Protein 7EHU (pdb70)

Radius of gyration: 21.18 Å; Cα contacts (8 Å, |Δi|>4): 790; chains: 1; bounding box: 55×44×57 Å

Sequence (405 aa):
GDSVSLTLRHINVRDTAKKNTLALLEKVVKKTEAEVPGATFKLDGVEDTVNRDVKLKAEMAAGKPPQIFNLFGGADTQNYAKAGHLLPLNDILKELGLEDKFFELREFTVDGKIYGLPEAGFVEGFYYNTKLFADAGITSAPKTWDEFTKALEALKAKNITPIALGGGSGDGWAINMLANSLFVATAGPEEAQEGFAKGTTKWTDPAVLDGFKRLKDLKDKGYIDPNVLGLKYSSEGQAKFYTGQAAMLFDGSWATSAILDKDKSTVKDNVGYFRFPNIGGKGDNLINGGWSNGYGFSSHLNDAEKKAVKAFIKNFYTTLEIQGEALGRDNRRVPSMKGVPTPAEAAPLTKAIGEAQASAKAAFPAFDALVQPKVKVVTLEQSVQELLGGQLTPEKLVEKMQKVVQDEANAG

Nearest PDB structures (foldseek):
  7ehu-assembly1_A  TM=1.002E+00  e=7.866E-76  Paenibacillus sp. FPU-7
  7ehp-assembly1_A  TM=9.793E-01  e=1.017E-45  Paenibacillus sp. FPU-7
  4g68-assembly1_A  TM=9.188E-01  e=2.594E-28  Caldanaerobius
  4c1t-assembly1_A  TM=8.947E-01  e=5.681E-24  Bifidobacterium animalis subsp. lactis Bl-04
  3quf-assembly1_A  TM=7.243E-01  e=5.409E-20  Bifidobacterium longum subsp. infantis ATCC 15697 = JCM 1222 = DSM 20088

Foldseek 3Di:
DCADEFEAEDAQPDPLSVVVVVLLVVLQVVLCVVQPNYHYHYDHDHPCCCAQPPQVVCLVVLHHTQKYKFWFAQGLVVSVVSVWFAFCCVLCVVLVNNPFFPDQVRQADPRTGRFAFAFKKWKFKKFFQVLLVVLVNNDDAAAPVSVVVSLVSSVVVVQQAEQAAQADQRLVRLLLQLQLLLCLQPNQVQLLCLLVVPHACLDVSNLVSLVVSLVCLVVSNYPVCNRVGHGVRSLLCPQCRRHGIYTDMQLCVLVNLPPVRGPRNVGIAIAGDHHHDDNSHLEIAIDRIIGMTGTNPADPSSVSSVSSSCSSSPDLVSQLVCCQNSVGHGRTPDNDQDPPHGVRNVRVVVSNVRGPYYHYRSVSNAHSVLVSLLSVLSSCSSVVNAPSNRSSVSSRVVSVVRSVD

Solvent-accessible surface area: 17182 Å² total; per-residue (Å²): 82,114,109,16,73,0,41,0,5,6,43,18,62,85,127,57,20,126,31,14,44,53,10,3,84,107,2,10,160,115,0,57,85,80,17,92,33,6,78,13,104,45,22,36,16,99,32,30,54,2,36,25,95,75,5,67,58,38,6,94,69,25,161,15,11,32,0,0,7,2,46,1,4,9,9,0,82,68,24,14,184,60,41,28,5,14,66,0,56,120,13,1,148,115,43,42,13,89,100,89,10,93,90,25,190,25,0,45,28,132,53,77,22,14,0,0,0,35,29,7,16,13,11,0,0,0,24,6,52,108,18,3,64,59,15,60,27,132,74,28,6,139,55,33,111,84,0,36,116,3,0,85,19,0,86,86,117,139,25,36,0,0,1,9,2,0,2,96,51,14,1,54,3,0,3,11,0,1,4,5,0,1,2,8,24,17,1,39,76,6,1,66,4,0,35,150,47,106,26,95,0,54,47,110,41,0,33,45,2,1,104,57,0,37,61,5,42,95,104,20,13,0,6,100,83,0,66,52,32,111,10,31,71,0,16,27,63,0,17,54,22,102,0,0,0,6,8,1,0,2,115,4,2,26,8,0,36,51,156,140,89,4,102,3,53,107,63,26,11,16,12,46,16,4,38,36,49,53,164,7,36,56,15,4,2,4,13,43,16,34,0,2,0,0,3,32,97,17,90,119,25,23,60,129,0,0,54,8,0,0,75,2,9,3,40,72,152,22,8,24,70,12,21,41,157,10,19,38,47,24,0,4,96,60,29,107,115,40,121,152,55,22,113,5,39,142,25,13,34,97,13,84,80,77,15,171,49,57,9,34,15,8,24,9,41,2,48,26,121,0,13,40,16,0,17,100,0,0,25,45,0,7,43,54,141,28,67,15,88,119,0,6,103,64,0,15,127,10,0,74,92,23,51,95,94

Secondary structure (DSSP, 8-state):
---EEEEEEE---SGGGHHHHHHHHHHHHHHHHHSTTEEEEEEE--HHHIIIIIHHHHHHTT---SEEEEETTHHHHHHHHTT-B---HHHHHHHT-TT-BS--GGGEETTEE--EEEEEEEEEEEEEHHHHHHTT--S---BHHHHHHHHHHHHHTT---EE----TT-HHHHHHHHHHHHHHHH-HHHHHHGGGTSS-TTSHHHHHHHHHHHHHHHTT-B-TTGGGS-HHHHHHHHHTTSSSEEEEEGGGHHHHH-TTT-TTTTSEEEEPPPB-SSTTTTEEEEEEEEEEEEBS---HHHHHHHHHHHHHHSSHHHHHHHHHHH-PPBSBTTPPPPTT--HHHHHHHHHHHTSSEEE--GGGTS-HHHHHHHHHHHHHHHTTSS-HHHHHHHHHHHHHHHHH-

Structure (mmCIF, N/CA/C/O backbone):
data_7EHU
#
_entry.id   7EHU
#
_cell.length_a   50.241
_cell.length_b   69.616
_cell.length_c   56.195
_cell.angle_alpha   90.000
_cell.angle_beta   108.370
_cell.angle_gamma   90.000
#
_symmetry.space_group_name_H-M   'P 1 21 1'
#
loop_
_entity.id
_entity.type
_entity.pdbx_description
1 polymer 'Chitin oligosaccharide binding protein NagB2'
2 branched 2-acetamido-2-deoxy-beta-D-glucopyranose-(1-4)-2-acetamido-2-deoxy-beta-D-glucopyranose-(1-4)-2-acetamido-2-deoxy-beta-D-glucopyranose
3 non-polymer DI(HYDROXYETHYL)ETHER
4 water water
#
loop_
_atom_site.group_PDB
_atom_site.id
_atom_site.type_symbol
_atom_site.label_atom_id
_atom_site.label_alt_id
_atom_site.label_comp_id
_atom_site.label_asym_id
_atom_site.label_entity_id
_atom_site.label_seq_id
_atom_site.pdbx_PDB_ins_code
_atom_site.Cartn_x
_atom_site.Cartn_y
_atom_site.Cartn_z
_atom_site.occupancy
_atom_site.B_iso_or_equiv
_atom_site.auth_seq_id
_atom_site.auth_comp_id
_atom_site.auth_asym_id
_atom_site.auth_atom_id
_atom_site.pdbx_PDB_model_num
ATOM 1 N N . GLY A 1 27 ? 52.351 -9.993 98.025 1.00 42.48 46 GLY A N 1
ATOM 2 C CA . GLY A 1 27 ? 53.619 -9.880 97.320 1.00 41.40 46 GLY A CA 1
ATOM 3 C C . GLY A 1 27 ? 53.831 -10.994 96.317 1.00 40.69 46 GLY A C 1
ATOM 4 O O . GLY A 1 27 ? 53.211 -12.053 96.460 1.00 42.10 46 GLY A O 1
ATOM 7 N N . ASP A 1 28 ? 54.701 -10.802 95.317 1.00 37.49 47 ASP A N 1
ATOM 8 C CA . ASP A 1 28 ? 55.566 -9.630 95.187 1.00 34.49 47 ASP A CA 1
ATOM 9 C C . ASP A 1 28 ? 54.758 -8.373 94.863 1.00 29.60 47 ASP A C 1
ATOM 10 O O . ASP A 1 28 ? 53.679 -8.447 94.267 1.00 29.14 47 ASP A O 1
ATOM 19 N N . SER A 1 29 ? 55.263 -7.218 95.280 1.00 25.47 48 SER A N 1
ATOM 20 C CA . SER A 1 29 ? 54.647 -5.961 94.879 1.00 24.25 48 SER A CA 1
ATOM 21 C C . SER A 1 29 ? 54.718 -5.836 93.362 1.00 22.00 48 SER A C 1
ATOM 22 O O . SER A 1 29 ? 55.784 -6.012 92.763 1.00 22.78 48 SER A O 1
ATOM 30 N N . VAL A 1 30 ? 53.580 -5.558 92.732 1.00 19.93 49 VAL A N 1
ATOM 31 C CA . VAL A 1 30 ? 53.528 -5.399 91.281 1.00 19.12 49 VAL A CA 1
ATOM 32 C C . VAL A 1 30 ? 52.497 -4.331 90.944 1.00 17.30 49 VAL A C 1
ATOM 33 O O . VAL A 1 30 ? 51.418 -4.284 91.537 1.00 16.34 49 VAL A O 1
ATOM 46 N N . SER A 1 31 ? 52.836 -3.462 89.998 1.00 17.80 50 SER A N 1
ATOM 47 C CA . SER A 1 31 ? 51.936 -2.418 89.530 1.00 18.10 50 SER A CA 1
ATOM 48 C C . SER A 1 31 ? 51.602 -2.684 88.073 1.00 17.43 50 SER A C 1
ATOM 49 O O . SER A 1 31 ? 52.507 -2.891 87.253 1.00 20.42 50 SER A O 1
ATOM 57 N N . LEU A 1 32 ? 50.311 -2.678 87.751 1.00 14.79 51 LEU A N 1
ATOM 58 C CA . LEU A 1 32 ? 49.845 -2.918 86.389 1.00 14.33 51 LEU A CA 1
ATOM 59 C C . LEU A 1 32 ? 49.001 -1.729 85.959 1.00 14.57 51 LEU A C 1
ATOM 60 O O . LEU A 1 32 ? 48.142 -1.267 86.713 1.00 17.52 51 LEU A O 1
ATOM 76 N N . THR A 1 33 ? 49.237 -1.236 84.756 1.00 11.46 52 THR A N 1
ATOM 77 C CA . THR A 1 33 ? 48.371 -0.235 84.162 1.00 11.37 52 THR A CA 1
ATOM 78 C C . THR A 1 33 ? 47.275 -0.927 83.372 1.00 10.48 52 THR A C 1
ATOM 79 O O . THR A 1 33 ? 47.535 -1.845 82.584 1.00 10.99 52 THR A O 1
ATOM 90 N N . LEU A 1 34 ? 46.046 -0.480 83.598 1.00 10.29 53 LEU A N 1
ATOM 91 C CA . LEU A 1 34 ? 44.857 -1.000 82.933 1.00 9.85 53 LEU A CA 1
ATOM 92 C C . LEU A 1 34 ? 44.277 0.150 82.117 1.00 9.27 53 LEU A C 1
ATOM 93 O O . LEU A 1 34 ? 43.651 1.065 82.668 1.00 10.31 53 LEU A O 1
ATOM 109 N N . ARG A 1 35 ? 44.534 0.113 80.810 1.00 8.79 54 ARG A N 1
ATOM 110 C CA . ARG A 1 35 ? 44.042 1.102 79.863 1.00 8.79 54 ARG A CA 1
ATOM 111 C C . ARG A 1 35 ? 42.615 0.766 79.457 1.00 8.24 54 ARG A C 1
ATOM 112 O O . ARG A 1 35 ? 42.357 -0.313 78.915 1.00 8.45 54 ARG A O 1
ATOM 133 N N . HIS A 1 36 ? 41.694 1.703 79.684 1.00 8.34 55 HIS A N 1
ATOM 134 C CA . HIS A 1 36 ? 40.300 1.502 79.329 1.00 8.52 55 HIS A CA 1
ATOM 135 C C . HIS A 1 36 ? 39.790 2.778 78.669 1.00 8.20 55 HIS A C 1
ATOM 136 O O . HIS A 1 36 ? 40.437 3.836 78.719 1.00 9.36 55 HIS A O 1
ATOM 150 N N . ILE A 1 37 ? 38.619 2.676 78.048 1.00 8.80 56 ILE A N 1
ATOM 151 C CA . ILE A 1 37 ? 38.030 3.769 77.279 1.00 8.72 56 ILE A CA 1
ATOM 152 C C . ILE A 1 37 ? 36.762 4.315 77.933 1.00 9.08 56 ILE A C 1
ATOM 153 O O . ILE A 1 37 ? 36.033 5.100 77.311 1.00 10.70 56 ILE A O 1
ATOM 169 N N . ASN A 1 38 ? 36.492 3.958 79.182 1.00 9.26 57 ASN A N 1
ATOM 170 C CA . ASN A 1 38 ? 35.219 4.304 79.831 1.00 9.60 57 ASN A CA 1
ATOM 171 C C . ASN A 1 38 ? 35.286 5.636 80.567 1.00 10.94 57 ASN A C 1
ATOM 172 O O . ASN A 1 38 ? 35.135 5.705 81.789 1.00 12.16 57 ASN A O 1
ATOM 183 N N . VAL A 1 39 ? 35.496 6.704 79.781 1.00 10.94 58 VAL A N 1
ATOM 184 C CA . VAL A 1 39 ? 35.765 8.041 80.307 1.00 11.96 58 VAL A CA 1
ATOM 185 C C . VAL A 1 39 ? 34.544 8.959 80.312 1.00 13.01 58 VAL A C 1
ATOM 186 O O . VAL A 1 39 ? 34.500 9.913 81.092 1.00 13.74 58 VAL A O 1
ATOM 199 N N . ARG A 1 40 ? 33.576 8.738 79.423 1.00 12.83 59 ARG A N 1
ATOM 200 C CA . ARG A 1 40 ? 32.455 9.663 79.315 1.00 13.79 59 ARG A CA 1
ATOM 201 C C . ARG A 1 40 ? 31.437 9.403 80.424 1.00 13.80 59 ARG A C 1
ATOM 202 O O . ARG A 1 40 ? 31.376 8.312 80.995 1.00 13.32 59 ARG A O 1
ATOM 223 N N . ASP A 1 41 ? 30.627 10.425 80.717 1.00 15.06 60 ASP A N 1
ATOM 224 C CA . ASP A 1 41 ? 29.614 10.286 81.761 1.00 16.10 60 ASP A CA 1
ATOM 225 C C . ASP A 1 41 ? 28.683 9.111 81.473 1.00 15.11 60 ASP A C 1
ATOM 226 O O . ASP A 1 41 ? 28.243 8.402 82.392 1.00 15.95 60 ASP A O 1
ATOM 235 N N . THR A 1 42 ? 28.359 8.891 80.201 1.00 14.14 61 THR A N 1
ATOM 236 C CA . THR A 1 42 ? 27.449 7.809 79.845 1.00 13.45 61 THR A CA 1
ATOM 237 C C . THR A 1 42 ? 28.059 6.433 80.060 1.00 12.91 61 THR A C 1
ATOM 238 O O . THR A 1 42 ? 27.333 5.436 79.984 1.00 13.22 61 THR A O 1
ATOM 249 N N . ALA A 1 43 ? 29.368 6.351 80.294 1.00 12.69 62 ALA A N 1
ATOM 250 C CA . ALA A 1 43 ? 30.056 5.087 80.525 1.00 12.50 62 ALA A CA 1
ATOM 251 C C . ALA A 1 43 ? 30.362 4.848 81.997 1.00 12.17 62 ALA A C 1
ATOM 252 O O . ALA A 1 43 ? 31.112 3.916 82.321 1.00 11.97 62 ALA A O 1
ATOM 259 N N . LYS A 1 44 ? 29.781 5.652 82.892 1.00 13.85 63 LYS A N 1
ATOM 260 C CA A LYS A 1 44 ? 30.146 5.548 84.301 0.35 14.68 63 LYS A CA 1
ATOM 261 C CA B LYS A 1 44 ? 30.107 5.566 84.313 0.65 14.10 63 LYS A CA 1
ATOM 262 C C . LYS A 1 44 ? 29.770 4.196 84.898 1.00 13.03 63 LYS A C 1
ATOM 263 O O . LYS A 1 44 ? 30.482 3.699 85.779 1.00 12.98 63 LYS A O 1
ATOM 300 N N . ASN A 1 45 ? 28.675 3.572 84.448 1.00 13.45 64 ASN A N 1
ATOM 301 C CA . ASN A 1 45 ? 28.347 2.262 84.998 1.00 13.94 64 ASN A CA 1
ATOM 302 C C . ASN A 1 45 ? 29.362 1.216 84.547 1.00 12.63 64 ASN A C 1
ATOM 303 O O . ASN A 1 45 ? 29.735 0.317 85.317 1.00 12.39 64 ASN A O 1
ATOM 314 N N . THR A 1 46 ? 29.823 1.326 83.299 1.00 11.83 65 THR A N 1
ATOM 315 C CA . THR A 1 46 ? 30.846 0.414 82.793 1.00 11.06 65 THR A CA 1
ATOM 316 C C . THR A 1 46 ? 32.133 0.567 83.580 1.00 10.49 65 THR A C 1
ATOM 317 O O . THR A 1 46 ? 32.776 -0.432 83.932 1.00 10.93 65 THR A O 1
ATOM 328 N N . LEU A 1 47 ? 32.518 1.809 83.864 1.00 10.75 66 LEU A N 1
ATOM 329 C CA . LEU A 1 47 ? 33.699 2.055 84.683 1.00 10.76 66 LEU A CA 1
ATOM 330 C C . LEU A 1 47 ? 33.527 1.500 86.093 1.00 10.75 66 LEU A C 1
ATOM 331 O O . LEU A 1 47 ? 34.449 0.885 86.638 1.00 10.86 66 LEU A O 1
ATOM 347 N N . ALA A 1 48 ? 32.361 1.695 86.701 1.00 11.15 67 ALA A N 1
ATOM 348 C CA . ALA A 1 48 ? 32.168 1.209 88.064 1.00 12.05 67 ALA A CA 1
ATOM 349 C C . ALA A 1 48 ? 32.259 -0.312 88.114 1.00 11.64 67 ALA A C 1
ATOM 350 O O . ALA A 1 48 ? 32.804 -0.883 89.063 1.00 12.09 67 ALA A O 1
ATOM 357 N N . LEU A 1 49 ? 31.755 -0.988 87.084 1.00 11.56 68 LEU A N 1
ATOM 358 C CA . LEU A 1 49 ? 31.855 -2.447 87.049 1.00 11.87 68 LEU A CA 1
ATOM 359 C C . LEU A 1 49 ? 33.308 -2.887 86.920 1.00 11.06 68 LEU A C 1
ATOM 360 O O . LEU A 1 49 ? 33.751 -3.824 87.602 1.00 11.46 68 LEU A O 1
ATOM 376 N N . LEU A 1 50 ? 34.071 -2.201 86.067 1.00 10.72 69 LEU A N 1
ATOM 377 C CA . LEU A 1 50 ? 35.494 -2.483 85.936 1.00 10.61 69 LEU A CA 1
ATOM 378 C C . LEU A 1 50 ? 36.213 -2.284 87.267 1.00 10.38 69 LEU A C 1
ATOM 379 O O . LEU A 1 50 ? 37.050 -3.105 87.657 1.00 10.91 69 LEU A O 1
ATOM 395 N N . GLU A 1 51 ? 35.923 -1.175 87.955 1.00 10.96 70 GLU A N 1
ATOM 396 C CA . GLU A 1 51 ? 36.537 -0.889 89.247 1.00 11.42 70 GLU A CA 1
ATOM 397 C C . GLU A 1 51 ? 36.191 -1.967 90.267 1.00 11.49 70 GLU A C 1
ATOM 398 O O . GLU A 1 51 ? 37.044 -2.356 91.073 1.00 12.49 70 GLU A O 1
ATOM 410 N N . LYS A 1 52 ? 34.944 -2.454 90.250 1.00 12.52 71 LYS A N 1
ATOM 411 C CA . LYS A 1 52 ? 34.552 -3.530 91.155 1.00 13.86 71 LYS A CA 1
ATOM 412 C C . LYS A 1 52 ? 35.384 -4.781 90.903 1.00 12.24 71 LYS A C 1
ATOM 413 O O . LYS A 1 52 ? 35.880 -5.408 91.850 1.00 13.42 71 LYS A O 1
ATOM 432 N N . VAL A 1 53 ? 35.583 -5.134 89.629 1.00 11.46 72 VAL A N 1
ATOM 433 C CA . VAL A 1 53 ? 36.375 -6.312 89.287 1.00 11.74 72 VAL A CA 1
ATOM 434 C C . VAL A 1 53 ? 37.826 -6.114 89.717 1.00 11.99 72 VAL A C 1
ATOM 435 O O . VAL A 1 53 ? 38.465 -7.038 90.241 1.00 12.37 72 VAL A O 1
ATOM 448 N N . VAL A 1 54 ? 38.362 -4.905 89.505 1.00 11.36 73 VAL A N 1
ATOM 449 C CA . VAL A 1 54 ? 39.737 -4.597 89.893 1.00 11.14 73 VAL A CA 1
ATOM 450 C C . VAL A 1 54 ? 39.920 -4.710 91.402 1.00 12.30 73 VAL A C 1
ATOM 451 O O . VAL A 1 54 ? 40.912 -5.288 91.879 1.00 12.76 73 VAL A O 1
ATOM 464 N N . LYS A 1 55 ? 38.979 -4.156 92.177 1.00 13.39 74 LYS A N 1
ATOM 465 C CA . LYS A 1 55 ? 39.057 -4.241 93.635 1.00 15.18 74 LYS A CA 1
ATOM 466 C C . LYS A 1 55 ? 39.032 -5.699 94.092 1.00 15.05 74 LYS A C 1
ATOM 467 O O . LYS A 1 55 ? 39.793 -6.093 94.990 1.00 15.94 74 LYS A O 1
ATOM 486 N N . LYS A 1 56 ? 38.182 -6.527 93.474 1.00 15.18 75 LYS A N 1
ATOM 487 C CA . LYS A 1 56 ? 38.156 -7.949 93.816 1.00 14.94 75 LYS A CA 1
ATOM 488 C C . LYS A 1 56 ? 39.482 -8.617 93.494 1.00 14.53 75 LYS A C 1
ATOM 489 O O . LYS A 1 56 ? 39.970 -9.448 94.260 1.00 16.01 75 LYS A O 1
ATOM 508 N N . THR A 1 57 ? 40.058 -8.285 92.345 1.00 13.95 76 THR A N 1
ATOM 509 C CA . THR A 1 57 ? 41.327 -8.875 91.944 1.00 13.99 76 THR A CA 1
ATOM 510 C C . THR A 1 57 ? 42.454 -8.470 92.882 1.00 14.30 76 THR A C 1
ATOM 511 O O . THR A 1 57 ? 43.299 -9.299 93.233 1.00 15.00 76 THR A O 1
ATOM 522 N N . GLU A 1 58 ? 42.487 -7.198 93.285 1.00 14.39 77 GLU A N 1
ATOM 523 C CA . GLU A 1 58 ? 43.492 -6.739 94.240 1.00 15.18 77 GLU A CA 1
ATOM 524 C C . GLU A 1 58 ? 43.380 -7.473 95.575 1.00 16.19 77 GLU A C 1
ATOM 525 O O . GLU A 1 58 ? 44.394 -7.746 96.233 1.00 17.51 77 GLU A O 1
ATOM 537 N N . ALA A 1 59 ? 42.157 -7.775 96.014 1.00 17.23 78 ALA A N 1
ATOM 538 C CA . ALA A 1 59 ? 41.995 -8.522 97.260 1.00 18.09 78 ALA A CA 1
ATOM 539 C C . ALA A 1 59 ? 42.502 -9.953 97.113 1.00 19.01 78 ALA A C 1
ATOM 540 O O . ALA A 1 59 ? 43.018 -10.542 98.069 1.00 20.75 78 ALA A O 1
ATOM 547 N N . GLU A 1 60 ? 42.376 -10.519 95.917 1.00 19.15 79 GLU A N 1
ATOM 548 C CA . GLU A 1 60 ? 42.764 -11.899 95.672 1.00 19.69 79 GLU A CA 1
ATOM 549 C C . GLU A 1 60 ? 44.261 -12.057 95.456 1.00 19.67 79 GLU A C 1
ATOM 550 O O . GLU A 1 60 ? 44.810 -13.129 95.724 1.00 20.82 79 GLU A O 1
ATOM 562 N N . VAL A 1 61 ? 44.928 -11.020 94.968 1.00 19.42 80 VAL A N 1
ATOM 563 C CA . VAL A 1 61 ? 46.349 -11.070 94.650 1.00 19.91 80 VAL A CA 1
ATOM 564 C C . VAL A 1 61 ? 47.061 -10.017 95.489 1.00 20.76 80 VAL A C 1
ATOM 565 O O . VAL A 1 61 ? 47.331 -8.903 95.009 1.00 20.02 80 VAL A O 1
ATOM 578 N N . PRO A 1 62 ? 47.361 -10.317 96.748 1.00 21.56 81 PRO A N 1
ATOM 579 C CA . PRO A 1 62 ? 48.097 -9.357 97.569 1.00 22.79 81 PRO A CA 1
ATOM 580 C C . PRO A 1 62 ? 49.378 -8.958 96.856 1.00 22.90 81 PRO A C 1
ATOM 581 O O . PRO A 1 62 ? 50.042 -9.779 96.214 1.00 23.56 81 PRO A O 1
ATOM 592 N N . GLY A 1 63 ? 49.703 -7.686 96.949 1.00 21.60 82 GLY A N 1
ATOM 593 C CA . GLY A 1 63 ? 50.855 -7.140 96.290 1.00 19.71 82 GLY A CA 1
ATOM 594 C C . GLY A 1 63 ? 50.551 -6.465 94.969 1.00 18.64 82 GLY A C 1
ATOM 595 O O . GLY A 1 63 ? 51.350 -5.638 94.520 1.00 19.10 82 GLY A O 1
ATOM 599 N N . ALA A 1 64 ? 49.414 -6.769 94.348 1.00 18.44 83 ALA A N 1
ATOM 600 C CA . ALA A 1 64 ? 49.098 -6.259 93.024 1.00 17.75 83 ALA A CA 1
ATOM 601 C C . ALA A 1 64 ? 48.229 -5.010 93.122 1.00 18.59 83 ALA A C 1
ATOM 602 O O . ALA A 1 64 ? 47.198 -5.011 93.805 1.00 20.05 83 ALA A O 1
ATOM 609 N N . THR A 1 65 ? 48.658 -3.945 92.442 1.00 18.39 84 THR A N 1
ATOM 610 C CA . THR A 1 65 ? 47.921 -2.687 92.351 1.00 19.00 84 THR A CA 1
ATOM 611 C C . THR A 1 65 ? 47.696 -2.387 90.877 1.00 17.28 84 THR A C 1
ATOM 612 O O . THR A 1 65 ? 48.636 -2.455 90.079 1.00 18.92 84 THR A O 1
ATOM 623 N N . PHE A 1 66 ? 46.455 -2.088 90.515 1.00 15.84 85 PHE A N 1
ATOM 624 C CA . PHE A 1 66 ? 46.114 -1.719 89.151 1.00 15.54 85 PHE A CA 1
ATOM 625 C C . PHE A 1 66 ? 45.978 -0.203 89.076 1.00 15.63 85 PHE A C 1
ATOM 626 O O . PHE A 1 66 ? 45.302 0.414 89.911 1.00 18.58 85 PHE A O 1
ATOM 643 N N . LYS A 1 67 ? 46.642 0.397 88.105 1.00 13.56 86 LYS A N 1
ATOM 644 C CA . LYS A 1 67 ? 46.545 1.828 87.877 1.00 16.23 86 LYS A CA 1
ATOM 645 C C . LYS A 1 67 ? 45.649 2.009 86.613 1.00 13.31 86 LYS A C 1
ATOM 646 O O . LYS A 1 67 ? 46.043 1.685 85.498 1.00 13.92 86 LYS A O 1
ATOM 665 N N . LEU A 1 68 ? 44.399 2.442 86.820 1.00 12.36 87 LEU A N 1
ATOM 666 C CA . LEU A 1 68 ? 43.467 2.617 85.712 1.00 12.66 87 LEU A CA 1
ATOM 667 C C . LEU A 1 68 ? 43.838 3.875 84.940 1.00 12.75 87 LEU A C 1
ATOM 668 O O . LEU A 1 68 ? 44.106 4.923 85.531 1.00 15.22 87 LEU A O 1
ATOM 6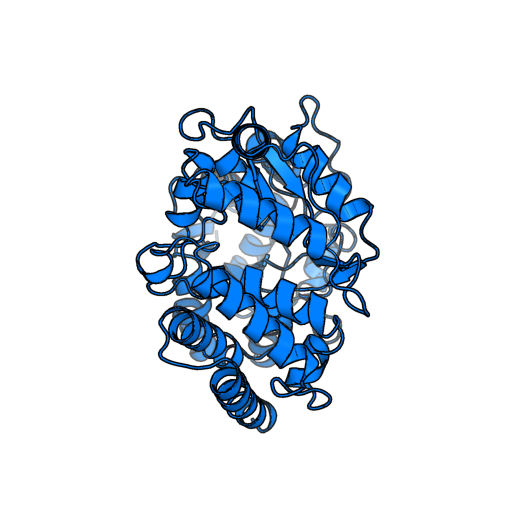84 N N . ASP A 1 69 ? 43.917 3.759 83.624 1.00 10.38 88 ASP A N 1
ATOM 685 C CA . ASP A 1 69 ? 44.257 4.879 82.752 1.00 10.70 88 ASP A CA 1
ATOM 686 C C . ASP A 1 69 ? 43.129 4.983 81.732 1.00 10.08 88 ASP A C 1
ATOM 687 O O . ASP A 1 69 ? 43.124 4.262 80.726 1.00 10.14 88 ASP A O 1
ATOM 696 N N . GLY A 1 70 ? 42.173 5.876 81.988 1.00 10.66 89 GLY A N 1
ATOM 697 C CA . GLY A 1 70 ? 41.041 6.049 81.098 1.00 9.90 89 GLY A CA 1
ATOM 698 C C . GLY A 1 70 ? 41.377 7.044 80.013 1.00 10.40 89 GLY A C 1
ATOM 699 O O . GLY A 1 70 ? 41.786 8.166 80.300 1.00 11.68 89 GLY A O 1
ATOM 703 N N . VAL A 1 71 ? 41.180 6.638 78.767 1.00 10.04 90 VAL A N 1
ATOM 704 C CA . VAL A 1 71 ? 41.516 7.447 77.599 1.00 10.09 90 VAL A CA 1
ATOM 705 C C . VAL A 1 71 ? 40.343 7.384 76.626 1.00 10.41 90 VAL A C 1
ATOM 706 O O . VAL A 1 71 ? 39.748 6.317 76.443 1.00 10.77 90 VAL A O 1
ATOM 719 N N . GLU A 1 72 ? 40.009 8.518 76.006 1.00 10.57 91 GLU A N 1
ATOM 720 C CA . GLU A 1 72 ? 38.947 8.553 75.014 1.00 11.61 91 GLU A CA 1
ATOM 721 C C . GLU A 1 72 ? 39.191 7.533 73.913 1.00 10.13 91 GLU A C 1
ATOM 722 O O . GLU A 1 72 ? 40.322 7.323 73.488 1.00 9.98 91 GLU A O 1
ATOM 734 N N . ASP A 1 73 ? 38.101 6.946 73.416 1.00 9.89 92 ASP A N 1
ATOM 735 C CA . ASP A 1 73 ? 38.141 5.891 72.409 1.00 9.80 92 ASP A CA 1
ATOM 736 C C . ASP A 1 73 ? 39.102 6.187 71.256 1.00 8.93 92 ASP A C 1
ATOM 737 O O . ASP A 1 73 ? 40.026 5.402 70.986 1.00 9.53 92 ASP A O 1
ATOM 746 N N . THR A 1 74 ? 38.900 7.296 70.546 1.00 10.42 93 THR A N 1
ATOM 747 C CA . THR A 1 74 ? 39.718 7.547 69.359 1.00 10.81 93 THR A CA 1
ATOM 748 C C . THR A 1 74 ? 41.179 7.773 69.738 1.00 11.07 93 THR A C 1
ATOM 749 O O . THR A 1 74 ? 42.097 7.309 69.042 1.00 11.91 93 THR A O 1
ATOM 760 N N . VAL A 1 75 ? 41.410 8.488 70.839 1.00 10.11 94 VAL A N 1
ATOM 761 C CA . VAL A 1 75 ? 42.767 8.790 71.274 1.00 10.24 94 VAL A CA 1
ATOM 762 C C . VAL A 1 75 ? 43.495 7.502 71.632 1.00 9.60 94 VAL A C 1
ATOM 763 O O . VAL A 1 75 ? 44.643 7.294 71.223 1.00 9.65 94 VAL A O 1
ATOM 776 N N . ASN A 1 76 ? 42.832 6.589 72.354 1.00 9.38 95 ASN A N 1
ATOM 777 C CA . ASN A 1 76 ? 43.511 5.353 72.729 1.00 8.62 95 ASN A CA 1
ATOM 778 C C . ASN A 1 76 ? 43.863 4.537 71.488 1.00 8.66 95 ASN A C 1
ATOM 779 O O . ASN A 1 76 ? 45.009 4.122 71.304 1.00 8.81 95 ASN A O 1
ATOM 790 N N . ARG A 1 77 ? 42.859 4.253 70.648 1.00 8.02 96 ARG A N 1
ATOM 791 C CA . ARG A 1 77 ? 43.078 3.316 69.555 1.00 8.12 96 ARG A CA 1
ATOM 792 C C . ARG A 1 77 ? 44.055 3.858 68.533 1.00 8.24 96 ARG A C 1
ATOM 793 O O . ARG A 1 77 ? 44.922 3.130 68.035 1.00 9.38 96 ARG A O 1
ATOM 814 N N . ASP A 1 78 ? 43.913 5.121 68.189 1.00 9.01 97 ASP A N 1
ATOM 815 C CA . ASP A 1 78 ? 44.575 5.680 67.019 1.00 9.46 97 ASP A CA 1
ATOM 816 C C . ASP A 1 78 ? 45.832 6.454 67.349 1.00 11.06 97 ASP A C 1
ATOM 817 O O . ASP A 1 78 ? 46.620 6.720 66.437 1.00 14.01 97 ASP A O 1
ATOM 826 N N . VAL A 1 79 ? 46.041 6.810 68.612 1.00 10.52 98 VAL A N 1
ATOM 827 C CA . VAL A 1 79 ? 47.214 7.601 68.985 1.00 11.45 98 VAL A CA 1
ATOM 828 C C . VAL A 1 79 ? 48.006 6.916 70.096 1.00 10.58 98 VAL A C 1
ATOM 829 O O . VAL A 1 79 ? 49.165 6.533 69.893 1.00 10.96 98 VAL A O 1
ATOM 842 N N . LYS A 1 80 ? 47.408 6.776 71.283 1.00 9.17 99 LYS A N 1
ATOM 843 C CA . LYS A 1 80 ? 48.173 6.411 72.478 1.00 9.69 99 LYS A CA 1
ATOM 844 C C . LYS A 1 80 ? 48.623 4.952 72.442 1.00 9.35 99 LYS A C 1
ATOM 845 O O . LYS A 1 80 ? 49.820 4.660 72.563 1.00 9.43 99 LYS A O 1
ATOM 864 N N . LEU A 1 81 ? 47.686 4.003 72.329 1.00 9.46 100 LEU A N 1
ATOM 865 C CA . LEU A 1 81 ? 48.113 2.606 72.296 1.00 8.81 100 LEU A CA 1
ATOM 866 C C . LEU A 1 81 ? 48.966 2.339 71.061 1.00 8.93 100 LEU A C 1
ATOM 867 O O . LEU A 1 81 ? 49.928 1.569 71.116 1.00 9.47 100 LEU A O 1
ATOM 883 N N . LYS A 1 82 ? 48.629 2.979 69.938 1.00 9.36 101 LYS A N 1
ATOM 884 C CA . LYS A 1 82 ? 49.427 2.822 68.721 1.00 10.04 101 LYS A CA 1
ATOM 885 C C . LYS A 1 82 ? 50.885 3.194 68.978 1.00 9.75 101 LYS A C 1
ATOM 886 O O . LYS A 1 82 ? 51.812 2.464 68.592 1.00 10.99 101 LYS A O 1
ATOM 905 N N . ALA A 1 83 ? 51.104 4.328 69.647 1.00 9.99 102 ALA A N 1
ATOM 906 C CA . ALA A 1 83 ? 52.458 4.802 69.905 1.00 9.70 102 ALA A CA 1
ATOM 907 C C . ALA A 1 83 ? 53.172 3.906 70.903 1.00 9.50 102 ALA A C 1
ATOM 908 O O . ALA A 1 83 ? 54.368 3.632 70.760 1.00 9.68 102 ALA A O 1
ATOM 915 N N . GLU A 1 84 ? 52.463 3.449 71.929 1.00 9.23 103 GLU A N 1
ATOM 916 C CA . GLU A 1 84 ? 53.048 2.552 72.914 1.00 9.33 103 GLU A CA 1
ATOM 917 C C . GLU A 1 84 ? 53.455 1.225 72.283 1.00 9.39 103 GLU A C 1
ATOM 918 O O . GLU A 1 84 ? 54.541 0.690 72.571 1.00 9.90 103 GLU A O 1
ATOM 930 N N . MET A 1 85 ? 52.622 0.709 71.380 1.00 8.98 104 MET A N 1
ATOM 931 C CA . MET A 1 85 ? 52.950 -0.520 70.663 1.00 9.54 104 MET A CA 1
ATOM 932 C C . MET A 1 85 ? 54.157 -0.313 69.750 1.00 10.10 104 MET A C 1
ATOM 933 O O . MET A 1 85 ? 55.022 -1.186 69.664 1.00 10.63 104 MET A O 1
ATOM 947 N N . ALA A 1 86 ? 54.227 0.834 69.068 1.00 9.67 105 ALA A N 1
ATOM 948 C CA . ALA A 1 86 ? 55.371 1.122 68.212 1.00 10.27 105 ALA A CA 1
ATOM 949 C C . ALA A 1 86 ? 56.665 1.074 69.009 1.00 10.24 105 ALA A C 1
ATOM 950 O O . ALA A 1 86 ? 57.710 0.666 68.492 1.00 10.17 105 ALA A O 1
ATOM 957 N N . ALA A 1 87 ? 56.613 1.513 70.262 1.00 10.31 106 ALA A N 1
ATOM 958 C CA . ALA A 1 87 ? 57.750 1.534 71.166 1.00 11.31 106 ALA A CA 1
ATOM 959 C C . ALA A 1 87 ? 57.959 0.210 71.884 1.00 11.08 106 ALA A C 1
ATOM 960 O O . ALA A 1 87 ? 58.898 0.088 72.687 1.00 11.77 106 ALA A O 1
ATOM 967 N N . GLY A 1 88 ? 57.098 -0.782 71.650 1.00 10.75 107 GLY A N 1
ATOM 968 C CA . GLY A 1 88 ? 57.215 -2.047 72.351 1.00 11.30 107 GLY A CA 1
ATOM 969 C C . GLY A 1 88 ? 56.914 -1.973 73.827 1.00 11.21 107 GLY A C 1
ATOM 970 O O . GLY A 1 88 ? 57.357 -2.841 74.586 1.00 11.89 107 GLY A O 1
ATOM 974 N N . LYS A 1 89 ? 56.119 -0.989 74.245 1.00 10.63 108 LYS A N 1
ATOM 975 C CA . LYS A 1 89 ? 55.830 -0.731 75.657 1.00 11.07 108 LYS A CA 1
ATOM 976 C C . LYS A 1 89 ? 54.336 -0.497 75.868 1.00 10.34 108 LYS A C 1
ATOM 977 O O . LYS A 1 89 ? 53.928 0.528 76.402 1.00 10.51 108 LYS A O 1
ATOM 996 N N . PRO A 1 90 ? 53.478 -1.435 75.482 1.00 10.11 109 PRO A N 1
ATOM 997 C CA . PRO A 1 90 ? 52.049 -1.252 75.790 1.00 9.77 109 PRO A CA 1
ATOM 998 C C . PRO A 1 90 ? 51.806 -1.331 77.285 1.00 9.68 109 PRO A C 1
ATOM 999 O O . PRO A 1 90 ? 52.630 -1.868 78.037 1.00 10.52 109 PRO A O 1
ATOM 1010 N N . PRO A 1 91 ? 50.660 -0.850 77.749 1.00 9.65 110 PRO A N 1
ATOM 1011 C CA . PRO A 1 91 ? 50.221 -1.161 79.115 1.00 10.25 110 PRO A CA 1
ATOM 1012 C C . PRO A 1 91 ? 50.099 -2.669 79.294 1.00 9.36 110 PRO A C 1
ATOM 1013 O O . PRO A 1 91 ? 50.043 -3.438 78.335 1.00 9.87 110 PRO A O 1
ATOM 1024 N N . GLN A 1 92 ? 49.997 -3.096 80.549 1.00 9.12 111 GLN A N 1
ATOM 1025 C CA . GLN A 1 92 ? 49.851 -4.519 80.822 1.00 9.24 111 GLN A CA 1
ATOM 1026 C C . GLN A 1 92 ? 48.504 -5.055 80.342 1.00 9.35 111 GLN A C 1
ATOM 1027 O O . GLN A 1 92 ? 48.424 -6.199 79.877 1.00 9.79 111 GLN A O 1
ATOM 1041 N N . ILE A 1 93 ? 47.442 -4.245 80.475 1.00 8.92 112 ILE A N 1
ATOM 1042 C CA . ILE A 1 93 ? 46.072 -4.576 80.092 1.00 8.42 112 ILE A CA 1
ATOM 1043 C C . ILE A 1 93 ? 45.531 -3.382 79.325 1.00 7.95 112 ILE A C 1
ATOM 1044 O O . ILE A 1 93 ? 45.731 -2.241 79.749 1.00 8.41 112 ILE A O 1
ATOM 1060 N N . PHE A 1 94 ? 44.853 -3.624 78.197 1.00 7.70 113 PHE A N 1
ATOM 1061 C CA . PHE A 1 94 ? 44.399 -2.490 77.392 1.00 7.58 113 PHE A CA 1
ATOM 1062 C C . PHE A 1 94 ? 43.203 -2.852 76.529 1.00 7.84 113 PHE A C 1
ATOM 1063 O O . PHE A 1 94 ? 43.133 -3.948 75.967 1.00 7.78 113 PHE A O 1
ATOM 1080 N N . ASN A 1 95 ? 42.307 -1.887 76.358 1.00 7.77 114 ASN A N 1
ATOM 1081 C CA . ASN A 1 95 ? 41.235 -2.033 75.390 1.00 7.67 114 ASN A CA 1
ATOM 1082 C C . ASN A 1 95 ? 41.847 -2.160 73.992 1.00 7.42 114 ASN A C 1
ATOM 1083 O O . ASN A 1 95 ? 42.695 -1.354 73.588 1.00 8.32 114 ASN A O 1
ATOM 1094 N N . LEU A 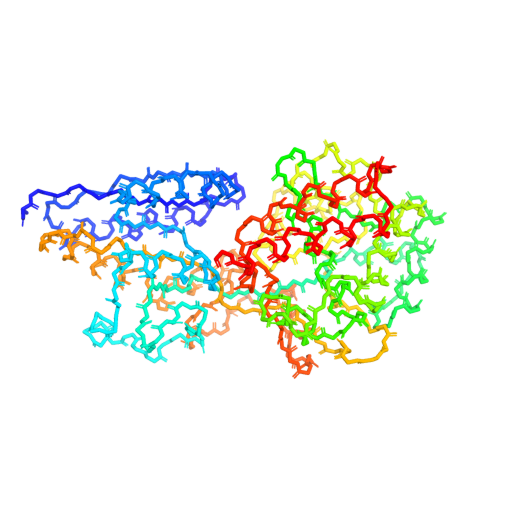1 96 ? 41.417 -3.183 73.261 1.00 7.44 115 LEU A N 1
ATOM 1095 C CA . LEU A 1 96 ? 42.014 -3.626 72.014 1.00 7.67 115 LEU A CA 1
ATOM 1096 C C . LEU A 1 96 ? 40.915 -3.995 71.029 1.00 7.62 115 LEU A C 1
ATOM 1097 O O . LEU A 1 96 ? 39.894 -4.578 71.411 1.00 8.46 115 LEU A O 1
ATOM 1113 N N . PHE A 1 97 ? 41.136 -3.711 69.740 1.00 7.59 116 PHE A N 1
ATOM 1114 C CA . PHE A 1 97 ? 40.241 -4.149 68.680 1.00 7.82 116 PHE A CA 1
ATOM 1115 C C . PHE A 1 97 ? 40.794 -5.376 67.965 1.00 8.11 116 PHE A C 1
ATOM 1116 O O . PHE A 1 97 ? 41.990 -5.452 67.669 1.00 8.76 116 PHE A O 1
ATOM 1133 N N . GLY A 1 98 ? 39.886 -6.283 67.610 1.00 8.02 117 GLY A N 1
ATOM 1134 C CA . GLY A 1 98 ? 40.203 -7.427 66.793 1.00 8.42 117 GLY A CA 1
ATOM 1135 C C . GLY A 1 98 ? 40.507 -7.014 65.366 1.00 8.42 117 GLY A C 1
ATOM 1136 O O . GLY A 1 98 ? 40.390 -5.850 64.964 1.00 8.93 117 GLY A O 1
ATOM 1140 N N . GLY A 1 99 ? 40.886 -8.005 64.572 1.00 8.63 118 GLY A N 1
ATOM 1141 C CA . GLY A 1 99 ? 41.211 -7.763 63.186 1.00 8.79 118 GLY A CA 1
ATOM 1142 C C . GLY A 1 99 ? 42.560 -7.104 63.034 1.00 9.41 118 GLY A C 1
ATOM 1143 O O . GLY A 1 99 ? 43.511 -7.469 63.734 1.00 9.42 118 GLY A O 1
ATOM 1147 N N . ALA A 1 100 ? 42.619 -6.092 62.161 1.00 9.95 119 ALA A N 1
ATOM 1148 C CA . ALA A 1 100 ? 43.882 -5.454 61.787 1.00 9.84 119 ALA A CA 1
ATOM 1149 C C . ALA A 1 100 ? 44.729 -5.073 62.994 1.00 8.92 119 ALA A C 1
ATOM 1150 O O . ALA A 1 100 ? 45.923 -5.353 63.011 1.00 10.16 119 ALA A O 1
ATOM 1157 N N . ASP A 1 101 ? 44.149 -4.388 63.990 1.00 9.64 120 ASP A N 1
ATOM 1158 C CA . ASP A 1 101 ? 44.959 -3.927 65.120 1.00 8.66 120 ASP A CA 1
ATOM 1159 C C . ASP A 1 101 ? 45.615 -5.111 65.827 1.00 9.14 120 ASP A C 1
ATOM 1160 O O . ASP A 1 101 ? 46.817 -5.097 66.121 1.00 9.69 120 ASP A O 1
ATOM 1169 N N . THR A 1 102 ? 44.820 -6.131 66.165 1.00 8.71 121 THR A N 1
ATOM 1170 C CA . THR A 1 102 ? 45.352 -7.324 66.837 1.00 8.70 121 THR A CA 1
ATOM 1171 C C . THR A 1 102 ? 46.386 -8.022 65.970 1.00 9.32 121 THR A C 1
ATOM 1172 O O . THR A 1 102 ? 47.422 -8.463 66.465 1.00 9.73 121 THR A O 1
ATOM 1183 N N . GLN A 1 103 ? 46.119 -8.147 64.672 1.00 9.40 122 GLN A N 1
ATOM 1184 C CA . GLN A 1 103 ? 47.090 -8.783 63.794 1.00 10.26 122 GLN A CA 1
ATOM 1185 C C . GLN A 1 103 ? 48.409 -8.027 63.814 1.00 10.31 122 GLN A C 1
ATOM 1186 O O . GLN A 1 103 ? 49.478 -8.635 63.886 1.00 10.94 122 GLN A O 1
ATOM 1200 N N . ASN A 1 104 ? 48.354 -6.697 63.760 1.00 10.56 123 ASN A N 1
ATOM 1201 C CA . ASN A 1 104 ? 49.581 -5.914 63.775 1.00 10.70 123 ASN A CA 1
ATOM 1202 C C . ASN A 1 104 ? 50.351 -6.121 65.071 1.00 9.46 123 ASN A C 1
ATOM 1203 O O . ASN A 1 104 ? 51.554 -6.377 65.054 1.00 10.72 123 ASN A O 1
ATOM 1214 N N . TYR A 1 105 ? 49.676 -6.018 66.210 1.00 9.48 124 TYR A N 1
ATOM 1215 C CA . TYR A 1 105 ? 50.380 -6.080 67.477 1.00 9.69 124 TYR A CA 1
ATOM 1216 C C . TYR A 1 105 ? 50.852 -7.495 67.778 1.00 9.41 124 TYR A C 1
ATOM 1217 O O . TYR A 1 105 ? 51.900 -7.667 68.399 1.00 10.12 124 TYR A O 1
ATOM 1235 N N . ALA A 1 106 ? 50.080 -8.501 67.372 1.00 9.70 125 ALA A N 1
ATOM 1236 C CA . ALA A 1 106 ? 50.501 -9.882 67.559 1.00 10.72 125 ALA A CA 1
ATOM 1237 C C . ALA A 1 106 ? 51.719 -10.204 66.702 1.00 11.11 125 ALA A C 1
ATOM 1238 O O . ALA A 1 106 ? 52.667 -10.832 67.176 1.00 11.88 125 ALA A O 1
ATOM 1245 N N . LYS A 1 107 ? 51.711 -9.773 65.437 1.00 12.45 126 LYS A N 1
ATOM 1246 C CA . LYS A 1 107 ? 52.869 -9.973 64.573 1.00 15.06 126 LYS A CA 1
ATOM 1247 C C . LYS A 1 107 ? 54.124 -9.357 65.158 1.00 13.80 126 LYS A C 1
ATOM 1248 O O . LYS A 1 107 ? 55.231 -9.884 64.978 1.00 15.28 126 LYS A O 1
ATOM 1267 N N . ALA A 1 108 ? 53.981 -8.175 65.751 1.00 13.49 127 ALA A N 1
ATOM 1268 C CA . ALA A 1 108 ? 55.094 -7.459 66.346 1.00 13.93 127 ALA A CA 1
ATOM 1269 C C . ALA A 1 108 ? 55.536 -8.085 67.654 1.00 13.25 127 ALA A C 1
ATOM 1270 O O . ALA A 1 108 ? 56.549 -7.658 68.218 1.00 14.87 127 ALA A O 1
ATOM 1277 N N . GLY A 1 109 ? 54.808 -9.087 68.142 1.00 11.61 128 GLY A N 1
ATOM 1278 C CA . GLY A 1 109 ? 55.192 -9.794 69.344 1.00 11.29 128 GLY A CA 1
ATOM 1279 C C . GLY A 1 109 ? 54.783 -9.139 70.644 1.00 10.57 128 GLY A C 1
ATOM 1280 O O . GLY A 1 109 ? 55.337 -9.496 71.688 1.00 11.73 128 GLY A O 1
ATOM 1284 N N . HIS A 1 110 ? 53.804 -8.226 70.630 1.00 10.24 129 HIS A N 1
ATOM 1285 C CA . HIS A 1 110 ? 53.473 -7.449 71.810 1.00 10.09 129 HIS A CA 1
ATOM 1286 C C . HIS A 1 110 ? 52.248 -7.930 72.559 1.00 9.37 129 HIS A C 1
ATOM 1287 O O . HIS A 1 110 ? 51.937 -7.359 73.605 1.00 9.81 129 HIS A O 1
ATOM 1301 N N . LEU A 1 111 ? 51.558 -8.957 72.064 1.00 9.21 130 LEU A N 1
ATOM 1302 C CA . LEU A 1 111 ? 50.332 -9.468 72.678 1.00 9.29 130 LEU A CA 1
ATOM 1303 C C . LEU A 1 111 ? 50.554 -10.838 73.301 1.00 9.55 130 LEU A C 1
ATOM 1304 O O . LEU A 1 111 ? 51.125 -11.731 72.669 1.00 10.51 130 LEU A O 1
ATOM 1320 N N . LEU A 1 112 ? 50.075 -11.006 74.529 1.00 9.39 131 LEU A N 1
ATOM 1321 C CA . LEU A 1 112 ? 50.177 -12.287 75.228 1.00 10.14 131 LEU A CA 1
ATOM 1322 C C . LEU A 1 112 ? 49.258 -13.310 74.578 1.00 9.73 131 LEU A C 1
ATOM 1323 O O . LEU A 1 112 ? 48.053 -13.059 74.494 1.00 9.88 131 LEU A O 1
ATOM 1339 N N . PRO A 1 113 ? 49.755 -14.474 74.136 1.00 10.65 132 PRO A N 1
ATOM 1340 C CA . PRO A 1 113 ? 48.834 -15.524 73.683 1.00 9.72 132 PRO A CA 1
ATOM 1341 C C . PRO A 1 113 ? 48.103 -16.111 74.885 1.00 9.20 132 PRO A C 1
ATOM 1342 O O . PRO A 1 113 ? 48.687 -16.347 75.948 1.00 10.32 132 PRO A O 1
ATOM 1353 N N . LEU A 1 114 ? 46.803 -16.347 74.709 1.00 9.42 133 LEU A N 1
ATOM 1354 C CA . LEU A 1 114 ? 45.918 -16.658 75.828 1.00 9.93 133 LEU A CA 1
ATOM 1355 C C . LEU A 1 114 ? 45.411 -18.096 75.867 1.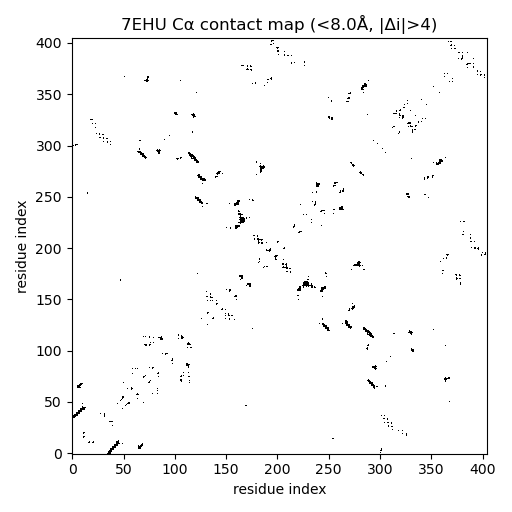00 10.28 133 LEU A C 1
ATOM 1356 O O . LEU A 1 114 ? 44.695 -18.448 76.806 1.00 11.36 133 LEU A O 1
ATOM 1372 N N . ASN A 1 115 ? 45.771 -18.942 74.900 1.00 11.32 134 ASN A N 1
ATOM 1373 C CA . ASN A 1 115 ? 45.147 -20.266 74.812 1.00 11.78 134 ASN A CA 1
ATOM 1374 C C . ASN A 1 115 ? 45.318 -21.062 76.111 1.00 12.06 134 ASN A C 1
ATOM 1375 O O . ASN A 1 115 ? 44.359 -21.648 76.633 1.00 12.82 134 ASN A O 1
ATOM 1386 N N . ASP A 1 116 ? 46.546 -21.129 76.638 1.00 12.13 135 ASP A N 1
ATOM 1387 C CA . ASP A 1 116 ? 46.772 -21.902 77.856 1.00 13.15 135 ASP A CA 1
ATOM 1388 C C . ASP A 1 116 ? 46.062 -21.271 79.046 1.00 12.37 135 ASP A C 1
ATOM 1389 O O . ASP A 1 116 ? 45.522 -21.982 79.902 1.00 12.91 135 ASP A O 1
ATOM 1398 N N . ILE A 1 117 ? 46.064 -19.940 79.121 1.00 12.05 136 ILE A N 1
ATOM 1399 C CA . ILE A 1 117 ? 45.346 -19.273 80.196 1.00 11.88 136 ILE A CA 1
ATOM 1400 C C . ILE A 1 117 ? 43.868 -19.611 80.140 1.00 11.97 136 ILE A C 1
ATOM 1401 O O . ILE A 1 117 ? 43.235 -19.873 81.172 1.00 12.43 136 ILE A O 1
ATOM 1417 N N . LEU A 1 118 ? 43.290 -19.607 78.938 1.00 11.88 137 LEU A N 1
ATOM 1418 C CA . LEU A 1 118 ? 41.873 -19.919 78.836 1.00 12.28 137 LEU A CA 1
ATOM 1419 C C . LEU A 1 118 ? 41.580 -21.341 79.293 1.00 12.71 137 LEU A C 1
ATOM 1420 O O . LEU A 1 118 ? 40.569 -21.588 79.968 1.00 13.32 137 LEU A O 1
ATOM 1436 N N . LYS A 1 119 ? 42.442 -22.296 78.927 1.00 13.23 138 LYS A N 1
ATOM 1437 C CA . LYS A 1 119 ? 42.299 -23.658 79.440 1.00 13.65 138 LYS A CA 1
ATOM 1438 C C . LYS A 1 119 ? 42.374 -23.681 80.966 1.00 12.47 138 LYS A C 1
ATOM 1439 O O . LYS A 1 119 ? 41.557 -24.319 81.638 1.00 13.83 138 LYS A O 1
ATOM 1458 N N . GLU A 1 120 ? 43.351 -22.976 81.534 1.00 13.07 139 GLU A N 1
ATOM 1459 C CA . GLU A 1 120 ? 43.498 -22.935 82.990 1.00 13.74 139 GLU A CA 1
ATOM 1460 C C . GLU A 1 120 ? 42.242 -22.397 83.666 1.00 12.75 139 GLU A C 1
ATOM 1461 O O . GLU A 1 120 ? 41.850 -22.887 84.726 1.00 13.90 139 GLU A O 1
ATOM 1473 N N . LEU A 1 121 ? 41.620 -21.377 83.087 1.00 11.52 140 LEU A N 1
ATOM 1474 C CA . LEU A 1 121 ? 40.495 -20.685 83.699 1.00 11.63 140 LEU A CA 1
ATOM 1475 C C . LEU A 1 121 ? 39.138 -21.261 83.299 1.00 11.79 140 LEU A C 1
ATOM 1476 O O . LEU A 1 121 ? 38.110 -20.732 83.721 1.00 12.66 140 LEU A O 1
ATOM 1492 N N . GLY A 1 122 ? 39.103 -22.317 82.489 1.00 11.16 141 GLY A N 1
ATOM 1493 C CA . GLY A 1 122 ? 37.845 -22.876 82.044 1.00 11.30 141 GLY A CA 1
ATOM 1494 C C . GLY A 1 122 ? 37.082 -22.060 81.024 1.00 10.89 141 GLY A C 1
ATOM 1495 O O . GLY A 1 122 ? 35.874 -22.267 80.868 1.00 11.09 141 GLY A O 1
ATOM 1499 N N . LEU A 1 123 ? 37.762 -21.174 80.294 1.00 10.89 142 LEU A N 1
ATOM 1500 C CA . LEU A 1 123 ? 37.133 -20.183 79.427 1.00 10.72 142 LEU A CA 1
ATOM 1501 C C . LEU A 1 123 ? 37.255 -20.510 77.942 1.00 11.29 142 LEU A C 1
ATOM 1502 O O . LEU A 1 123 ? 36.764 -19.738 77.120 1.00 11.30 142 LEU A O 1
ATOM 1518 N N . GLU A 1 124 ? 37.873 -21.635 77.566 1.00 12.55 143 GLU A N 1
ATOM 1519 C CA . GLU A 1 124 ? 38.225 -21.835 76.158 1.00 15.83 143 GLU A CA 1
ATOM 1520 C C . GLU A 1 124 ? 37.042 -21.698 75.219 1.00 15.73 143 GLU A C 1
ATOM 1521 O O . GLU A 1 124 ? 37.167 -21.139 74.123 1.00 16.74 143 GLU A O 1
ATOM 1533 N N . ASP A 1 125 ? 35.915 -22.280 75.600 1.00 14.42 144 ASP A N 1
ATOM 1534 C CA . ASP A 1 125 ? 34.735 -22.410 74.755 1.00 14.04 144 ASP A CA 1
ATOM 1535 C C . ASP A 1 125 ? 33.613 -21.439 75.114 1.00 12.46 144 ASP A C 1
ATOM 1536 O O . ASP A 1 125 ? 32.482 -21.615 74.642 1.00 12.87 144 ASP A O 1
ATOM 1545 N N . LYS A 1 126 ? 33.881 -20.445 75.955 1.00 11.63 145 LYS A N 1
ATOM 1546 C CA . LYS A 1 126 ? 32.826 -19.647 76.564 1.00 10.03 145 LYS A CA 1
ATOM 1547 C C . LYS A 1 126 ? 32.401 -18.446 75.737 1.00 10.07 145 LYS A C 1
ATOM 1548 O O . LYS A 1 126 ? 31.369 -17.843 76.029 1.00 10.58 145 LYS A O 1
ATOM 1567 N N . PHE A 1 127 ? 33.158 -18.066 74.729 1.00 9.37 146 PHE A N 1
ATOM 1568 C CA . PHE A 1 127 ? 32.870 -16.875 73.943 1.00 9.06 146 PHE A CA 1
ATOM 1569 C C . PHE A 1 127 ? 32.111 -17.238 72.676 1.00 9.39 146 PHE A C 1
ATOM 1570 O O . PHE A 1 127 ? 32.389 -18.239 72.035 1.00 10.58 146 PHE A O 1
ATOM 1587 N N . PHE A 1 128 ? 31.164 -16.393 72.286 1.00 9.50 147 PHE A N 1
ATOM 1588 C CA . PHE A 1 128 ? 30.476 -16.635 71.022 1.00 9.92 147 PHE A CA 1
ATOM 1589 C C . PHE A 1 128 ? 31.475 -16.755 69.872 1.00 9.47 147 PHE A C 1
ATOM 1590 O O . PHE A 1 128 ? 31.366 -17.655 69.032 1.00 10.98 147 PHE A O 1
ATOM 1607 N N . GLU A 1 129 ? 32.411 -15.814 69.769 1.00 9.87 148 GLU A N 1
ATOM 1608 C CA . GLU A 1 129 ? 33.339 -15.775 68.642 1.00 10.02 148 GLU A CA 1
ATOM 1609 C C . GLU A 1 129 ? 34.635 -15.093 69.038 1.00 10.05 148 GLU A C 1
ATOM 1610 O O . GLU A 1 129 ? 34.622 -13.900 69.360 1.00 11.20 148 GLU A O 1
ATOM 1622 N N . LEU A 1 130 ? 35.749 -15.815 68.949 1.00 10.53 149 LEU A N 1
ATOM 1623 C CA . LEU A 1 130 ? 37.065 -15.235 69.167 1.00 10.06 149 LEU A CA 1
ATOM 1624 C C . LEU A 1 130 ? 37.818 -14.979 67.860 1.00 10.32 149 LEU A C 1
ATOM 1625 O O . LEU A 1 130 ? 38.979 -14.546 67.898 1.00 10.93 149 LEU A O 1
ATOM 1641 N N . ARG A 1 131 ? 37.177 -15.192 66.708 1.00 12.49 150 ARG A N 1
ATOM 1642 C CA . ARG A 1 131 ? 37.894 -15.156 65.446 1.00 22.45 150 ARG A CA 1
ATOM 1643 C C . ARG A 1 131 ? 38.671 -13.838 65.259 1.00 13.25 150 ARG A C 1
ATOM 1644 O O . ARG A 1 131 ? 39.802 -13.858 64.769 1.00 11.46 150 ARG A O 1
ATOM 1665 N N . GLU A 1 132 ? 38.080 -12.678 65.602 1.00 10.43 151 GLU A N 1
ATOM 1666 C CA . GLU A 1 132 ? 38.768 -11.419 65.321 1.00 10.12 151 GLU A CA 1
ATOM 1667 C C . GLU A 1 132 ? 40.065 -11.302 66.113 1.00 9.01 151 GLU A C 1
ATOM 1668 O O . GLU A 1 132 ? 40.989 -10.590 65.710 1.00 9.59 151 GLU A O 1
ATOM 1680 N N . PHE A 1 133 ? 40.144 -11.972 67.251 1.00 8.88 152 PHE A N 1
ATOM 1681 C CA . PHE A 1 133 ? 41.303 -11.889 68.123 1.00 9.42 152 PHE A CA 1
ATOM 1682 C C . PHE A 1 133 ? 42.265 -13.048 67.922 1.00 9.75 152 PHE A C 1
ATOM 1683 O O . PHE A 1 133 ? 43.233 -13.170 68.672 1.00 10.42 152 PHE A O 1
ATOM 1700 N N . THR A 1 134 ? 42.032 -13.891 66.918 1.00 9.66 153 THR A N 1
ATOM 1701 C CA . THR A 1 134 ? 42.833 -15.087 66.695 1.00 11.22 153 THR A CA 1
ATOM 1702 C C . THR A 1 134 ? 43.749 -14.878 65.501 1.00 11.80 153 THR A C 1
ATOM 1703 O O . THR A 1 134 ? 43.309 -14.403 64.453 1.00 12.78 153 THR A O 1
ATOM 1714 N N . VAL A 1 135 ? 45.027 -15.203 65.673 1.00 11.81 154 VAL A N 1
ATOM 1715 C CA . VAL A 1 135 ? 46.033 -15.072 64.625 1.00 14.61 154 VAL A CA 1
ATOM 1716 C C . VAL A 1 135 ? 46.826 -16.374 64.638 1.00 16.13 154 VAL A C 1
ATOM 1717 O O . VAL A 1 135 ? 47.416 -16.736 65.662 1.00 15.19 154 VAL A O 1
ATOM 1730 N N . ASP A 1 136 ? 46.778 -17.114 63.534 1.00 18.22 155 ASP A N 1
ATOM 1731 C CA . ASP A 1 136 ? 47.477 -18.399 63.422 1.00 20.89 155 ASP A CA 1
ATOM 1732 C C . ASP A 1 136 ? 47.152 -19.320 64.598 1.00 19.71 155 ASP A C 1
ATOM 1733 O O . ASP A 1 136 ? 48.026 -19.995 65.156 1.00 21.16 155 ASP A O 1
ATOM 1742 N N . GLY A 1 137 ? 45.874 -19.359 64.964 1.00 18.13 156 GLY A N 1
ATOM 1743 C CA . GLY A 1 137 ? 45.381 -20.253 65.993 1.00 17.79 156 GLY A CA 1
ATOM 1744 C C . GLY A 1 137 ? 45.538 -19.790 67.430 1.00 16.51 156 GLY A C 1
ATOM 1745 O O . GLY A 1 137 ? 44.974 -20.422 68.328 1.00 19.47 156 GLY A O 1
ATOM 1749 N N . LYS A 1 138 ? 46.225 -18.686 67.703 1.00 14.59 157 LYS A N 1
ATOM 1750 C CA . LYS A 1 138 ? 46.519 -18.345 69.098 1.00 13.11 157 LYS A CA 1
ATOM 1751 C C . LYS A 1 138 ? 45.600 -17.123 69.316 1.00 12.13 157 LYS A C 1
ATOM 1752 O O . LYS A 1 138 ? 45.359 -16.305 68.395 1.00 11.94 157 LYS A O 1
ATOM 1771 N N . ILE A 1 139 ? 45.075 -17.026 70.519 1.00 10.89 158 ILE A N 1
ATOM 1772 C CA . ILE A 1 139 ? 44.097 -16.024 70.895 1.00 10.51 158 ILE A CA 1
ATOM 1773 C C . ILE A 1 139 ? 44.843 -14.896 71.590 1.00 9.59 158 ILE A C 1
ATOM 1774 O O . ILE A 1 139 ? 45.580 -15.141 72.547 1.00 10.38 158 ILE A O 1
ATOM 1790 N N . TYR A 1 140 ? 44.620 -13.661 71.142 1.00 8.93 159 TYR A N 1
ATOM 1791 C CA . TYR A 1 140 ? 45.387 -12.516 71.622 1.00 8.53 159 TYR A CA 1
ATOM 1792 C C . TYR A 1 140 ? 44.537 -11.432 72.273 1.00 8.57 159 TYR A C 1
ATOM 1793 O O . TYR A 1 140 ? 45.054 -10.364 72.600 1.00 9.13 159 TYR A O 1
ATOM 1811 N N . GLY A 1 141 ? 43.264 -11.686 72.506 1.00 8.77 160 GLY A N 1
ATOM 1812 C CA . GLY A 1 141 ? 42.418 -10.761 73.244 1.00 9.28 160 GLY A CA 1
ATOM 1813 C C . GLY A 1 141 ? 41.062 -11.396 73.445 1.00 8.07 160 GLY A C 1
ATOM 1814 O O . GLY A 1 141 ? 40.754 -12.425 72.839 1.00 9.33 160 GLY A O 1
ATOM 1818 N N . LEU A 1 142 ? 40.249 -10.759 74.289 1.00 8.34 161 LEU A N 1
ATOM 1819 C CA . LEU A 1 142 ? 38.974 -11.338 74.705 1.00 8.41 161 LEU A CA 1
ATOM 1820 C C . LEU A 1 142 ? 37.891 -10.276 74.579 1.00 8.53 161 LEU A C 1
ATOM 1821 O O . LEU A 1 142 ? 37.938 -9.259 75.287 1.00 8.67 161 LEU A O 1
ATOM 1837 N N . PRO A 1 143 ? 36.909 -10.462 73.707 1.00 8.24 162 PRO A N 1
ATOM 1838 C CA . PRO A 1 143 ? 35.895 -9.425 73.531 1.00 7.76 162 PRO A CA 1
ATOM 1839 C C . PRO A 1 143 ? 35.106 -9.261 74.820 1.00 7.71 162 PRO A C 1
ATOM 1840 O O . PRO A 1 143 ? 34.770 -10.244 75.492 1.00 8.90 162 PRO A O 1
ATOM 1851 N N . GLU A 1 144 ? 34.781 -8.010 75.151 1.00 8.08 163 GLU A N 1
ATOM 1852 C CA . GLU A 1 144 ? 33.994 -7.672 76.336 1.00 8.49 163 GLU A CA 1
ATOM 1853 C C . GLU A 1 144 ? 32.500 -7.756 76.073 1.00 8.20 163 GLU A C 1
ATOM 1854 O O . GLU A 1 144 ? 31.733 -8.059 76.989 1.00 9.19 163 GLU A O 1
ATOM 1866 N N . ALA A 1 145 ? 32.094 -7.481 74.842 1.00 7.78 164 ALA A N 1
ATOM 1867 C CA . ALA A 1 145 ? 30.700 -7.431 74.449 1.00 8.69 164 ALA A CA 1
ATOM 1868 C C . ALA A 1 145 ? 30.647 -7.781 72.975 1.00 8.44 164 ALA A C 1
ATOM 1869 O O . ALA A 1 145 ? 31.667 -7.793 72.287 1.00 9.36 164 ALA A O 1
ATOM 1876 N N . GLY A 1 146 ? 29.440 -8.075 72.490 1.00 8.96 165 GLY A N 1
ATOM 1877 C CA . GLY A 1 146 ? 29.154 -8.089 71.071 1.00 8.82 165 GLY A CA 1
ATOM 1878 C C . GLY A 1 146 ? 28.571 -6.752 70.622 1.00 9.30 165 GLY A C 1
ATOM 1879 O O . GLY A 1 146 ? 28.237 -5.905 71.430 1.00 10.53 165 GLY A O 1
ATOM 1883 N N . PHE A 1 147 ? 28.454 -6.571 69.308 1.00 8.67 166 PHE A N 1
ATOM 1884 C CA . PHE A 1 147 ? 27.791 -5.389 68.775 1.00 8.70 166 PHE A CA 1
ATOM 1885 C C . PHE A 1 147 ? 27.066 -5.728 67.483 1.00 8.18 166 PHE A C 1
ATOM 1886 O O . PHE A 1 147 ? 27.432 -6.657 66.759 1.00 8.62 166 PHE A O 1
ATOM 1903 N N . VAL A 1 148 ? 26.029 -4.936 67.206 1.00 8.14 167 VAL A N 1
ATOM 1904 C CA . VAL A 1 148 ? 25.541 -4.719 65.852 1.00 8.54 167 VAL A CA 1
ATOM 1905 C C . VAL A 1 148 ? 25.425 -3.209 65.667 1.00 7.90 167 VAL A C 1
ATOM 1906 O O . VAL A 1 148 ? 25.368 -2.451 66.644 1.00 8.58 167 VAL A O 1
ATOM 1919 N N . GLU A 1 149 ? 25.385 -2.769 64.397 1.00 7.98 168 GLU A N 1
ATOM 1920 C CA . GLU A 1 149 ? 25.082 -1.389 64.040 1.00 8.63 168 GLU A CA 1
ATOM 1921 C C . GLU A 1 149 ? 23.801 -1.368 63.230 1.00 8.47 168 GLU A C 1
ATOM 1922 O O . GLU A 1 149 ? 23.552 -2.281 62.446 1.00 9.61 168 GLU A O 1
ATOM 1934 N N . GLY A 1 150 ? 23.007 -0.324 63.452 1.00 8.81 169 GLY A N 1
ATOM 1935 C CA . GLY A 1 150 ? 21.725 -0.179 62.793 1.00 9.17 169 GLY A CA 1
ATOM 1936 C C . GLY A 1 150 ? 21.108 1.147 63.179 1.00 8.84 169 GLY A C 1
ATOM 1937 O O . GLY A 1 150 ? 21.744 1.969 63.832 1.00 8.95 169 GLY A O 1
ATOM 1941 N N . PHE A 1 151 ? 19.858 1.355 62.756 1.00 8.76 170 PHE A N 1
ATOM 1942 C CA . PHE A 1 151 ? 19.140 2.603 63.012 1.00 8.48 170 PHE A CA 1
ATOM 1943 C C . PHE A 1 151 ? 18.277 2.503 64.262 1.00 8.36 170 PHE A C 1
ATOM 1944 O O . PHE A 1 151 ? 17.269 1.795 64.275 1.00 9.05 170 PHE A O 1
ATOM 1961 N N . TYR A 1 152 ? 18.656 3.234 65.299 1.00 9.38 171 TYR A N 1
ATOM 1962 C CA . TYR A 1 152 ? 17.705 3.589 66.333 1.00 8.85 171 TYR A CA 1
ATOM 1963 C C . TYR A 1 152 ? 16.776 4.657 65.750 1.00 8.91 171 TYR A C 1
ATOM 1964 O O . TYR A 1 152 ? 17.218 5.525 64.992 1.00 9.56 171 TYR A O 1
ATOM 1982 N N . TYR A 1 153 ? 15.488 4.613 66.078 1.00 8.50 172 TYR A N 1
ATOM 1983 C CA . TYR A 1 153 ? 14.579 5.611 65.529 1.00 8.78 172 TYR A CA 1
ATOM 1984 C C . TYR A 1 153 ? 13.498 5.980 66.534 1.00 8.65 172 TYR A C 1
ATOM 1985 O O . TYR A 1 153 ? 13.153 5.223 67.445 1.00 9.47 172 TYR A O 1
ATOM 2003 N N . ASN A 1 154 ? 13.001 7.195 66.360 1.00 8.92 173 ASN A N 1
ATOM 2004 C CA . ASN A 1 154 ? 11.971 7.771 67.214 1.00 9.11 173 ASN A CA 1
ATOM 2005 C C . ASN A 1 154 ? 10.606 7.463 66.613 1.00 9.41 173 ASN A C 1
ATOM 2006 O O . ASN A 1 154 ? 10.253 7.979 65.551 1.00 10.07 173 ASN A O 1
ATOM 2017 N N . THR A 1 155 ? 9.859 6.602 67.294 1.00 10.45 174 THR A N 1
ATOM 2018 C CA . THR A 1 155 ? 8.580 6.158 66.767 1.00 10.79 174 THR A CA 1
ATOM 2019 C C . THR A 1 155 ? 7.555 7.283 66.795 1.00 12.09 174 THR A C 1
ATOM 2020 O O . THR A 1 155 ? 6.626 7.287 65.978 1.00 13.28 174 THR A O 1
ATOM 2031 N N . LYS A 1 156 ? 7.707 8.235 67.719 1.00 12.77 175 LYS A N 1
ATOM 2032 C CA . LYS A 1 156 ? 6.817 9.396 67.777 1.00 14.07 175 LYS A CA 1
ATOM 2033 C C . LYS A 1 156 ? 7.069 10.336 66.608 1.00 12.13 175 LYS A C 1
ATOM 2034 O O . LYS A 1 156 ? 6.131 10.767 65.939 1.00 12.74 175 LYS A O 1
ATOM 2053 N N . LEU A 1 157 ? 8.335 10.682 66.355 1.00 11.29 176 LEU A N 1
ATOM 2054 C CA . LEU A 1 157 ? 8.627 11.575 65.243 1.00 11.30 176 LEU A CA 1
ATOM 2055 C C . LEU A 1 157 ? 8.263 10.927 63.917 1.00 11.68 176 LEU A C 1
ATOM 2056 O O . LEU A 1 157 ? 7.771 11.599 63.007 1.00 12.81 176 LEU A O 1
ATOM 2072 N N . PHE A 1 158 ? 8.508 9.620 63.772 1.00 11.70 177 PHE A N 1
ATOM 2073 C CA . PHE A 1 158 ? 8.072 8.936 62.560 1.00 12.09 177 PHE A CA 1
ATOM 2074 C C . PHE A 1 158 ? 6.563 9.086 62.378 1.00 12.74 177 PHE A C 1
ATOM 2075 O O . PHE A 1 158 ? 6.095 9.449 61.300 1.00 13.70 177 PHE A O 1
ATOM 2092 N N . ALA A 1 159 ? 5.790 8.813 63.437 1.00 12.83 178 ALA A N 1
ATOM 2093 C CA . ALA A 1 159 ? 4.334 8.978 63.366 1.00 13.68 178 ALA A CA 1
ATOM 2094 C C . ALA A 1 159 ? 3.942 10.420 63.049 1.00 14.22 178 ALA A C 1
ATOM 2095 O O . ALA A 1 159 ? 3.004 10.655 62.273 1.00 15.14 178 ALA A O 1
ATOM 2102 N N . ASP A 1 160 ? 4.664 11.400 63.615 1.00 14.38 179 ASP A N 1
ATOM 2103 C CA . ASP A 1 160 ? 4.375 12.793 63.288 1.00 15.22 179 ASP A CA 1
ATOM 2104 C C . ASP A 1 160 ? 4.460 13.038 61.785 1.00 15.33 179 ASP A C 1
ATOM 2105 O O . ASP A 1 160 ? 3.724 13.873 61.244 1.00 17.04 179 ASP A O 1
ATOM 2114 N N . ALA A 1 161 ? 5.367 12.341 61.103 1.00 14.75 180 ALA A N 1
ATOM 2115 C CA . ALA A 1 161 ? 5.583 12.497 59.672 1.00 15.64 180 ALA A CA 1
ATOM 2116 C C . ALA A 1 161 ? 4.771 11.513 58.845 1.00 16.58 180 ALA A C 1
ATOM 2117 O O . ALA A 1 161 ? 4.972 11.432 57.630 1.00 17.75 180 ALA A O 1
ATOM 2124 N N . GLY A 1 162 ? 3.872 10.763 59.471 1.00 15.69 181 GLY A N 1
ATOM 2125 C CA . GLY A 1 162 ? 3.020 9.851 58.746 1.00 16.22 181 GLY A CA 1
ATOM 2126 C C . GLY A 1 162 ? 3.621 8.499 58.437 1.00 17.10 181 GLY A C 1
ATOM 2127 O O . GLY A 1 162 ? 3.045 7.753 57.636 1.00 18.47 181 GLY A O 1
ATOM 2131 N N . ILE A 1 163 ? 4.755 8.161 59.038 1.00 15.47 182 ILE A N 1
ATOM 2132 C CA . ILE A 1 163 ? 5.458 6.918 58.758 1.00 15.56 182 ILE A CA 1
ATOM 2133 C C . ILE A 1 163 ? 5.046 5.961 59.866 1.00 18.70 182 ILE A C 1
ATOM 2134 O O . ILE A 1 163 ? 5.320 6.228 61.044 1.00 20.19 182 ILE A O 1
ATOM 2150 N N . THR A 1 164 ? 4.415 4.847 59.509 1.00 18.86 183 THR A N 1
ATOM 2151 C CA . THR A 1 164 ? 3.764 3.980 60.484 1.00 21.46 183 THR A CA 1
ATOM 2152 C C . THR A 1 164 ? 4.463 2.639 60.667 1.00 20.57 183 THR A C 1
ATOM 2153 O O . THR A 1 164 ? 3.985 1.825 61.464 1.00 22.24 183 THR A O 1
ATOM 2164 N N . SER A 1 165 ? 5.564 2.393 59.948 1.00 18.88 184 SER A N 1
ATOM 2165 C CA . SER A 1 165 ? 6.349 1.167 60.056 1.00 18.34 184 SER A CA 1
ATOM 2166 C C . SER A 1 165 ? 7.814 1.489 59.776 1.00 16.40 184 SER A C 1
ATOM 2167 O O . SER A 1 165 ? 8.134 2.465 59.104 1.00 16.80 184 SER A O 1
ATOM 2175 N N . ALA A 1 166 ? 8.702 0.646 60.268 1.00 14.99 185 ALA A N 1
ATOM 2176 C CA . ALA A 1 166 ? 10.128 0.845 60.021 1.00 15.04 185 ALA A CA 1
ATOM 2177 C C . ALA A 1 166 ? 10.449 0.446 58.581 1.00 15.32 185 ALA A C 1
ATOM 2178 O O . ALA A 1 166 ? 9.951 -0.572 58.101 1.00 17.17 185 ALA A O 1
ATOM 2185 N N . PRO A 1 167 ? 11.258 1.228 57.862 1.00 14.71 186 PRO A N 1
ATOM 2186 C CA . PRO A 1 167 ? 11.501 0.916 56.444 1.00 16.40 186 PRO A CA 1
ATOM 2187 C C . PRO A 1 167 ? 12.323 -0.350 56.294 1.00 16.87 186 PRO A C 1
ATOM 2188 O O . PRO A 1 167 ? 13.318 -0.527 56.993 1.00 18.04 186 PRO A O 1
ATOM 2199 N N . LYS A 1 168 ? 11.893 -1.234 55.381 1.00 16.02 187 LYS A N 1
ATOM 2200 C CA . LYS A 1 168 ? 12.621 -2.464 55.096 1.00 16.75 187 LYS A CA 1
ATOM 2201 C C . LYS A 1 168 ? 13.481 -2.360 53.844 1.00 16.35 187 LYS A C 1
ATOM 2202 O O . LYS A 1 168 ? 14.454 -3.114 53.701 1.00 16.02 187 LYS A O 1
ATOM 2221 N N . THR A 1 169 ? 13.127 -1.469 52.923 1.00 16.65 188 THR A N 1
ATOM 2222 C CA . THR A 1 169 ? 13.825 -1.317 51.657 1.00 16.98 188 THR A CA 1
ATOM 2223 C C . THR A 1 169 ? 14.317 0.119 51.519 1.00 16.11 188 THR A C 1
ATOM 2224 O O . THR A 1 169 ? 13.860 1.028 52.218 1.00 16.07 188 THR A O 1
ATOM 2235 N N . TRP A 1 170 ? 15.279 0.307 50.614 1.00 17.25 189 TRP A N 1
ATOM 2236 C CA . TRP A 1 170 ? 15.840 1.632 50.390 1.00 18.32 189 TRP A CA 1
ATOM 2237 C C . TRP A 1 170 ? 14.760 2.610 49.949 1.00 19.15 189 TRP A C 1
ATOM 2238 O O . TRP A 1 170 ? 14.754 3.770 50.376 1.00 19.42 189 TRP A O 1
ATOM 2259 N N . ASP A 1 171 ? 13.822 2.157 49.114 1.00 19.88 190 ASP A N 1
ATOM 2260 C CA . ASP A 1 171 ? 12.768 3.056 48.650 1.00 21.33 190 ASP A CA 1
ATOM 2261 C C . ASP A 1 171 ? 11.857 3.480 49.799 1.00 20.41 190 ASP A C 1
ATOM 2262 O O . ASP A 1 171 ? 11.450 4.646 49.873 1.00 20.99 190 ASP A O 1
ATOM 2271 N N . GLU A 1 172 ? 11.548 2.562 50.723 1.00 19.13 191 GLU A N 1
ATOM 2272 C CA . GLU A 1 172 ? 10.760 2.949 51.891 1.00 18.68 191 GLU A CA 1
ATOM 2273 C C . GLU A 1 172 ? 11.556 3.898 52.781 1.00 17.00 191 GLU A C 1
ATOM 2274 O O . GLU A 1 172 ? 10.995 4.815 53.390 1.00 16.73 191 GLU A O 1
ATOM 2286 N N . PHE A 1 173 ? 12.869 3.684 52.868 1.00 16.01 192 PHE A N 1
ATOM 2287 C CA . PHE A 1 173 ? 13.741 4.531 53.677 1.00 15.72 192 PHE A CA 1
ATOM 2288 C C . PHE A 1 173 ? 13.777 5.949 53.116 1.00 16.52 192 PHE A C 1
ATOM 2289 O O . PHE A 1 173 ? 13.604 6.923 53.856 1.00 15.92 192 PHE A O 1
ATOM 2306 N N . THR A 1 174 ? 13.983 6.086 51.805 1.00 17.12 193 THR A N 1
ATOM 2307 C CA . THR A 1 174 ? 13.989 7.421 51.221 1.00 20.04 193 THR A CA 1
ATOM 2308 C C . THR A 1 174 ? 12.621 8.083 51.357 1.00 19.67 193 THR A C 1
ATOM 2309 O O . THR A 1 174 ? 12.544 9.298 51.580 1.00 19.64 193 THR A O 1
ATOM 2320 N N . LYS A 1 175 ? 11.536 7.303 51.278 1.00 20.50 194 LYS A N 1
ATOM 2321 C CA . LYS A 1 175 ? 10.223 7.900 51.473 1.00 21.91 194 LYS A CA 1
ATOM 2322 C C . LYS A 1 175 ? 10.098 8.449 52.897 1.00 19.03 194 LYS A C 1
ATOM 2323 O O . LYS A 1 175 ? 9.544 9.536 53.112 1.00 18.73 194 LYS A O 1
ATOM 2342 N N . ALA A 1 176 ? 10.619 7.726 53.880 1.00 17.47 195 ALA A N 1
ATOM 2343 C CA . ALA A 1 176 ? 10.574 8.212 55.252 1.00 16.62 195 ALA A CA 1
ATOM 2344 C C . ALA A 1 176 ? 11.409 9.473 55.428 1.00 15.60 195 ALA A C 1
ATOM 2345 O O . ALA A 1 176 ? 10.978 10.427 56.097 1.00 15.23 195 ALA A O 1
ATOM 2352 N N . LEU A 1 177 ? 12.605 9.498 54.842 1.00 16.46 196 LEU A N 1
ATOM 2353 C CA . LEU A 1 177 ? 13.435 10.692 54.944 1.00 16.09 196 LEU A CA 1
ATOM 2354 C C . LEU A 1 177 ? 12.724 11.896 54.334 1.00 17.60 196 LEU A C 1
ATOM 2355 O O . LEU A 1 177 ? 12.754 12.995 54.904 1.00 17.67 196 LEU A O 1
ATOM 2371 N N . GLU A 1 178 ? 12.096 11.703 53.164 1.00 18.78 197 GLU A N 1
ATOM 2372 C CA . GLU A 1 178 ? 11.352 12.774 52.500 1.00 20.63 197 GLU A CA 1
ATOM 2373 C C . GLU A 1 178 ? 10.268 13.323 53.418 1.00 20.30 197 GLU A C 1
ATOM 2374 O O . GLU A 1 178 ? 10.090 14.543 53.543 1.00 21.50 197 GLU A O 1
ATOM 2386 N N . ALA A 1 179 ? 9.522 12.429 54.062 1.00 18.55 198 ALA A N 1
ATOM 2387 C CA . ALA A 1 179 ? 8.402 12.849 54.904 1.00 18.59 198 ALA A CA 1
ATOM 2388 C C . ALA A 1 179 ? 8.885 13.571 56.156 1.00 18.18 198 ALA A C 1
ATOM 2389 O O . ALA A 1 179 ? 8.265 14.549 56.602 1.00 18.53 198 ALA A O 1
ATOM 2396 N N . LEU A 1 180 ? 9.981 13.098 56.747 1.00 17.63 199 LEU A N 1
ATOM 2397 C CA . LEU A 1 180 ? 10.533 13.769 57.918 1.00 16.96 199 LEU A CA 1
ATOM 2398 C C . LEU A 1 180 ? 11.029 15.159 57.547 1.00 18.80 199 LEU A C 1
ATOM 2399 O O . LEU A 1 180 ? 10.718 16.144 58.231 1.00 19.14 199 LEU A O 1
ATOM 2415 N N . LYS A 1 181 ? 11.772 15.261 56.436 1.00 20.22 200 LYS A N 1
ATOM 2416 C CA . LYS A 1 181 ? 12.271 16.552 55.971 1.00 23.40 200 LYS A CA 1
ATOM 2417 C C . LYS A 1 181 ? 11.121 17.517 55.711 1.00 24.41 200 LYS A C 1
ATOM 2418 O O . LYS A 1 181 ? 11.205 18.698 56.063 1.00 25.55 200 LYS A O 1
ATOM 2437 N N . ALA A 1 182 ? 10.016 17.021 55.145 1.00 23.75 201 ALA A N 1
ATOM 2438 C CA . ALA A 1 182 ? 8.884 17.888 54.818 1.00 24.62 201 ALA A CA 1
ATOM 2439 C C . ALA A 1 182 ? 8.230 18.460 56.067 1.00 25.38 201 ALA A C 1
ATOM 2440 O O . ALA A 1 182 ? 7.602 19.531 56.007 1.00 26.70 201 ALA A O 1
ATOM 2447 N N . LYS A 1 183 ? 8.347 17.763 57.195 1.00 25.03 202 LYS A N 1
ATOM 2448 C CA . LYS A 1 183 ? 7.873 18.258 58.476 1.00 26.37 202 LYS A CA 1
ATOM 2449 C C . LYS A 1 183 ? 8.925 19.051 59.239 1.00 26.40 202 LYS A C 1
ATOM 2450 O O . LYS A 1 183 ? 8.697 19.379 60.409 1.00 26.74 202 LYS A O 1
ATOM 2469 N N . ASN A 1 184 ? 10.072 19.346 58.620 1.00 25.93 203 ASN A N 1
ATOM 2470 C CA . ASN A 1 184 ? 11.159 20.062 59.284 1.00 26.13 203 ASN A CA 1
ATOM 2471 C C . ASN A 1 184 ? 11.628 19.316 60.540 1.00 23.70 203 ASN A C 1
ATOM 2472 O O . ASN A 1 184 ? 11.974 19.919 61.556 1.00 25.51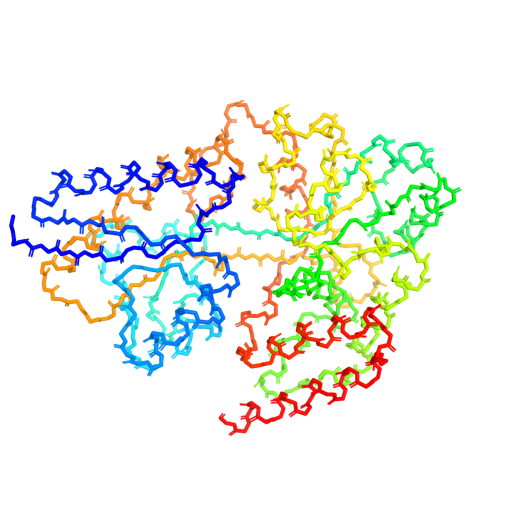 203 ASN A O 1
ATOM 2483 N N . ILE A 1 185 ? 11.631 17.983 60.466 1.00 19.66 204 ILE A N 1
ATOM 2484 C CA . ILE A 1 185 ? 12.255 17.121 61.465 1.00 17.25 204 ILE A CA 1
ATOM 2485 C C . ILE A 1 185 ? 13.610 16.725 60.895 1.00 15.99 204 ILE A C 1
ATOM 2486 O O . ILE A 1 185 ? 13.677 16.137 59.807 1.00 17.88 204 ILE A O 1
ATOM 2502 N N . THR A 1 186 ? 14.687 17.035 61.613 1.00 15.07 205 THR A N 1
ATOM 2503 C CA . THR A 1 186 ? 16.023 16.602 61.197 1.00 14.32 205 THR A CA 1
ATOM 2504 C C . THR A 1 186 ? 16.023 15.078 61.081 1.00 13.45 205 THR A C 1
ATOM 2505 O O . THR A 1 186 ? 15.789 14.395 62.084 1.00 13.79 205 THR A O 1
ATOM 2516 N N . PRO A 1 187 ? 16.232 14.502 59.901 1.00 13.03 206 PRO A N 1
ATOM 2517 C CA . PRO A 1 187 ? 16.003 13.054 59.793 1.00 12.99 206 PRO A CA 1
ATOM 2518 C C . PRO A 1 187 ? 17.020 12.186 60.513 1.00 11.88 206 PRO A C 1
ATOM 2519 O O . PRO A 1 187 ? 16.620 11.280 61.253 1.00 11.92 206 PRO A O 1
ATOM 2530 N N . ILE A 1 188 ? 18.316 12.444 60.325 1.00 12.44 207 ILE A N 1
ATOM 2531 C CA . ILE A 1 188 ? 19.383 11.565 60.806 1.00 11.66 207 ILE A CA 1
ATOM 2532 C C . ILE A 1 188 ? 20.357 12.374 61.656 1.00 10.89 207 ILE A C 1
ATOM 2533 O O . ILE A 1 188 ? 21.012 13.295 61.152 1.00 13.33 207 ILE A O 1
ATOM 2549 N N . ALA A 1 189 ? 20.445 12.034 62.941 1.00 10.15 208 ALA A N 1
ATOM 2550 C CA . ALA A 1 189 ? 21.483 12.580 63.806 1.00 10.29 208 ALA A CA 1
ATOM 2551 C C . ALA A 1 189 ? 22.822 11.934 63.496 1.00 10.40 208 ALA A C 1
ATOM 2552 O O . ALA A 1 189 ? 22.900 10.741 63.202 1.00 10.97 208 ALA A O 1
ATOM 2559 N N . LEU A 1 190 ? 23.892 12.723 63.579 1.00 11.36 209 LEU A N 1
ATOM 2560 C CA . LEU A 1 190 ? 25.225 12.178 63.397 1.00 11.79 209 LEU A CA 1
ATOM 2561 C C . LEU A 1 190 ? 26.203 13.253 63.895 1.00 11.38 209 LEU A C 1
ATOM 2562 O O . LEU A 1 190 ? 26.126 14.418 63.479 1.00 13.02 209 LEU A O 1
ATOM 2578 N N . GLY A 1 191 ? 27.109 12.884 64.793 1.00 11.58 210 GLY A N 1
ATOM 2579 C CA . GLY A 1 191 ? 28.202 13.742 65.208 1.00 12.05 210 GLY A CA 1
ATOM 2580 C C . GLY A 1 191 ? 29.500 13.213 64.644 1.00 11.87 210 GLY A C 1
ATOM 2581 O O . GLY A 1 191 ? 29.996 12.191 65.107 1.00 12.37 210 GLY A O 1
ATOM 2585 N N . GLY A 1 192 ? 30.034 13.873 63.616 1.00 13.09 211 GLY A N 1
ATOM 2586 C CA . GLY A 1 192 ? 31.187 13.362 62.905 1.00 13.68 211 GLY A CA 1
ATOM 2587 C C . GLY A 1 192 ? 32.313 14.364 62.734 1.00 14.60 211 GLY A C 1
ATOM 2588 O O . GLY A 1 192 ? 33.161 14.196 61.856 1.00 18.30 211 GLY A O 1
ATOM 2592 N N . GLY A 1 193 ? 32.357 15.395 63.578 1.00 14.91 212 GLY A N 1
ATOM 2593 C CA . GLY A 1 193 ? 33.373 16.421 63.496 1.00 15.53 212 GLY A CA 1
ATOM 2594 C C . GLY A 1 193 ? 34.637 16.040 64.236 1.00 16.74 212 GLY A C 1
ATOM 2595 O O . GLY A 1 193 ? 34.786 14.934 64.749 1.00 16.78 212 GLY A O 1
ATOM 2599 N N . SER A 1 194 ? 35.566 16.995 64.297 1.00 18.68 213 SER A N 1
ATOM 2600 C CA . SER A 1 194 ? 36.790 16.876 65.098 1.00 20.51 213 SER A CA 1
ATOM 2601 C C . SER A 1 194 ? 37.459 15.552 64.734 1.00 19.29 213 SER A C 1
ATOM 2602 O O . SER A 1 194 ? 37.669 15.280 63.545 1.00 20.57 213 SER A O 1
ATOM 2610 N N . GLY A 1 195 ? 37.801 14.710 65.703 1.00 17.02 214 GLY A N 1
ATOM 2611 C CA . GLY A 1 195 ? 38.415 13.432 65.413 1.00 15.41 214 GLY A CA 1
ATOM 2612 C C . GLY A 1 195 ? 37.445 12.272 65.393 1.00 13.97 214 GLY A C 1
ATOM 2613 O O . GLY A 1 195 ? 37.863 11.123 65.567 1.00 14.10 214 GLY A O 1
ATOM 2617 N N . ASP A 1 196 ? 36.161 12.554 65.148 1.00 12.78 215 ASP A N 1
ATOM 2618 C CA . ASP A 1 196 ? 35.103 11.562 65.225 1.00 12.05 215 ASP A CA 1
ATOM 2619 C C . ASP A 1 196 ? 34.579 11.123 63.855 1.00 11.12 215 ASP A C 1
ATOM 2620 O O . ASP A 1 196 ? 33.424 10.707 63.742 1.00 11.44 215 ASP A O 1
ATOM 2629 N N . GLY A 1 197 ? 35.430 11.153 62.825 1.00 11.05 216 GLY A N 1
ATOM 2630 C CA . GLY A 1 197 ? 35.025 10.672 61.512 1.00 11.11 216 GLY A CA 1
ATOM 2631 C C . GLY A 1 197 ? 34.550 9.230 61.495 1.00 10.60 216 GLY A C 1
ATOM 2632 O O . GLY A 1 197 ? 33.754 8.847 60.623 1.00 10.94 216 GLY A O 1
ATOM 2636 N N . TRP A 1 198 ? 35.012 8.415 62.446 1.00 9.56 217 TRP A N 1
ATOM 2637 C CA . TRP A 1 198 ? 34.583 7.022 62.511 1.00 9.11 217 TRP A CA 1
ATOM 2638 C C . TRP A 1 198 ? 33.063 6.919 62.638 1.00 8.73 217 TRP A C 1
ATOM 2639 O O . TRP A 1 198 ? 32.466 5.924 62.207 1.00 8.83 217 TRP A O 1
ATOM 2660 N N . ALA A 1 199 ? 32.419 7.919 63.243 1.00 9.09 218 ALA A N 1
ATOM 2661 C CA . ALA A 1 199 ? 30.964 7.870 63.393 1.00 9.30 218 ALA A CA 1
ATOM 2662 C C . ALA A 1 199 ? 30.268 7.984 62.041 1.00 9.51 218 ALA A C 1
ATOM 2663 O O . ALA A 1 199 ? 29.233 7.341 61.813 1.00 9.58 218 ALA A O 1
ATOM 2670 N N . ILE A 1 200 ? 30.813 8.808 61.142 1.00 9.67 219 ILE A N 1
ATOM 2671 C CA . ILE A 1 200 ? 30.326 8.840 59.765 1.00 9.98 219 ILE A CA 1
ATOM 2672 C C . ILE A 1 200 ? 30.571 7.493 59.106 1.00 10.34 219 ILE A C 1
ATOM 2673 O O . ILE A 1 200 ? 29.730 6.984 58.358 1.00 9.79 219 ILE A O 1
ATOM 2689 N N . ASN A 1 201 ? 31.732 6.900 59.371 1.00 10.14 220 ASN A N 1
ATOM 2690 C CA . ASN A 1 201 ? 32.067 5.628 58.751 1.00 9.89 220 ASN A CA 1
ATOM 2691 C C . ASN A 1 201 ? 31.152 4.489 59.167 1.00 9.45 220 ASN A C 1
ATOM 2692 O O . ASN A 1 201 ? 31.060 3.501 58.434 1.00 9.68 220 ASN A O 1
ATOM 2703 N N . MET A 1 202 ? 30.472 4.582 60.308 1.00 8.90 221 MET A N 1
ATOM 2704 C CA . MET A 1 202 ? 29.482 3.546 60.620 1.00 8.98 221 MET A CA 1
ATOM 2705 C C . MET A 1 202 ? 28.438 3.493 59.521 1.00 9.37 221 MET A C 1
ATOM 2706 O O . MET A 1 202 ? 28.121 2.432 58.973 1.00 10.07 221 MET A O 1
ATOM 2720 N N . LEU A 1 203 ? 27.902 4.655 59.177 1.00 9.46 222 LEU A N 1
ATOM 2721 C CA . LEU A 1 203 ? 26.893 4.742 58.138 1.00 10.31 222 LEU A CA 1
ATOM 2722 C C . LEU A 1 203 ? 27.479 4.436 56.775 1.00 11.04 222 LEU A C 1
ATOM 2723 O O . LEU A 1 203 ? 26.872 3.708 55.984 1.00 11.42 222 LEU A O 1
ATOM 2739 N N . ALA A 1 204 ? 28.661 4.980 56.489 1.00 10.95 223 ALA A N 1
ATOM 2740 C CA . ALA A 1 204 ? 29.297 4.725 55.204 1.00 10.50 223 ALA A CA 1
ATOM 2741 C C . ALA A 1 204 ? 29.536 3.240 54.997 1.00 10.66 223 ALA A C 1
ATOM 2742 O O . ALA A 1 204 ? 29.326 2.723 53.894 1.00 11.53 223 ALA A O 1
ATOM 2749 N N . ASN A 1 205 ? 29.987 2.542 56.043 1.00 10.28 224 ASN A N 1
ATOM 2750 C CA . ASN A 1 205 ? 30.307 1.122 55.922 1.00 10.56 224 ASN A CA 1
ATOM 2751 C C . ASN A 1 205 ? 29.072 0.296 55.622 1.00 10.41 224 ASN A C 1
ATOM 2752 O O . ASN A 1 205 ? 29.090 -0.525 54.694 1.00 11.68 224 ASN A O 1
ATOM 2763 N N . SER A 1 206 ? 27.957 0.569 56.294 1.00 10.67 225 SER A N 1
ATOM 2764 C CA . SER A 1 206 ? 26.742 -0.158 55.943 1.00 10.68 225 SER A CA 1
ATOM 2765 C C . SER A 1 206 ? 26.233 0.210 54.556 1.00 11.88 225 SER A C 1
ATOM 2766 O O . SER A 1 206 ? 25.670 -0.649 53.875 1.00 12.28 225 SER A O 1
ATOM 2774 N N . LEU A 1 207 ? 26.443 1.458 54.117 1.00 11.30 226 LEU A N 1
ATOM 2775 C CA . LEU A 1 207 ? 26.072 1.847 52.761 1.00 12.30 226 LEU A CA 1
ATOM 2776 C C . LEU A 1 207 ? 26.855 1.067 51.718 1.00 12.50 226 LEU A C 1
ATOM 2777 O O . LEU A 1 207 ? 26.267 0.507 50.792 1.00 12.75 226 LEU A O 1
ATOM 2793 N N . PHE A 1 208 ? 28.191 1.032 51.832 1.00 11.69 227 PHE A N 1
ATOM 2794 C CA . PHE A 1 208 ? 28.964 0.393 50.765 1.00 12.87 227 PHE A CA 1
ATOM 2795 C C . PHE A 1 208 ? 28.881 -1.128 50.811 1.00 12.58 227 PHE A C 1
ATOM 2796 O O . PHE A 1 208 ? 29.055 -1.768 49.773 1.00 14.50 227 PHE A O 1
ATOM 2813 N N . VAL A 1 209 ? 28.590 -1.722 51.968 1.00 12.63 228 VAL A N 1
ATOM 2814 C CA . VAL A 1 209 ? 28.293 -3.147 51.975 1.00 12.88 228 VAL A CA 1
ATOM 2815 C C . VAL A 1 209 ? 26.922 -3.387 51.356 1.00 14.00 228 VAL A C 1
ATOM 2816 O O . VAL A 1 209 ? 26.725 -4.353 50.610 1.00 14.42 228 VAL A O 1
ATOM 2829 N N . ALA A 1 210 ? 25.964 -2.493 51.618 1.00 14.21 229 ALA A N 1
ATOM 2830 C CA . ALA A 1 210 ? 24.646 -2.630 51.003 1.00 15.82 229 ALA A CA 1
ATOM 2831 C C . ALA A 1 210 ? 24.716 -2.507 49.488 1.00 17.32 229 ALA A C 1
ATOM 2832 O O . ALA A 1 210 ? 23.951 -3.171 48.779 1.00 19.56 229 ALA A O 1
ATOM 2839 N N . THR A 1 211 ? 25.608 -1.659 48.966 1.00 15.86 230 THR A N 1
ATOM 2840 C CA . THR A 1 211 ? 25.689 -1.469 47.520 1.00 16.52 230 THR A CA 1
ATOM 2841 C C . THR A 1 211 ? 26.612 -2.468 46.837 1.00 18.43 230 THR A C 1
ATOM 2842 O O . THR A 1 211 ? 26.335 -2.863 45.706 1.00 20.17 230 THR A O 1
ATOM 2853 N N . ALA A 1 212 ? 27.707 -2.879 47.481 1.00 16.96 231 ALA A N 1
ATOM 2854 C CA . ALA A 1 212 ? 28.721 -3.698 46.833 1.00 16.74 231 ALA A CA 1
ATOM 2855 C C . ALA A 1 212 ? 28.763 -5.130 47.346 1.00 17.31 231 ALA A C 1
ATOM 2856 O O . ALA A 1 212 ? 29.351 -5.987 46.683 1.00 19.28 231 ALA A O 1
ATOM 2863 N N . GLY A 1 213 ? 28.158 -5.408 48.500 1.00 16.14 232 GLY A N 1
ATOM 2864 C CA . GLY A 1 213 ? 28.264 -6.705 49.116 1.00 15.94 232 GLY A CA 1
ATOM 2865 C C . GLY A 1 213 ? 29.427 -6.802 50.079 1.00 15.45 232 GLY A C 1
ATOM 2866 O O . GLY A 1 213 ? 30.369 -6.007 50.026 1.00 16.09 232 GLY A O 1
ATOM 2870 N N . PRO A 1 214 ? 29.387 -7.795 50.976 1.00 15.27 233 PRO A N 1
ATOM 2871 C CA . PRO A 1 214 ? 30.444 -7.900 52.004 1.00 15.26 233 PRO A CA 1
ATOM 2872 C C . PRO A 1 214 ? 31.802 -8.301 51.461 1.00 15.30 233 PRO A C 1
ATOM 2873 O O . PRO A 1 214 ? 32.815 -8.044 52.116 1.00 16.27 233 PRO A O 1
ATOM 2884 N N . GLU A 1 215 ? 31.862 -8.954 50.310 1.00 16.36 234 GLU A N 1
ATOM 2885 C CA A GLU A 1 215 ? 33.134 -9.363 49.730 0.54 17.43 234 GLU A CA 1
ATOM 2886 C CA B GLU A 1 215 ? 33.170 -9.355 49.808 0.46 18.20 234 GLU A CA 1
ATOM 2887 C C . GLU A 1 215 ? 33.992 -8.168 49.329 1.00 17.72 234 GLU A C 1
ATOM 2888 O O . GLU A 1 215 ? 35.215 -8.276 49.266 1.00 18.38 234 GLU A O 1
ATOM 2911 N N . ALA A 1 216 ? 33.369 -7.029 49.026 1.00 17.14 235 ALA A N 1
ATOM 2912 C CA . ALA A 1 216 ? 34.152 -5.868 48.609 1.00 17.75 235 ALA A CA 1
ATOM 2913 C C . ALA A 1 216 ? 35.103 -5.412 49.712 1.00 16.11 235 ALA A C 1
ATOM 2914 O O . ALA A 1 216 ? 36.285 -5.174 49.456 1.00 17.02 235 ALA A O 1
ATOM 2921 N N . GLN A 1 217 ? 34.614 -5.286 50.949 1.00 15.15 236 GLN A N 1
ATOM 2922 C CA . GLN A 1 217 ? 35.507 -4.832 52.009 1.00 14.64 236 GLN A CA 1
ATOM 2923 C C . GLN A 1 217 ? 36.509 -5.908 52.396 1.00 15.42 236 GLN A C 1
ATOM 2924 O O . GLN A 1 217 ? 37.602 -5.582 52.867 1.00 16.05 236 GLN A O 1
ATOM 2938 N N . GLU A 1 218 ? 36.167 -7.186 52.195 1.00 15.75 237 GLU A N 1
ATOM 2939 C CA . GLU A 1 218 ? 37.134 -8.250 52.446 1.00 15.43 237 GLU A CA 1
ATOM 2940 C C . GLU A 1 218 ? 38.289 -8.183 51.459 1.00 16.07 237 GLU A C 1
ATOM 2941 O O . GLU A 1 218 ? 39.416 -8.570 51.790 1.00 17.96 237 GLU A O 1
ATOM 2953 N N . GLY A 1 219 ? 38.028 -7.695 50.249 1.00 15.67 238 GLY A N 1
ATOM 2954 C CA . GLY A 1 219 ? 39.019 -7.717 49.197 1.00 16.55 238 GLY A CA 1
ATOM 2955 C C . GLY A 1 219 ? 39.971 -6.537 49.165 1.00 15.94 238 GLY A C 1
ATOM 2956 O O . GLY A 1 219 ? 41.018 -6.640 48.522 1.00 17.23 238 GLY A O 1
ATOM 2960 N N . PHE A 1 220 ? 39.641 -5.419 49.831 1.00 14.74 239 PHE A N 1
ATOM 2961 C CA . PHE A 1 220 ? 40.475 -4.226 49.700 1.00 14.92 239 PHE A CA 1
ATOM 2962 C C . PHE A 1 220 ? 41.928 -4.522 50.069 1.00 15.58 239 PHE A C 1
ATOM 2963 O O . PHE A 1 220 ? 42.855 -4.188 49.321 1.00 16.51 239 PHE A O 1
ATOM 2980 N N . ALA A 1 221 ? 42.148 -5.144 51.231 1.00 15.90 240 ALA A N 1
ATOM 2981 C CA . ALA A 1 221 ? 43.510 -5.411 51.689 1.00 16.93 240 ALA A CA 1
ATOM 2982 C C . ALA A 1 221 ? 44.156 -6.595 50.978 1.00 19.18 240 ALA A C 1
ATOM 2983 O O . ALA A 1 221 ? 45.372 -6.781 51.092 1.00 21.56 240 ALA A O 1
ATOM 2990 N N . LYS A 1 222 ? 43.380 -7.398 50.258 1.00 20.38 241 LYS A N 1
ATOM 2991 C CA . LYS A 1 222 ? 43.898 -8.544 49.527 1.00 23.10 241 LYS A CA 1
ATOM 2992 C C . LYS A 1 222 ? 44.108 -8.212 48.060 1.00 22.25 241 LYS A C 1
ATOM 2993 O O . LYS A 1 222 ? 44.616 -9.054 47.309 1.00 23.12 241 LYS A O 1
ATOM 3012 N N . GLY A 1 223 ? 43.762 -6.991 47.648 1.00 21.25 242 GLY A N 1
ATOM 3013 C CA . GLY A 1 223 ? 43.940 -6.549 46.279 1.00 22.78 242 GLY A CA 1
ATOM 3014 C C . GLY A 1 223 ? 42.970 -7.139 45.290 1.00 23.98 242 GLY A C 1
ATOM 3015 O O . GLY A 1 223 ? 43.161 -6.967 44.083 1.00 25.82 242 GL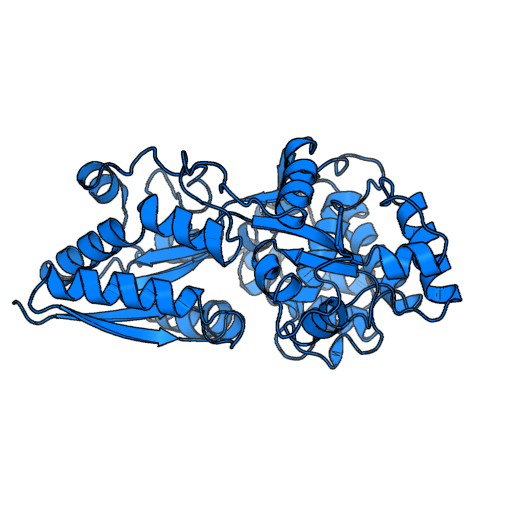Y A O 1
ATOM 3019 N N . THR A 1 224 ? 41.948 -7.850 45.757 1.00 23.12 243 THR A N 1
ATOM 3020 C CA . THR A 1 224 ? 40.996 -8.501 44.865 1.00 22.97 243 THR A CA 1
ATOM 3021 C C . THR A 1 224 ? 39.798 -7.622 44.528 1.00 22.76 243 THR A C 1
ATOM 3022 O O . THR A 1 224 ? 39.078 -7.915 43.564 1.00 24.61 243 THR A O 1
ATOM 3033 N N . THR A 1 225 ? 39.565 -6.571 45.303 1.00 21.07 244 THR A N 1
ATOM 3034 C CA . THR A 1 225 ? 38.553 -5.558 45.051 1.00 19.65 244 THR A CA 1
ATOM 3035 C C . THR A 1 225 ? 39.203 -4.202 45.285 1.00 19.12 244 THR A C 1
ATOM 3036 O O . THR A 1 225 ? 40.288 -4.109 45.858 1.00 19.11 244 THR A O 1
ATOM 3047 N N . LYS A 1 226 ? 38.544 -3.138 44.839 1.00 18.67 245 LYS A N 1
ATOM 3048 C CA . LYS A 1 226 ? 39.085 -1.796 44.972 1.00 18.84 245 LYS A CA 1
ATOM 3049 C C . LYS A 1 226 ? 38.009 -0.841 45.465 1.00 17.45 245 LYS A C 1
ATOM 3050 O O . LYS A 1 226 ? 36.819 -0.996 45.159 1.00 17.61 245 LYS A O 1
ATOM 3069 N N . TRP A 1 227 ? 38.461 0.191 46.179 1.00 16.47 246 TRP A N 1
ATOM 3070 C CA . TRP A 1 227 ? 37.555 1.249 46.611 1.00 15.02 246 TRP A CA 1
ATOM 3071 C C . TRP A 1 227 ? 36.905 1.924 45.411 1.00 15.40 246 TRP A C 1
ATOM 3072 O O . TRP A 1 227 ? 35.784 2.443 45.520 1.00 15.61 246 TRP A O 1
ATOM 3093 N N . THR A 1 228 ? 37.592 1.911 44.259 1.00 17.50 247 THR A N 1
ATOM 3094 C CA . THR A 1 228 ? 37.090 2.531 43.042 1.00 18.56 247 THR A CA 1
ATOM 3095 C C . THR A 1 228 ? 36.076 1.669 42.293 1.00 19.95 247 THR A C 1
ATOM 3096 O O . THR A 1 228 ? 35.543 2.121 41.272 1.00 20.74 247 THR A O 1
ATOM 3107 N N . ASP A 1 229 ? 35.810 0.449 42.745 1.00 18.97 248 ASP A N 1
ATOM 3108 C CA . ASP A 1 229 ? 34.804 -0.376 42.089 1.00 19.08 248 ASP A CA 1
ATOM 3109 C C . ASP A 1 229 ? 33.476 0.376 42.056 1.00 19.41 248 ASP A C 1
ATOM 3110 O O . ASP A 1 229 ? 33.086 0.989 43.058 1.00 18.14 248 ASP A O 1
ATOM 3119 N N . PRO A 1 230 ? 32.760 0.359 40.926 1.00 19.47 249 PRO A N 1
ATOM 3120 C CA . PRO A 1 230 ? 31.543 1.179 40.825 1.00 19.74 249 PRO A CA 1
ATOM 3121 C C . PRO A 1 230 ? 30.543 0.966 41.945 1.00 19.07 249 PRO A C 1
ATOM 3122 O O . PRO A 1 230 ? 29.893 1.928 42.377 1.00 18.95 249 PRO A O 1
ATOM 3133 N N . ALA A 1 231 ? 30.377 -0.276 42.408 1.00 17.74 250 ALA A N 1
ATOM 3134 C CA . ALA A 1 231 ? 29.395 -0.536 43.455 1.00 18.02 250 ALA A CA 1
ATOM 3135 C C . ALA A 1 231 ? 29.834 0.054 44.789 1.00 16.82 250 ALA A C 1
ATOM 3136 O O . ALA A 1 231 ? 28.980 0.420 45.604 1.00 17.38 250 ALA A O 1
ATOM 3143 N N . VAL A 1 232 ? 31.148 0.153 45.038 1.00 15.69 251 VAL A N 1
ATOM 3144 C CA . VAL A 1 232 ? 31.621 0.822 46.252 1.00 14.89 251 VAL A CA 1
ATOM 3145 C C . VAL A 1 232 ? 31.388 2.326 46.128 1.00 15.30 251 VAL A C 1
ATOM 3146 O O . VAL A 1 232 ? 30.861 2.973 47.046 1.00 15.16 251 VAL A O 1
ATOM 3159 N N . LEU A 1 233 ? 31.775 2.899 44.980 1.00 15.84 252 LEU A N 1
ATOM 3160 C CA . LEU A 1 233 ? 31.522 4.310 44.717 1.00 16.76 252 LEU A CA 1
ATOM 3161 C C . LEU A 1 233 ? 30.047 4.645 44.899 1.00 17.32 252 LEU A C 1
ATOM 3162 O O . LEU A 1 233 ? 29.710 5.694 45.459 1.00 17.00 252 LEU A O 1
ATOM 3178 N N . ASP A 1 234 ? 29.152 3.736 44.486 1.00 18.01 253 ASP A N 1
ATOM 3179 C CA . ASP A 1 234 ? 27.718 3.970 44.635 1.00 18.30 253 ASP A CA 1
ATOM 3180 C C . ASP A 1 234 ? 27.359 4.248 46.096 1.00 16.72 253 ASP A C 1
ATOM 3181 O O . ASP A 1 234 ? 26.566 5.151 46.385 1.00 17.01 253 ASP A O 1
ATOM 3190 N N . GLY A 1 235 ? 27.958 3.505 47.031 1.00 16.26 254 GLY A N 1
ATOM 3191 C CA . GLY A 1 235 ? 27.687 3.745 48.442 1.00 15.94 254 GLY A CA 1
ATOM 3192 C C . GLY A 1 235 ? 28.072 5.146 48.883 1.00 14.88 254 GLY A C 1
ATOM 3193 O O . GLY A 1 235 ? 27.351 5.784 49.657 1.00 14.92 254 GLY A O 1
ATOM 3197 N N . PHE A 1 236 ? 29.211 5.645 48.398 1.00 15.21 255 PHE A N 1
ATOM 3198 C CA . PHE A 1 236 ? 29.644 6.987 48.765 1.00 15.17 255 PHE A CA 1
ATOM 3199 C C . PHE A 1 236 ? 28.813 8.042 48.070 1.00 15.54 255 PHE A C 1
ATOM 3200 O O . PHE A 1 236 ? 28.576 9.108 48.645 1.00 15.92 255 PHE A O 1
ATOM 3217 N N . LYS A 1 237 ? 28.346 7.757 46.849 1.00 16.29 256 LYS A N 1
ATOM 3218 C CA . LYS A 1 237 ? 27.382 8.645 46.210 1.00 17.93 256 LYS A CA 1
ATOM 3219 C C . LYS A 1 237 ? 26.111 8.772 47.038 1.00 17.21 256 LYS A C 1
ATOM 3220 O O . LYS A 1 237 ? 25.576 9.873 47.197 1.00 17.82 256 LYS A O 1
ATOM 3239 N N . ARG A 1 238 ? 25.600 7.665 47.558 1.00 16.76 257 ARG A N 1
ATOM 3240 C CA . ARG A 1 238 ? 24.406 7.739 48.391 1.00 16.53 257 ARG A CA 1
ATOM 3241 C C . ARG A 1 238 ? 24.670 8.487 49.700 1.00 15.76 257 ARG A C 1
ATOM 3242 O O . ARG A 1 238 ? 23.807 9.238 50.169 1.00 15.32 257 ARG A O 1
ATOM 3263 N N . LEU A 1 239 ? 25.830 8.263 50.325 1.00 15.03 258 LEU A N 1
ATOM 3264 C CA . LEU A 1 239 ? 26.162 8.994 51.546 1.00 14.89 258 LEU A CA 1
ATOM 3265 C C . LEU A 1 239 ? 26.143 10.491 51.285 1.00 16.05 258 LEU A C 1
ATOM 3266 O O . LEU A 1 239 ? 25.551 11.265 52.043 1.00 16.42 258 LEU A O 1
ATOM 3282 N N . LYS A 1 240 ? 26.796 10.914 50.202 1.00 16.68 259 LYS A N 1
ATOM 3283 C CA . LYS A 1 240 ? 26.789 12.320 49.829 1.00 18.01 259 LYS A CA 1
ATOM 3284 C C . LYS A 1 240 ? 25.371 12.817 49.571 1.00 18.29 259 LYS A C 1
ATOM 3285 O O . LYS A 1 240 ? 25.007 13.912 50.013 1.00 18.78 259 LYS A O 1
ATOM 3304 N N . ASP A 1 241 ? 24.537 12.008 48.907 1.00 17.91 260 ASP A N 1
ATOM 3305 C CA . ASP A 1 241 ? 23.174 12.448 48.620 1.00 18.78 260 ASP A CA 1
ATOM 3306 C C . ASP A 1 241 ? 22.365 12.639 49.902 1.00 17.31 260 ASP A C 1
ATOM 3307 O O . ASP A 1 241 ? 21.545 13.556 49.983 1.00 18.25 260 ASP A O 1
ATOM 3316 N N . LEU A 1 242 ? 22.603 11.820 50.926 1.00 16.38 261 LEU A N 1
ATOM 3317 C CA . LEU A 1 242 ? 21.897 12.014 52.187 1.00 14.85 261 LEU A CA 1
ATOM 3318 C C . LEU A 1 242 ? 22.223 13.372 52.797 1.00 16.09 261 LEU A C 1
ATOM 3319 O O . LEU A 1 242 ? 21.364 14.004 53.420 1.00 17.60 261 LEU A O 1
ATOM 3335 N N . LYS A 1 243 ? 23.480 13.805 52.690 1.00 16.65 262 LYS A N 1
ATOM 3336 C CA . LYS A 1 243 ? 23.854 15.128 53.182 1.00 18.32 262 LYS A CA 1
ATOM 3337 C C . LYS A 1 243 ? 23.290 16.228 52.288 1.00 19.93 262 LYS A C 1
ATOM 3338 O O . LYS A 1 243 ? 22.745 17.214 52.797 1.00 20.41 262 LYS A O 1
ATOM 3357 N N . ASP A 1 244 ? 23.396 16.061 50.958 1.00 20.68 263 ASP A N 1
ATOM 3358 C CA . ASP A 1 244 ? 22.910 17.074 50.016 1.00 22.16 263 ASP A CA 1
ATOM 3359 C C . ASP A 1 244 ? 21.434 17.370 50.223 1.00 21.40 263 ASP A C 1
ATOM 3360 O O . ASP A 1 244 ? 20.986 18.511 50.041 1.00 22.68 263 ASP A O 1
ATOM 3369 N N . LYS A 1 245 ? 20.652 16.341 50.543 1.00 20.54 264 LYS A N 1
ATOM 3370 C CA . LYS A 1 245 ? 19.215 16.470 50.727 1.00 20.65 264 LYS A CA 1
ATOM 3371 C C . LYS A 1 245 ? 18.844 17.057 52.087 1.00 20.50 264 LYS A C 1
ATOM 3372 O O . LYS A 1 245 ? 17.660 17.312 52.329 1.00 21.56 264 LYS A O 1
ATOM 3391 N N . GLY A 1 246 ? 19.804 17.254 52.991 1.00 19.47 265 GLY A N 1
ATOM 3392 C CA . GLY A 1 246 ? 19.473 17.665 54.343 1.00 19.42 265 GLY A CA 1
ATOM 3393 C C . GLY A 1 246 ? 18.976 16.546 55.232 1.00 18.62 265 GLY A C 1
ATOM 3394 O O . GLY A 1 246 ? 18.389 16.804 56.289 1.00 19.17 265 GLY A O 1
ATOM 3398 N N . TYR A 1 247 ? 19.208 15.296 54.848 1.00 17.21 266 TYR A N 1
ATOM 3399 C CA . TYR A 1 247 ? 18.762 14.176 55.666 1.00 16.88 266 TYR A CA 1
ATOM 3400 C C . TYR A 1 247 ? 19.719 13.933 56.832 1.00 17.19 266 TYR A C 1
ATOM 3401 O O . TYR A 1 247 ? 19.278 13.693 57.953 1.00 17.06 266 TYR A O 1
ATOM 3419 N N . ILE A 1 248 ? 21.028 14.015 56.599 1.00 17.76 267 ILE A N 1
ATOM 3420 C CA . ILE A 1 248 ? 22.004 14.050 57.683 1.00 17.74 267 ILE A CA 1
ATOM 3421 C C . ILE A 1 248 ? 22.024 15.462 58.264 1.00 18.09 267 ILE A C 1
ATOM 3422 O O . ILE A 1 248 ? 21.996 16.446 57.520 1.00 19.71 267 ILE A O 1
ATOM 3438 N N . ASP A 1 249 ? 22.021 15.570 59.601 1.00 17.14 268 ASP A N 1
ATOM 3439 C CA . ASP A 1 249 ? 22.071 16.841 60.330 1.00 17.65 268 ASP A CA 1
ATOM 3440 C C . ASP A 1 249 ? 23.088 17.773 59.674 1.00 19.11 268 ASP A C 1
ATOM 3441 O O . ASP A 1 249 ? 24.259 17.412 59.554 1.00 19.56 268 ASP A O 1
ATOM 3450 N N . PRO A 1 250 ? 22.687 18.973 59.231 1.00 19.85 269 PRO A N 1
ATOM 3451 C CA . PRO A 1 250 ? 23.661 19.877 58.593 1.00 21.05 269 PRO A CA 1
ATOM 3452 C C . PRO A 1 250 ? 24.818 20.239 59.478 1.00 21.62 269 PRO A C 1
ATOM 3453 O O . PRO A 1 250 ? 25.832 20.712 58.957 1.00 22.38 269 PRO A O 1
ATOM 3464 N N . ASN A 1 251 ? 24.719 20.081 60.796 1.00 21.25 270 ASN A N 1
ATOM 3465 C CA . ASN A 1 251 ? 25.860 20.400 61.638 1.00 22.92 270 ASN A CA 1
ATOM 3466 C C . ASN A 1 251 ? 26.676 19.179 62.016 1.00 18.48 270 ASN A C 1
ATOM 3467 O O . ASN A 1 251 ? 27.426 19.231 62.996 1.00 19.63 270 ASN A O 1
ATOM 3478 N N . VAL A 1 252 ? 26.596 18.113 61.214 1.00 16.82 271 VAL A N 1
ATOM 3479 C CA . VAL A 1 252 ? 27.362 16.891 61.468 1.00 16.07 271 VAL A CA 1
ATOM 3480 C C . VAL A 1 252 ? 28.835 17.187 61.737 1.00 15.43 271 VAL A C 1
ATOM 3481 O O . VAL A 1 252 ? 29.439 16.599 62.643 1.00 15.75 271 VAL A O 1
ATOM 3494 N N . LEU A 1 253 ? 29.444 18.086 60.958 1.00 16.29 272 LEU A N 1
ATOM 3495 C CA . LEU A 1 253 ? 30.876 18.333 61.117 1.00 16.97 272 LEU A CA 1
ATOM 3496 C C . LEU A 1 253 ? 31.184 19.261 62.288 1.00 18.46 272 LEU A C 1
ATOM 3497 O O . LEU A 1 253 ? 32.360 19.411 62.641 1.00 19.42 272 LEU A O 1
ATOM 3513 N N . GLY A 1 254 ? 30.166 19.838 62.921 1.00 18.78 273 GLY A N 1
ATOM 3514 C CA . GLY A 1 254 ? 30.350 20.683 64.083 1.00 19.17 273 GLY A CA 1
ATOM 3515 C C . GLY A 1 254 ? 30.046 19.998 65.397 1.00 17.92 273 GLY A C 1
ATOM 3516 O O . GLY A 1 254 ? 30.074 20.656 66.446 1.00 20.08 273 GLY A O 1
ATOM 3520 N N . LEU A 1 255 ? 29.764 18.694 65.375 1.00 15.42 274 LEU A N 1
ATOM 3521 C CA . LEU A 1 255 ? 29.341 17.968 66.560 1.00 14.82 274 LEU A CA 1
ATOM 3522 C C . LEU A 1 255 ? 30.246 16.774 66.792 1.00 14.55 274 LEU A C 1
ATOM 3523 O O . LEU A 1 255 ? 30.635 16.090 65.842 1.00 17.17 274 LEU A O 1
ATOM 3539 N N . LYS A 1 256 ? 30.545 16.509 68.057 1.00 13.42 275 LYS A N 1
ATOM 3540 C CA . LYS A 1 256 ? 31.225 15.289 68.467 1.00 13.80 275 LYS A CA 1
ATOM 3541 C C . LYS A 1 256 ? 30.250 14.113 68.416 1.00 12.06 275 LYS A C 1
ATOM 3542 O O . LYS A 1 256 ? 29.030 14.290 68.441 1.00 11.54 275 LYS A O 1
ATOM 3561 N N . TYR A 1 257 ? 30.818 12.904 68.387 1.00 11.87 276 TYR A N 1
ATOM 3562 C CA . TYR A 1 257 ? 30.021 11.677 68.368 1.00 10.73 276 TYR A CA 1
ATOM 3563 C C . TYR A 1 257 ? 28.920 11.724 69.415 1.00 10.32 276 TYR A C 1
ATOM 3564 O O . TYR A 1 257 ? 27.755 11.459 69.113 1.00 9.85 276 TYR A O 1
ATOM 3582 N N . SER A 1 258 ? 29.285 12.023 70.663 1.00 10.97 277 SER A N 1
ATOM 3583 C CA A SER A 1 258 ? 28.310 11.984 71.750 0.27 11.86 277 SER A CA 1
ATOM 3584 C CA B SER A 1 258 ? 28.312 11.987 71.751 0.73 12.63 277 SER A CA 1
ATOM 3585 C C . SER A 1 258 ? 27.260 13.083 71.616 1.00 11.25 277 SER A C 1
ATOM 3586 O O . SER A 1 258 ? 26.127 12.926 72.105 1.00 12.34 277 SER A O 1
ATOM 3601 N N . GLU A 1 259 ? 27.600 14.184 70.945 1.00 11.61 278 GLU A N 1
ATOM 3602 C CA . GLU A 1 259 ? 26.617 15.234 70.705 1.00 12.00 278 GLU A CA 1
ATOM 3603 C C . GLU A 1 259 ? 25.618 14.818 69.638 1.00 11.68 278 GLU A C 1
ATOM 3604 O O . GLU A 1 259 ? 24.438 15.170 69.735 1.00 11.39 278 GLU A O 1
ATOM 3616 N N . GLY A 1 260 ? 26.051 14.037 68.641 1.00 10.76 279 GLY A N 1
ATOM 3617 C CA . GLY A 1 260 ? 25.103 13.432 67.723 1.00 10.70 279 GLY A CA 1
ATOM 3618 C C . GLY A 1 260 ? 24.153 12.483 68.428 1.00 10.26 279 GLY A C 1
ATOM 3619 O O . GLY A 1 260 ? 22.952 12.471 68.155 1.00 10.49 279 GLY A O 1
ATOM 3623 N N . GLN A 1 261 ? 24.677 11.680 69.358 1.00 10.04 280 GLN A N 1
ATOM 3624 C CA . GLN A 1 261 ? 23.820 10.782 70.121 1.00 10.01 280 GLN A CA 1
ATOM 3625 C C . GLN A 1 261 ? 22.784 11.576 70.907 1.00 9.77 280 GLN A C 1
ATOM 3626 O O . GLN A 1 261 ? 21.598 11.225 70.907 1.00 9.60 280 GLN A O 1
ATOM 3640 N N . ALA A 1 262 ? 23.200 12.686 71.532 1.00 9.89 281 ALA A N 1
ATOM 3641 C CA . ALA A 1 262 ? 22.275 13.513 72.299 1.00 10.69 281 ALA A CA 1
ATOM 3642 C C . ALA A 1 262 ? 21.228 14.152 71.399 1.00 10.34 281 ALA A C 1
ATOM 3643 O O . ALA A 1 262 ? 20.083 14.343 71.819 1.00 10.21 281 ALA A O 1
ATOM 3650 N N . LYS A 1 263 ? 21.605 14.565 70.187 1.00 10.25 282 LYS A N 1
ATOM 3651 C CA . LYS A 1 263 ? 20.611 15.072 69.248 1.00 10.96 282 LYS A CA 1
ATOM 3652 C C . LYS A 1 263 ? 19.472 14.076 69.099 1.00 11.03 282 LYS A C 1
ATOM 3653 O O . LYS A 1 263 ? 18.301 14.452 69.086 1.00 11.35 282 LYS A O 1
ATOM 3672 N N . PHE A 1 264 ? 19.804 12.792 69.021 1.00 9.55 283 PHE A N 1
ATOM 3673 C CA . PHE A 1 264 ? 18.778 11.773 68.928 1.00 9.83 283 PHE A CA 1
ATOM 3674 C C . PHE A 1 264 ? 18.043 11.572 70.277 1.00 8.99 283 PHE A C 1
ATOM 3675 O O . PHE A 1 264 ? 16.810 11.499 70.272 1.00 9.35 283 PHE A O 1
ATOM 3692 N N . TYR A 1 265 ? 18.726 11.501 71.439 1.00 10.36 284 TYR A N 1
ATOM 3693 C CA . TYR A 1 265 ? 18.048 10.766 72.410 1.00 11.11 284 TYR A CA 1
ATOM 3694 C C . TYR A 1 265 ? 17.282 11.927 73.189 1.00 10.91 284 TYR A C 1
ATOM 3695 O O . TYR A 1 265 ? 16.477 11.744 74.114 1.00 10.71 284 TYR A O 1
ATOM 3713 N N . THR A 1 266 ? 17.501 13.244 72.809 1.00 10.16 285 THR A N 1
ATOM 3714 C CA . THR A 1 266 ? 16.689 14.399 73.245 1.00 10.91 285 THR A CA 1
ATOM 3715 C C . THR A 1 266 ? 15.596 14.770 72.239 1.00 10.72 285 THR A C 1
ATOM 3716 O O . THR A 1 266 ? 14.941 15.814 72.387 1.00 11.47 285 THR A O 1
ATOM 3727 N N . GLY A 1 267 ? 15.362 13.931 71.232 1.00 10.78 286 GLY A N 1
ATOM 3728 C CA . GLY A 1 267 ? 14.229 14.125 70.359 1.00 10.94 286 GLY A CA 1
ATOM 3729 C C . GLY A 1 267 ? 14.405 15.160 69.277 1.00 11.26 286 GLY A C 1
ATOM 3730 O O . GLY A 1 267 ? 13.407 15.612 68.718 1.00 12.21 286 GLY A O 1
ATOM 3734 N N . GLN A 1 268 ? 15.644 15.529 68.942 1.00 11.57 287 GLN A N 1
ATOM 3735 C CA . GLN A 1 268 ? 15.916 16.580 67.973 1.00 12.06 287 GLN A CA 1
ATOM 3736 C C . GLN A 1 268 ? 16.229 16.050 66.579 1.00 12.04 287 GLN A C 1
ATOM 3737 O O . GLN A 1 268 ? 16.471 16.855 65.671 1.00 13.28 287 GLN A O 1
ATOM 3751 N N . ALA A 1 269 ? 16.240 14.730 66.386 1.00 12.34 288 ALA A N 1
ATOM 3752 C CA . ALA A 1 269 ? 16.386 14.117 65.074 1.00 12.28 288 ALA A CA 1
ATOM 3753 C C . ALA A 1 269 ? 15.685 12.770 65.119 1.00 11.67 288 ALA A C 1
ATOM 3754 O O . ALA A 1 269 ? 15.564 12.166 66.180 1.00 12.63 288 ALA A O 1
ATOM 3761 N N . ALA A 1 270 ? 15.242 12.285 63.963 1.00 11.06 289 ALA A N 1
ATOM 3762 C CA . ALA A 1 270 ? 14.343 11.132 63.942 1.00 10.98 289 ALA A CA 1
ATOM 3763 C C . ALA A 1 270 ? 15.032 9.773 64.048 1.00 10.54 289 ALA A C 1
ATOM 3764 O O . ALA A 1 270 ? 14.378 8.803 64.435 1.00 10.55 289 ALA A O 1
ATOM 3771 N N . MET A 1 271 ? 16.308 9.664 63.700 1.00 9.92 290 MET A N 1
ATOM 3772 C CA . MET A 1 271 ? 17.003 8.386 63.783 1.00 9.90 290 MET A CA 1
ATOM 3773 C C . MET A 1 271 ? 18.488 8.620 63.971 1.00 9.47 290 MET A C 1
ATOM 3774 O O . MET A 1 271 ? 18.992 9.732 63.817 1.00 9.79 290 MET A O 1
ATOM 3788 N N . LEU A 1 272 ? 19.184 7.534 64.286 1.00 9.53 291 LEU A N 1
ATOM 3789 C CA . LEU A 1 272 ? 20.606 7.568 64.617 1.00 9.29 291 LEU A CA 1
ATOM 3790 C C . LEU A 1 272 ? 21.199 6.229 64.220 1.00 8.63 291 LEU A C 1
ATOM 3791 O O . LEU A 1 272 ? 20.724 5.196 64.696 1.00 9.08 291 LEU A O 1
ATOM 3807 N N . PHE A 1 273 ? 22.206 6.229 63.359 1.00 8.99 292 PHE A N 1
ATOM 3808 C CA . PHE A 1 273 ? 22.904 5.004 63.002 1.00 9.00 292 PHE A CA 1
ATOM 3809 C C . PHE A 1 273 ? 24.052 4.811 63.986 1.00 9.01 292 PHE A C 1
ATOM 3810 O O . PHE A 1 273 ? 24.946 5.663 64.074 1.00 9.82 292 PHE A O 1
ATOM 3827 N N . ASP A 1 274 ? 23.994 3.750 64.776 1.00 8.91 293 ASP A N 1
ATOM 3828 C CA . ASP A 1 274 ? 24.966 3.601 65.848 1.00 8.28 293 ASP A CA 1
ATOM 3829 C C . ASP A 1 274 ? 25.075 2.141 66.243 1.00 8.48 293 ASP A C 1
ATOM 3830 O O . ASP A 1 274 ? 24.267 1.296 65.837 1.00 8.54 293 ASP A O 1
ATOM 3839 N N . GLY A 1 275 ? 26.109 1.857 67.039 1.00 8.41 294 GLY A N 1
ATOM 3840 C CA . GLY A 1 275 ? 26.293 0.545 67.587 1.00 7.94 294 GLY A CA 1
ATOM 3841 C C . GLY A 1 275 ? 25.439 0.291 68.805 1.00 8.38 294 GLY A C 1
ATOM 3842 O O . GLY A 1 275 ? 24.959 1.211 69.471 1.00 9.43 294 GLY A O 1
ATOM 3846 N N . SER A 1 276 ? 25.273 -0.992 69.117 1.00 8.54 295 SER A N 1
ATOM 3847 C CA . SER A 1 276 ? 24.363 -1.394 70.186 1.00 9.01 295 SER A CA 1
ATOM 3848 C C . SER A 1 276 ? 24.876 -0.999 71.551 1.00 9.26 295 SER A C 1
ATOM 3849 O O . SER A 1 276 ? 24.097 -0.999 72.511 1.00 11.05 295 SER A O 1
ATOM 3857 N N . TRP A 1 277 ? 26.143 -0.603 71.646 1.00 9.23 296 TRP A N 1
ATOM 3858 C CA . TRP A 1 277 ? 26.707 -0.058 72.885 1.00 10.01 296 TRP A CA 1
ATOM 3859 C C . TRP A 1 277 ? 26.143 1.316 73.232 1.00 9.78 296 TRP A C 1
ATOM 3860 O O . TRP A 1 277 ? 26.412 1.813 74.329 1.00 11.27 296 TRP A O 1
ATOM 3881 N N . ALA A 1 278 ? 25.332 1.902 72.346 1.00 10.33 297 ALA A N 1
ATOM 3882 C CA . ALA A 1 278 ? 24.694 3.190 72.610 1.00 10.23 297 ALA A CA 1
ATOM 3883 C C . ALA A 1 278 ? 23.376 3.050 73.358 1.00 9.83 297 ALA A C 1
ATOM 3884 O O . ALA A 1 278 ? 22.813 4.060 73.786 1.00 11.21 297 ALA A O 1
ATOM 3891 N N . THR A 1 279 ? 22.851 1.824 73.508 1.00 10.16 298 THR A N 1
ATOM 3892 C CA . THR A 1 279 ? 21.498 1.653 74.039 1.00 9.86 298 THR A CA 1
ATOM 3893 C C . THR A 1 279 ? 21.313 2.328 75.388 1.00 9.88 298 THR A C 1
ATOM 3894 O O . THR A 1 279 ? 20.271 2.947 75.637 1.00 10.25 298 THR A O 1
ATOM 3905 N N . SER A 1 280 ? 22.290 2.187 76.291 1.00 10.60 299 SER A N 1
ATOM 3906 C CA . SER A 1 280 ? 22.100 2.735 77.631 1.00 11.03 299 SER A CA 1
ATOM 3907 C C . SER A 1 280 ? 21.860 4.242 77.581 1.00 10.07 299 SER A C 1
ATOM 3908 O O . SER A 1 280 ? 21.075 4.778 78.369 1.00 11.02 299 SER A O 1
ATOM 3916 N N . ALA A 1 281 ? 22.549 4.958 76.682 1.00 9.87 300 ALA A N 1
ATOM 3917 C CA . ALA A 1 281 ? 22.347 6.398 76.599 1.00 10.09 300 ALA A CA 1
ATOM 3918 C C . ALA A 1 281 ? 20.953 6.720 76.093 1.00 10.46 300 ALA A C 1
ATOM 3919 O O . ALA A 1 281 ? 20.348 7.709 76.513 1.00 11.89 300 ALA A O 1
ATOM 3926 N N . ILE A 1 282 ? 20.432 5.887 75.185 1.00 10.72 301 ILE A N 1
ATOM 3927 C CA . ILE A 1 282 ? 19.111 6.080 74.590 1.00 9.96 301 ILE A CA 1
ATOM 3928 C C . ILE A 1 282 ? 17.993 5.718 75.553 1.00 9.77 301 ILE A C 1
ATOM 3929 O O . ILE A 1 282 ? 16.876 6.221 75.404 1.00 10.75 301 ILE A O 1
ATOM 3945 N N . LEU A 1 283 ? 18.277 4.898 76.559 1.00 10.09 302 LEU A N 1
ATOM 3946 C CA . LEU A 1 283 ? 17.278 4.529 77.558 1.00 10.65 302 LEU A CA 1
ATOM 3947 C C . LEU A 1 283 ? 17.424 5.299 78.862 1.00 11.86 302 LEU A C 1
ATOM 3948 O O . LEU A 1 283 ? 16.599 5.121 79.751 1.00 13.61 302 LEU A O 1
ATOM 3964 N N . ASP A 1 284 ? 18.433 6.150 78.986 1.00 12.25 303 ASP A N 1
ATOM 3965 C CA . ASP A 1 284 ? 18.734 6.801 80.252 1.00 12.50 303 ASP A CA 1
ATOM 3966 C C . ASP A 1 284 ? 17.546 7.615 80.744 1.00 11.41 303 ASP A C 1
ATOM 3967 O O . ASP A 1 284 ? 17.125 8.568 80.088 1.00 12.30 303 ASP A O 1
ATOM 3976 N N . LYS A 1 285 ? 17.059 7.301 81.941 1.00 12.25 304 LYS A N 1
ATOM 3977 C CA . LYS A 1 285 ? 15.854 7.985 82.420 1.00 14.22 304 LYS A CA 1
ATOM 3978 C C . LYS A 1 285 ? 16.091 9.463 82.695 1.00 12.52 304 LYS A C 1
ATOM 3979 O O . LYS A 1 285 ? 15.162 10.259 82.542 1.00 12.94 304 LYS A O 1
ATOM 3998 N N . ASP A 1 286 ? 17.313 9.848 83.073 1.00 12.04 305 ASP A N 1
ATOM 3999 C CA . ASP A 1 286 ? 17.583 11.249 83.391 1.00 12.17 305 ASP A CA 1
ATOM 4000 C C . ASP A 1 286 ? 17.679 12.133 82.162 1.00 12.78 305 ASP A C 1
ATOM 4001 O O . ASP A 1 286 ? 17.376 13.338 82.250 1.00 14.61 305 ASP A O 1
ATOM 4010 N N . LYS A 1 287 ? 18.083 11.570 81.024 1.00 11.58 306 LYS A N 1
ATOM 4011 C CA . LYS A 1 287 ? 18.490 12.384 79.887 1.00 12.19 306 LYS A CA 1
ATOM 4012 C C . LYS A 1 287 ? 17.769 12.084 78.583 1.00 11.09 306 LYS A C 1
ATOM 4013 O O . LYS A 1 287 ? 17.709 12.972 77.719 1.00 11.45 306 LYS A O 1
ATOM 4032 N N . SER A 1 288 ? 17.261 10.869 78.386 1.00 10.10 307 SER A N 1
ATOM 4033 C CA . SER A 1 288 ? 16.632 10.501 77.120 1.00 9.75 307 SER A CA 1
ATOM 4034 C C . SER A 1 288 ? 15.128 10.740 77.154 1.00 9.12 307 SER A C 1
ATOM 4035 O O . SER A 1 288 ? 14.386 10.029 77.843 1.00 10.32 307 SER A O 1
ATOM 4043 N N . THR A 1 289 ? 14.668 11.702 76.363 1.00 9.12 308 THR A N 1
ATOM 4044 C CA . THR A 1 289 ? 13.237 11.925 76.238 1.00 9.43 308 THR A CA 1
ATOM 4045 C C . THR A 1 289 ? 12.577 10.935 75.290 1.00 9.07 308 THR A C 1
ATOM 4046 O O . THR A 1 289 ? 11.348 10.941 75.194 1.00 9.39 308 THR A O 1
ATOM 4057 N N . VAL A 1 290 ? 13.351 10.109 74.590 1.00 9.28 309 VAL A N 1
ATOM 4058 C CA . VAL A 1 290 ? 12.826 9.146 73.636 1.00 9.33 309 VAL A CA 1
ATOM 4059 C C . VAL A 1 290 ? 12.750 7.735 74.204 1.00 9.54 309 VAL A C 1
ATOM 4060 O O . VAL A 1 290 ? 12.375 6.811 73.471 1.00 10.05 309 VAL A O 1
ATOM 4073 N N . LYS A 1 291 ? 13.056 7.542 75.494 1.00 10.34 310 LYS A N 1
ATOM 4074 C CA . LYS A 1 291 ? 13.209 6.202 76.054 1.00 10.47 310 LYS A CA 1
ATOM 4075 C C . LYS A 1 291 ? 11.933 5.370 75.966 1.00 10.27 310 LYS A C 1
ATOM 4076 O O . LYS A 1 291 ? 12.028 4.137 75.967 1.00 11.95 310 LYS A O 1
ATOM 4095 N N . ASP A 1 292 ? 10.756 5.995 75.875 1.00 10.40 311 ASP A N 1
ATOM 4096 C CA . ASP A 1 292 ? 9.499 5.269 75.744 1.00 10.95 311 ASP A CA 1
ATOM 4097 C C . ASP A 1 292 ? 8.896 5.384 74.343 1.00 10.52 311 ASP A C 1
ATOM 4098 O O . ASP A 1 292 ? 7.746 4.969 74.136 1.00 10.41 311 ASP A O 1
ATOM 4107 N N . ASN A 1 293 ? 9.651 5.912 73.380 1.00 9.47 312 ASN A N 1
ATOM 4108 C CA . ASN A 1 293 ? 9.199 6.112 72.012 1.00 9.11 312 ASN A CA 1
ATOM 4109 C C . ASN A 1 293 ? 10.339 5.853 71.037 1.00 9.22 312 ASN A C 1
ATOM 4110 O O . ASN A 1 293 ? 10.641 6.670 70.165 1.00 10.18 312 ASN A O 1
ATOM 4121 N N . VAL A 1 294 ? 10.978 4.686 71.174 1.00 9.43 313 VAL A N 1
ATOM 4122 C CA . VAL A 1 294 ? 12.165 4.343 70.394 1.00 9.05 313 VAL A CA 1
ATOM 4123 C C . VAL A 1 294 ? 12.029 2.915 69.847 1.00 9.67 313 VAL A C 1
ATOM 4124 O O . VAL A 1 294 ? 11.560 1.998 70.535 1.00 10.44 313 VAL A O 1
ATOM 4137 N N . GLY A 1 295 ? 12.422 2.739 68.592 1.00 9.40 314 GLY A N 1
ATOM 4138 C CA . GLY A 1 295 ? 12.472 1.457 67.924 1.00 9.70 314 GLY A CA 1
ATOM 4139 C C . GLY A 1 295 ? 13.806 1.290 67.229 1.00 9.32 314 GLY A C 1
ATOM 4140 O O . GLY A 1 295 ? 14.735 2.099 67.406 1.00 9.33 314 GLY A O 1
ATOM 4144 N N . TYR A 1 296 ? 13.906 0.263 66.388 1.00 9.10 315 TYR A N 1
ATOM 4145 C CA . TYR A 1 296 ? 15.169 -0.057 65.746 1.00 9.45 315 TYR A CA 1
ATOM 4146 C C . TYR A 1 296 ? 14.898 -0.775 64.440 1.00 9.47 315 TYR A C 1
ATOM 4147 O O . TYR A 1 296 ? 13.965 -1.575 64.361 1.00 10.27 315 TYR A O 1
ATOM 4165 N N . PHE A 1 297 ? 15.741 -0.523 63.438 1.00 9.77 316 PHE A N 1
ATOM 4166 C CA . PHE A 1 297 ? 15.721 -1.317 62.219 1.00 9.69 316 PHE A CA 1
ATOM 4167 C C . PHE A 1 297 ? 17.132 -1.449 61.663 1.00 10.13 316 PHE A C 1
ATOM 4168 O O . PHE A 1 297 ? 17.942 -0.518 61.746 1.00 9.98 316 PHE A O 1
ATOM 4185 N N . ARG A 1 298 ? 17.411 -2.619 61.098 1.00 10.67 317 ARG A N 1
ATOM 4186 C CA . ARG A 1 298 ? 18.679 -2.809 60.436 1.00 11.30 317 ARG A CA 1
ATOM 4187 C C . ARG A 1 298 ? 18.695 -2.028 59.124 1.00 11.28 317 ARG A C 1
ATOM 4188 O O . ARG A 1 298 ? 17.670 -1.588 58.604 1.00 12.08 317 ARG A O 1
ATOM 4209 N N . PHE A 1 299 ? 19.894 -1.797 58.630 1.00 11.53 318 PHE A N 1
ATOM 4210 C CA . PHE A 1 299 ? 20.066 -1.031 57.410 1.00 11.75 318 PHE A CA 1
ATOM 4211 C C . PHE A 1 299 ? 19.154 -1.600 56.318 1.00 12.54 318 PHE A C 1
ATOM 4212 O O . PHE A 1 299 ? 19.115 -2.818 56.129 1.00 13.62 318 PHE A O 1
ATOM 4229 N N . PRO A 1 300 ? 18.409 -0.764 55.598 1.00 13.16 319 PRO A N 1
ATOM 4230 C CA . PRO A 1 300 ? 17.422 -1.281 54.636 1.00 13.91 319 PRO A CA 1
ATOM 4231 C C . PRO A 1 300 ? 18.049 -1.859 53.370 1.00 14.82 319 PRO A C 1
ATOM 4232 O O . PRO A 1 300 ? 19.176 -1.550 52.993 1.00 15.59 319 PRO A O 1
ATOM 4243 N N . ASN A 1 301 ? 17.271 -2.685 52.683 1.00 14.93 320 ASN A N 1
ATOM 4244 C CA . ASN A 1 301 ? 17.749 -3.402 51.499 1.00 15.75 320 ASN A CA 1
ATOM 4245 C C . ASN A 1 301 ? 17.776 -2.503 50.263 1.00 16.38 320 ASN A C 1
ATOM 4246 O O . ASN A 1 301 ? 16.751 -1.925 49.867 1.00 18.02 320 ASN A O 1
ATOM 4257 N N . ILE A 1 302 ? 18.957 -2.401 49.646 1.00 16.31 321 ILE A N 1
ATOM 4258 C CA . ILE A 1 302 ? 19.127 -1.674 48.390 1.00 17.56 321 ILE A CA 1
ATOM 4259 C C . ILE A 1 302 ? 18.895 -2.568 47.181 1.00 18.86 321 ILE A C 1
ATOM 4260 O O . ILE A 1 302 ? 18.552 -2.055 46.108 1.00 20.28 321 ILE A O 1
ATOM 4276 N N . GLY A 1 303 ? 19.060 -3.882 47.327 1.00 19.30 322 GLY A N 1
ATOM 4277 C CA . GLY A 1 303 ? 18.921 -4.828 46.238 1.00 20.97 322 GLY A CA 1
ATOM 4278 C C . GLY A 1 303 ? 20.287 -5.320 45.810 1.00 23.87 322 GLY A C 1
ATOM 4279 O O . GLY A 1 303 ? 21.109 -4.520 45.350 1.00 28.49 322 GLY A O 1
ATOM 4283 N N . GLY A 1 304 ? 20.560 -6.612 45.962 1.00 23.27 323 GLY A N 1
ATOM 4284 C CA . GLY A 1 304 ? 21.864 -7.139 45.616 1.00 23.47 323 GLY A CA 1
ATOM 4285 C C . GLY A 1 304 ? 22.475 -7.989 46.721 1.00 23.19 323 GLY A C 1
ATOM 4286 O O . GLY A 1 304 ? 21.790 -8.427 47.655 1.00 22.99 323 GLY A O 1
ATOM 4290 N N . LYS A 1 305 ? 23.798 -8.192 46.611 1.00 24.79 324 LYS A N 1
ATOM 4291 C CA . LYS A 1 305 ? 24.530 -9.081 47.515 1.00 26.45 324 LYS A CA 1
ATOM 4292 C C . LYS A 1 305 ? 24.633 -8.548 48.936 1.00 24.48 324 LYS A C 1
ATOM 4293 O O . LYS A 1 305 ? 24.991 -9.310 49.842 1.00 25.53 324 LYS A O 1
ATOM 4312 N N . GLY A 1 306 ? 24.357 -7.266 49.158 1.00 21.64 325 GLY A N 1
ATOM 4313 C CA . GLY A 1 306 ? 24.341 -6.762 50.514 1.00 19.68 325 GLY A CA 1
ATOM 4314 C C . GLY A 1 306 ? 23.038 -6.959 51.268 1.00 18.38 325 GLY A C 1
ATOM 4315 O O . GLY A 1 306 ? 22.999 -6.682 52.466 1.00 17.70 325 GLY A O 1
ATOM 4319 N N . ASP A 1 307 ? 21.989 -7.454 50.623 1.00 17.78 326 ASP A N 1
ATOM 4320 C CA . ASP A 1 307 ? 20.674 -7.498 51.253 1.00 17.57 326 ASP A CA 1
ATOM 4321 C C . ASP A 1 307 ? 20.643 -8.370 52.504 1.00 17.28 326 ASP A C 1
ATOM 4322 O O . ASP A 1 307 ? 21.274 -9.427 52.572 1.00 17.47 326 ASP A O 1
ATOM 4331 N N . ASN A 1 308 ? 19.846 -7.927 53.479 1.00 16.79 327 ASN A N 1
ATOM 4332 C CA . ASN A 1 308 ? 19.522 -8.663 54.700 1.00 18.08 327 ASN A CA 1
ATOM 4333 C C . ASN A 1 308 ? 20.728 -8.974 55.567 1.00 17.21 327 ASN A C 1
ATOM 4334 O O . ASN A 1 308 ? 20.680 -9.879 56.399 1.00 19.64 327 ASN A O 1
ATOM 4345 N N . LEU A 1 309 ? 21.796 -8.217 55.412 1.00 15.08 328 LEU A N 1
ATOM 4346 C CA . LEU A 1 309 ? 22.963 -8.339 56.269 1.00 14.08 328 LEU A CA 1
ATOM 4347 C C . LEU A 1 309 ? 22.925 -7.286 57.371 1.00 13.71 328 LEU A C 1
ATOM 4348 O O . LEU A 1 309 ? 22.300 -6.240 57.234 1.00 15.31 328 LEU A O 1
ATOM 4364 N N . ILE A 1 310 ? 23.612 -7.566 58.468 1.00 11.43 329 ILE A N 1
ATOM 4365 C CA . ILE A 1 310 ? 23.734 -6.597 59.549 1.00 10.69 329 ILE A CA 1
ATOM 4366 C C . ILE A 1 310 ? 25.196 -6.483 59.954 1.00 10.18 329 ILE A C 1
ATOM 4367 O O . ILE A 1 310 ? 25.891 -7.490 60.084 1.00 11.03 329 ILE A O 1
ATOM 4383 N N . ASN A 1 311 ? 25.673 -5.266 60.125 1.00 9.12 330 ASN A N 1
ATOM 4384 C CA . ASN A 1 311 ? 27.031 -5.080 60.619 1.00 8.97 330 ASN A CA 1
ATOM 4385 C C . ASN A 1 311 ? 27.085 -5.528 62.074 1.00 8.32 330 ASN A C 1
ATOM 4386 O O . ASN A 1 311 ? 26.292 -5.050 62.893 1.00 9.23 330 ASN A O 1
ATOM 4397 N N . GLY A 1 312 ? 27.996 -6.442 62.404 1.00 8.46 331 GLY A N 1
ATOM 4398 C CA . GLY A 1 312 ? 28.120 -6.855 63.790 1.00 8.97 331 GLY A CA 1
ATOM 4399 C C . GLY A 1 312 ? 29.208 -7.885 63.961 1.00 8.74 331 GLY A C 1
ATOM 4400 O O . GLY A 1 312 ? 29.786 -8.386 62.991 1.00 10.55 331 GLY A O 1
ATOM 4404 N N . GLY A 1 313 ? 29.465 -8.203 65.220 1.00 9.08 332 GLY A N 1
ATOM 4405 C CA . GLY A 1 313 ? 30.509 -9.152 65.572 1.00 9.58 332 GLY A CA 1
ATOM 4406 C C . GLY A 1 313 ? 30.922 -8.968 67.019 1.00 8.52 332 GLY A C 1
ATOM 4407 O O . GLY A 1 313 ? 30.224 -8.332 67.800 1.00 9.13 332 GLY A O 1
ATOM 4411 N N . TRP A 1 314 ? 32.084 -9.527 67.341 1.00 8.47 333 TRP A N 1
ATOM 4412 C CA . TRP A 1 314 ? 32.695 -9.417 68.667 1.00 8.21 333 TRP A CA 1
ATOM 4413 C C . TRP A 1 314 ? 34.098 -8.873 68.427 1.00 8.61 333 TRP A C 1
ATOM 4414 O O . TRP A 1 314 ? 35.008 -9.606 68.058 1.00 10.68 333 TRP A O 1
ATOM 4435 N N . SER A 1 315 ? 34.241 -7.573 68.565 1.00 7.84 334 SER A N 1
ATOM 4436 C CA . SER A 1 315 ? 35.399 -6.857 68.063 1.00 7.49 334 SER A CA 1
ATOM 4437 C C . SER A 1 315 ? 36.233 -6.152 69.117 1.00 7.44 334 SER A C 1
ATOM 4438 O O . SER A 1 315 ? 37.349 -5.746 68.802 1.00 8.59 334 SER A O 1
ATOM 4446 N N . ASN A 1 316 ? 35.711 -5.897 70.313 1.00 7.66 335 ASN A N 1
ATOM 4447 C CA . ASN A 1 316 ? 36.380 -5.002 71.247 1.00 7.92 335 ASN A CA 1
ATOM 4448 C C . ASN A 1 316 ? 36.393 -5.600 72.638 1.00 7.34 335 ASN A C 1
ATOM 4449 O O . ASN A 1 316 ? 35.372 -6.097 73.128 1.00 8.21 335 ASN A O 1
ATOM 4460 N N . GLY A 1 317 ? 37.555 -5.571 73.264 1.00 7.65 336 GLY A N 1
ATOM 4461 C CA . GLY A 1 317 ? 37.700 -6.071 74.614 1.00 7.19 336 GLY A CA 1
ATOM 4462 C C . GLY A 1 317 ? 39.094 -5.817 75.114 1.00 8.50 336 GLY A C 1
ATOM 4463 O O . GLY A 1 317 ? 39.702 -4.841 74.689 1.00 10.80 336 GLY A O 1
ATOM 4467 N N . TYR A 1 318 ? 39.617 -6.662 75.995 1.00 8.96 337 TYR A N 1
ATOM 4468 C CA . TYR A 1 318 ? 40.951 -6.463 76.560 1.00 8.14 337 TYR A CA 1
ATOM 4469 C C . TYR A 1 318 ? 41.956 -7.412 75.909 1.00 8.41 337 TYR A C 1
ATOM 4470 O O . TYR A 1 318 ? 41.686 -8.602 75.687 1.00 9.33 337 TYR A O 1
ATOM 4488 N N . GLY A 1 319 ? 43.126 -6.837 75.618 1.00 8.05 338 GLY A N 1
ATOM 4489 C CA . GLY A 1 319 ? 44.329 -7.585 75.342 1.00 8.75 338 GLY A CA 1
ATOM 4490 C C . GLY A 1 319 ? 45.375 -7.300 76.412 1.00 8.17 338 GLY A C 1
ATOM 4491 O O . GLY A 1 319 ? 45.202 -6.421 77.273 1.00 8.60 338 GLY A O 1
ATOM 4495 N N . PHE A 1 320 ? 46.475 -8.049 76.334 1.00 7.99 339 PHE A N 1
ATOM 4496 C CA . PHE A 1 320 ? 47.451 -8.117 77.410 1.00 8.97 339 PHE A CA 1
ATOM 4497 C C . PHE A 1 320 ? 48.852 -8.069 76.835 1.00 9.26 339 PHE A C 1
ATOM 4498 O O . PHE A 1 320 ? 49.124 -8.664 75.793 1.00 9.70 339 PHE A O 1
ATOM 4515 N N . SER A 1 321 ? 49.745 -7.346 77.501 1.00 9.75 340 SER A N 1
ATOM 4516 C CA . SER A 1 321 ? 51.118 -7.289 77.021 1.00 9.21 340 SER A CA 1
ATOM 4517 C C . SER A 1 321 ? 51.764 -8.669 77.097 1.00 9.71 340 SER A C 1
ATOM 4518 O O . SER A 1 321 ? 51.551 -9.419 78.049 1.00 10.96 340 SER A O 1
ATOM 4526 N N . SER A 1 322 ? 52.584 -8.991 76.093 1.00 10.07 341 SER A N 1
ATOM 4527 C CA . SER A 1 322 ? 53.392 -10.201 76.166 1.00 11.32 341 SER A CA 1
ATOM 4528 C C . SER A 1 322 ? 54.572 -10.052 77.124 1.00 12.31 341 SER A C 1
ATOM 4529 O O . SER A 1 322 ? 55.208 -11.055 77.471 1.00 14.50 341 SER A O 1
ATOM 4537 N N . HIS A 1 323 ? 54.850 -8.834 77.575 1.00 11.90 342 HIS A N 1
ATOM 4538 C CA . HIS A 1 323 ? 56.041 -8.515 78.350 1.00 13.86 342 HIS A CA 1
ATOM 4539 C C . HIS A 1 323 ? 55.700 -8.408 79.833 1.00 17.12 342 HIS A C 1
ATOM 4540 O O . HIS A 1 323 ? 55.740 -7.345 80.443 1.00 22.73 342 HIS A O 1
ATOM 4554 N N . LEU A 1 324 ? 55.397 -9.552 80.418 1.00 14.93 343 LEU A N 1
ATOM 4555 C CA . LEU A 1 324 ? 54.940 -9.656 81.795 1.00 14.50 343 LEU A CA 1
ATOM 4556 C C . LEU A 1 324 ? 55.865 -10.594 82.549 1.00 15.10 343 LEU A C 1
ATOM 4557 O O . LEU A 1 324 ? 56.157 -11.692 82.064 1.00 16.66 343 LEU A O 1
ATOM 4573 N N . ASN A 1 325 ? 56.305 -10.181 83.728 1.00 14.41 344 ASN A N 1
ATOM 4574 C CA . ASN A 1 325 ? 57.017 -11.092 84.611 1.00 15.37 344 ASN A CA 1
ATOM 4575 C C . ASN A 1 325 ? 56.007 -12.020 85.302 1.00 15.61 344 ASN A C 1
ATOM 4576 O O . ASN A 1 325 ? 54.789 -11.927 85.102 1.00 14.83 344 ASN A O 1
ATOM 4587 N N . ASP A 1 326 ? 56.504 -12.946 86.116 1.00 17.37 345 ASP A N 1
ATOM 4588 C CA . ASP A 1 326 ? 55.620 -13.954 86.687 1.00 19.90 345 ASP A CA 1
ATOM 4589 C C . ASP A 1 326 ? 54.568 -13.328 87.598 1.00 18.73 345 ASP A C 1
ATOM 4590 O O . ASP A 1 326 ? 53.403 -13.740 87.583 1.00 18.96 345 ASP A O 1
ATOM 4599 N N . ALA A 1 327 ? 54.954 -12.329 88.388 1.00 17.74 346 ALA A N 1
ATOM 4600 C CA . ALA A 1 327 ? 54.001 -11.689 89.291 1.00 18.11 346 ALA A CA 1
ATOM 4601 C C . ALA A 1 327 ? 52.933 -10.939 88.507 1.00 16.45 346 ALA A C 1
ATOM 4602 O O . ALA A 1 327 ? 51.742 -10.977 88.855 1.00 16.89 346 ALA A O 1
ATOM 4609 N N . GLU A 1 328 ? 53.350 -10.237 87.453 1.00 15.04 347 GLU A N 1
ATOM 4610 C CA . GLU A 1 328 ? 52.403 -9.535 86.596 1.00 14.41 347 GLU A CA 1
ATOM 4611 C C . GLU A 1 328 ? 51.438 -10.504 85.936 1.00 13.34 347 GLU A C 1
ATOM 4612 O O . GLU A 1 328 ? 50.233 -10.239 85.865 1.00 13.07 347 GLU A O 1
ATOM 4624 N N . LYS A 1 329 ? 51.936 -11.640 85.458 1.00 13.68 348 LYS A N 1
ATOM 4625 C CA . LYS A 1 329 ? 51.063 -12.597 84.780 1.00 14.29 348 LYS A CA 1
ATOM 4626 C C . LYS A 1 329 ? 50.062 -13.212 85.745 1.00 13.27 348 LYS A C 1
ATOM 4627 O O . LYS A 1 329 ? 48.907 -13.424 85.372 1.00 13.48 348 LYS A O 1
ATOM 4646 N N . LYS A 1 330 ? 50.449 -13.442 87.005 1.00 13.57 349 LYS A N 1
ATOM 4647 C CA . LYS A 1 330 ? 49.482 -13.906 87.997 1.00 14.91 349 LYS A CA 1
ATOM 4648 C C . LYS A 1 330 ? 48.354 -12.898 88.194 1.00 13.54 349 LYS A C 1
ATOM 4649 O O . LYS A 1 330 ? 47.184 -13.281 88.307 1.00 14.15 349 LYS A O 1
ATOM 4668 N N . ALA A 1 331 ? 48.697 -11.613 88.284 1.00 13.57 350 ALA A N 1
ATOM 4669 C CA . ALA A 1 331 ? 47.686 -10.575 88.424 1.00 13.77 350 ALA A CA 1
ATOM 4670 C C . ALA A 1 331 ? 46.792 -10.505 87.196 1.00 12.61 350 ALA A C 1
ATOM 4671 O O . ALA A 1 331 ? 45.574 -10.338 87.323 1.00 12.21 350 ALA A O 1
ATOM 4678 N N . VAL A 1 332 ? 47.381 -10.631 86.004 1.00 11.94 351 VAL A N 1
ATOM 4679 C CA . VAL A 1 332 ? 46.604 -10.580 84.775 1.00 12.51 351 VAL A CA 1
ATOM 4680 C C . VAL A 1 332 ? 45.647 -11.758 84.706 1.00 12.00 351 VAL A C 1
ATOM 4681 O O . VAL A 1 332 ? 44.483 -11.600 84.325 1.00 11.53 351 VAL A O 1
ATOM 4694 N N . LYS A 1 333 ? 46.120 -12.951 85.058 1.00 11.43 352 LYS A N 1
ATOM 4695 C CA . LYS A 1 333 ? 45.239 -14.112 85.027 1.00 12.39 352 LYS A CA 1
ATOM 4696 C C . LYS A 1 333 ? 44.070 -13.927 85.986 1.00 11.14 352 LYS A C 1
ATOM 4697 O O . LYS A 1 333 ? 42.937 -14.297 85.669 1.00 11.94 352 LYS A O 1
ATOM 4716 N N . ALA A 1 334 ? 44.330 -13.372 87.169 1.00 11.81 353 ALA A N 1
ATOM 4717 C CA . ALA A 1 334 ? 43.259 -13.129 88.132 1.00 11.98 353 ALA A CA 1
ATOM 4718 C C . ALA A 1 334 ? 42.257 -12.114 87.599 1.00 11.44 353 ALA A C 1
ATOM 4719 O O . ALA A 1 334 ? 41.045 -12.260 87.802 1.00 11.97 353 ALA A O 1
ATOM 4726 N N . PHE A 1 335 ? 42.746 -11.082 86.914 1.00 11.12 354 PHE A N 1
ATOM 4727 C CA . PHE A 1 335 ? 41.844 -10.114 86.314 1.00 10.66 354 PHE A CA 1
ATOM 4728 C C . PHE A 1 335 ? 40.951 -10.785 85.271 1.00 9.96 354 PHE A C 1
ATOM 4729 O O . PHE A 1 335 ? 39.732 -10.567 85.248 1.00 9.93 354 PHE A O 1
ATOM 4746 N N . ILE A 1 336 ? 41.539 -11.611 84.399 1.00 9.54 355 ILE A N 1
ATOM 4747 C CA . ILE A 1 336 ? 40.745 -12.307 83.385 1.00 10.02 355 ILE A CA 1
ATOM 4748 C C . ILE A 1 336 ? 39.677 -13.165 84.061 1.00 9.84 355 ILE A C 1
ATOM 4749 O O . ILE A 1 336 ? 38.500 -13.155 83.677 1.00 10.21 355 ILE A O 1
ATOM 4765 N N . LYS A 1 337 ? 40.087 -13.903 85.095 1.00 11.05 356 LYS A N 1
ATOM 4766 C CA . LYS A 1 337 ? 39.174 -14.762 85.836 1.00 11.13 35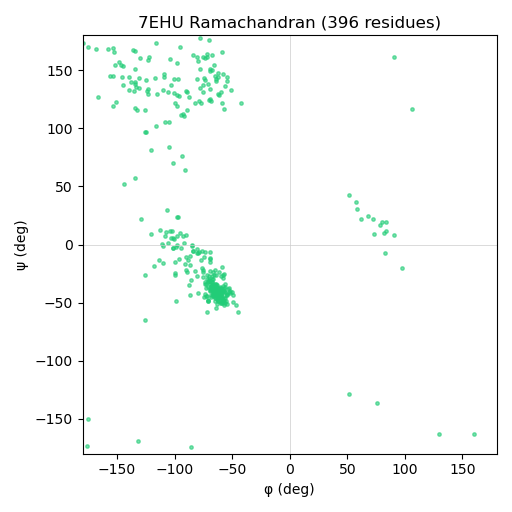6 LYS A CA 1
ATOM 4767 C C . LYS A 1 337 ? 37.998 -13.982 86.398 1.00 11.34 356 LYS A C 1
ATOM 4768 O O . LYS A 1 337 ? 36.858 -14.480 86.420 1.00 12.10 356 LYS A O 1
ATOM 4787 N N . ASN A 1 338 ? 38.262 -12.771 86.890 1.00 10.98 357 ASN A N 1
ATOM 4788 C CA . ASN A 1 338 ? 37.242 -12.001 87.576 1.00 11.84 357 ASN A CA 1
ATOM 4789 C C . ASN A 1 338 ? 36.436 -11.109 86.658 1.00 10.48 357 ASN A C 1
ATOM 4790 O O . ASN A 1 338 ? 35.309 -10.755 87.010 1.00 11.22 357 ASN A O 1
ATOM 4801 N N . PHE A 1 339 ? 36.960 -10.752 85.492 1.00 9.75 358 PHE A N 1
ATOM 4802 C CA . PHE A 1 339 ? 36.207 -9.930 84.558 1.00 9.15 358 PHE A CA 1
ATOM 4803 C C . PHE A 1 339 ? 35.317 -10.768 83.648 1.00 8.99 358 PHE A C 1
ATOM 4804 O O . PHE A 1 339 ? 34.158 -10.406 83.405 1.00 9.11 358 PHE A O 1
ATOM 4821 N N . TYR A 1 340 ? 35.850 -11.874 83.126 1.00 8.96 359 TYR A N 1
ATOM 4822 C CA . TYR A 1 340 ? 35.151 -12.706 82.139 1.00 8.21 359 TYR A CA 1
ATOM 4823 C C . TYR A 1 340 ? 34.408 -13.811 82.876 1.00 8.93 359 TYR A C 1
ATOM 4824 O O . TYR A 1 340 ? 34.824 -14.962 82.927 1.00 9.70 359 TYR A O 1
ATOM 4842 N N . THR A 1 341 ? 33.292 -13.428 83.485 1.00 9.77 360 THR A N 1
ATOM 4843 C CA A THR A 1 341 ? 32.425 -14.355 84.204 0.46 9.94 360 THR A CA 1
ATOM 4844 C CA B THR A 1 341 ? 32.426 -14.374 84.178 0.54 10.95 360 THR A CA 1
ATOM 4845 C C . THR A 1 341 ? 30.986 -13.971 83.898 1.00 10.69 360 THR A C 1
ATOM 4846 O O . THR A 1 341 ? 30.695 -12.804 83.620 1.00 10.74 360 THR A O 1
ATOM 4867 N N . LEU A 1 342 ? 30.087 -14.948 83.931 1.00 10.85 361 LEU A N 1
ATOM 4868 C CA . LEU A 1 342 ? 28.713 -14.651 83.535 1.00 11.48 361 LEU A CA 1
ATOM 4869 C C . LEU A 1 342 ? 28.034 -13.697 84.508 1.00 11.44 361 LEU A C 1
ATOM 4870 O O . LEU A 1 342 ? 27.082 -13.021 84.152 1.00 12.48 361 LEU A O 1
ATOM 4886 N N . GLU A 1 343 ? 28.490 -13.635 85.726 1.00 12.81 362 GLU A N 1
ATOM 4887 C CA . GLU A 1 343 ? 27.945 -12.717 86.688 1.00 15.26 362 GLU A CA 1
ATOM 4888 C C . GLU A 1 343 ? 28.249 -11.263 86.347 1.00 14.75 362 GLU A C 1
ATOM 4889 O O . GLU A 1 343 ? 27.347 -10.405 86.348 1.00 15.84 362 GLU A O 1
ATOM 4901 N N . ILE A 1 344 ? 29.432 -11.016 85.817 1.00 13.32 363 ILE A N 1
ATOM 4902 C CA . ILE A 1 344 ? 29.783 -9.676 85.358 1.00 13.15 363 ILE A CA 1
ATOM 4903 C C . ILE A 1 344 ? 29.060 -9.359 84.047 1.00 12.01 363 ILE A C 1
ATOM 4904 O O . ILE A 1 344 ? 28.495 -8.274 83.868 1.00 13.71 363 ILE A O 1
ATOM 4920 N N . GLN A 1 345 ? 29.066 -10.314 83.110 1.00 10.14 364 GLN A N 1
ATOM 4921 C CA . GLN A 1 345 ? 28.383 -10.116 81.839 1.00 10.37 364 GLN A CA 1
ATOM 4922 C C . GLN A 1 345 ? 26.890 -9.899 82.051 1.00 11.07 364 GLN A C 1
ATOM 4923 O O . GLN A 1 345 ? 26.261 -9.106 81.340 1.00 11.94 364 GLN A O 1
ATOM 4937 N N . GLY A 1 346 ? 26.304 -10.612 83.011 1.00 11.74 365 GLY A N 1
ATOM 4938 C CA . GLY A 1 346 ? 24.887 -10.470 83.279 1.00 13.20 365 GLY A CA 1
ATOM 4939 C C . GLY A 1 346 ? 24.541 -9.145 83.926 1.00 14.55 365 GLY A C 1
ATOM 4940 O O . GLY A 1 346 ? 23.475 -8.576 83.664 1.00 15.85 365 GLY A O 1
ATOM 4944 N N . GLU A 1 347 ? 25.418 -8.649 84.806 1.00 14.60 366 GLU A N 1
ATOM 4945 C CA . GLU A 1 347 ? 25.198 -7.332 85.398 1.00 15.58 366 GLU A CA 1
ATOM 4946 C C . GLU A 1 347 ? 25.301 -6.251 84.323 1.00 15.94 366 GLU A C 1
ATOM 4947 O O . GLU A 1 347 ? 24.509 -5.298 84.305 1.00 17.91 366 GLU A O 1
ATOM 4959 N N . ALA A 1 348 ? 26.257 -6.401 83.395 1.00 15.81 367 ALA A N 1
ATOM 4960 C CA . ALA A 1 348 ? 26.396 -5.442 82.302 1.00 14.43 367 ALA A CA 1
ATOM 4961 C C . ALA A 1 348 ? 25.146 -5.408 81.424 1.00 14.86 367 ALA A C 1
ATOM 4962 O O . ALA A 1 348 ? 24.699 -4.331 81.006 1.00 15.74 367 ALA A O 1
ATOM 4969 N N . LEU A 1 349 ? 24.593 -6.584 81.108 1.00 14.91 368 LEU A N 1
ATOM 4970 C CA . LEU A 1 349 ? 23.365 -6.650 80.327 1.00 15.40 368 LEU A CA 1
ATOM 4971 C C . LEU A 1 349 ? 22.170 -6.115 81.115 1.00 17.05 368 LEU A C 1
ATOM 4972 O O . LEU A 1 349 ? 21.374 -5.334 80.583 1.00 17.26 368 LEU A O 1
ATOM 4988 N N . GLY A 1 350 ? 22.043 -6.510 82.388 1.00 19.42 369 GLY A N 1
ATOM 4989 C CA . GLY A 1 350 ? 20.882 -6.140 83.180 1.00 22.79 369 GLY A CA 1
ATOM 4990 C C . GLY A 1 350 ? 20.749 -4.651 83.418 1.00 25.61 369 GLY A C 1
ATOM 4991 O O . GLY A 1 350 ? 19.633 -4.138 83.471 1.00 26.78 369 GLY A O 1
ATOM 4995 N N . ARG A 1 351 ? 21.869 -3.936 83.567 1.00 26.01 370 ARG A N 1
ATOM 4996 C CA . ARG A 1 351 ? 21.850 -2.505 83.867 1.00 29.20 370 ARG A CA 1
ATOM 4997 C C . ARG A 1 351 ? 22.046 -1.617 82.645 1.00 28.01 370 ARG A C 1
ATOM 4998 O O . ARG A 1 351 ? 21.327 -0.631 82.462 1.00 29.05 370 ARG A O 1
ATOM 5019 N N . ASP A 1 352 ? 23.043 -1.910 81.832 1.00 24.60 371 ASP A N 1
ATOM 5020 C CA . ASP A 1 352 ? 23.415 -1.043 80.732 1.00 23.04 371 ASP A CA 1
ATOM 5021 C C . ASP A 1 352 ? 23.058 -1.617 79.399 1.00 21.94 371 ASP A C 1
ATOM 5022 O O . ASP A 1 352 ? 23.457 -1.054 78.371 1.00 22.99 371 ASP A O 1
ATOM 5031 N N . ASN A 1 353 ? 22.325 -2.733 79.385 1.00 18.98 372 ASN A N 1
ATOM 5032 C CA . ASN A 1 353 ? 21.910 -3.304 78.130 1.00 18.73 372 ASN A CA 1
ATOM 5033 C C . ASN A 1 353 ? 23.127 -3.615 77.285 1.00 18.65 372 ASN A C 1
ATOM 5034 O O . ASN A 1 353 ? 23.063 -3.535 76.059 1.00 20.45 372 ASN A O 1
ATOM 5045 N N . ARG A 1 354 ? 24.248 -3.940 77.949 1.00 17.89 373 ARG A N 1
ATOM 5046 C CA A ARG A 1 354 ? 25.468 -4.305 77.235 0.74 17.14 373 ARG A CA 1
ATOM 5047 C CA B ARG A 1 354 ? 25.478 -4.318 77.255 0.26 17.69 373 ARG A CA 1
ATOM 5048 C C . ARG A 1 354 ? 25.380 -5.768 76.785 1.00 16.30 373 ARG A C 1
ATOM 5049 O O . ARG A 1 354 ? 25.036 -6.659 77.561 1.00 15.58 373 ARG A O 1
ATOM 5090 N N . VAL A 1 355 ? 25.678 -5.992 75.516 1.00 14.35 374 VAL A N 1
ATOM 5091 C CA . VAL A 1 355 ? 25.476 -7.255 74.808 1.00 14.88 374 VAL A CA 1
ATOM 5092 C C . VAL A 1 355 ? 26.550 -8.270 75.182 1.00 12.35 374 VAL A C 1
ATOM 5093 O O . VAL A 1 355 ? 27.727 -7.984 74.953 1.00 11.64 374 VAL A O 1
ATOM 5106 N N . PRO A 1 356 ? 26.218 -9.457 75.719 1.00 11.55 375 PRO A N 1
ATOM 5107 C CA . PRO A 1 356 ? 27.284 -10.371 76.171 1.00 10.88 375 PRO A CA 1
ATOM 5108 C C . PRO A 1 356 ? 28.216 -10.833 75.063 1.00 9.99 375 PRO A C 1
ATOM 5109 O O . PRO A 1 356 ? 27.821 -11.017 73.906 1.00 10.31 375 PRO A O 1
ATOM 5120 N N . SER A 1 357 ? 29.473 -11.045 75.446 1.00 9.23 376 SER A N 1
ATOM 5121 C CA . SER A 1 357 ? 30.399 -11.799 74.607 1.00 8.73 376 SER A CA 1
ATOM 5122 C C . SER A 1 357 ? 30.500 -13.264 74.999 1.00 8.82 376 SER A C 1
ATOM 5123 O O . SER A 1 357 ? 31.077 -14.051 74.238 1.00 9.29 376 SER A O 1
ATOM 5131 N N . MET A 1 358 ? 29.970 -13.644 76.163 1.00 8.51 377 MET A N 1
ATOM 5132 C CA . MET A 1 358 ? 30.037 -15.001 76.689 1.00 8.57 377 MET A CA 1
ATOM 5133 C C . MET A 1 358 ? 28.661 -15.631 76.615 1.00 8.93 377 MET A C 1
ATOM 5134 O O . MET A 1 358 ? 27.648 -14.944 76.734 1.00 9.78 377 MET A O 1
ATOM 5148 N N . LYS A 1 359 ? 28.646 -16.942 76.393 1.00 9.55 378 LYS A N 1
ATOM 5149 C CA . LYS A 1 359 ? 27.415 -17.707 76.223 1.00 9.63 378 LYS A CA 1
ATOM 5150 C C . LYS A 1 359 ? 26.714 -17.989 77.546 1.00 10.35 378 LYS A C 1
ATOM 5151 O O . LYS A 1 359 ? 27.338 -18.134 78.585 1.00 11.46 378 LYS A O 1
ATOM 5170 N N . GLY A 1 360 ? 25.395 -18.116 77.486 1.00 10.78 379 GLY A N 1
ATOM 5171 C CA . GLY A 1 360 ? 24.649 -18.601 78.627 1.00 12.02 379 GLY A CA 1
ATOM 5172 C C . GLY A 1 360 ? 24.130 -17.577 79.610 1.00 12.20 379 GLY A C 1
ATOM 5173 O O . GLY A 1 360 ? 23.625 -17.970 80.669 1.00 12.63 379 GLY A O 1
ATOM 5177 N N . VAL A 1 361 ? 24.236 -16.284 79.311 1.00 11.23 380 VAL A N 1
ATOM 5178 C CA . VAL A 1 361 ? 23.635 -15.282 80.190 1.00 11.91 380 VAL A CA 1
ATOM 5179 C C . VAL A 1 361 ? 22.117 -15.414 80.083 1.00 13.57 380 VAL A C 1
ATOM 5180 O O . VAL A 1 361 ? 21.584 -15.311 78.978 1.00 13.88 380 VAL A O 1
ATOM 5193 N N . PRO A 1 362 ? 21.375 -15.634 81.169 1.00 14.42 381 PRO A N 1
ATOM 5194 C CA . PRO A 1 362 ? 19.916 -15.754 81.042 1.00 16.59 381 PRO A CA 1
ATOM 5195 C C . PRO A 1 362 ? 19.275 -14.447 80.600 1.00 16.67 381 PRO A C 1
ATOM 5196 O O . PRO A 1 362 ? 19.802 -13.353 80.822 1.00 15.98 381 PRO A O 1
ATOM 5207 N N . THR A 1 363 ? 18.115 -14.560 79.964 1.00 18.61 382 THR A N 1
ATOM 5208 C CA . THR A 1 363 ? 17.366 -13.364 79.592 1.00 20.54 382 THR A CA 1
ATOM 5209 C C . THR A 1 363 ? 17.032 -12.590 80.869 1.00 19.80 382 THR A C 1
ATOM 5210 O O . THR A 1 363 ? 16.574 -13.190 81.849 1.00 21.73 382 THR A O 1
ATOM 5221 N N . PRO A 1 364 ? 17.279 -11.281 80.920 1.00 19.05 383 PRO A N 1
ATOM 5222 C CA . PRO A 1 364 ? 16.934 -10.528 82.132 1.00 20.59 383 PRO A CA 1
ATOM 5223 C C . PRO A 1 364 ? 15.448 -10.643 82.458 1.00 22.92 383 PRO A C 1
ATOM 5224 O O . PRO A 1 364 ? 14.602 -10.724 81.567 1.00 22.04 383 PRO A O 1
ATOM 5235 N N . ALA A 1 365 ? 15.136 -10.643 83.762 1.00 26.21 384 ALA A N 1
ATOM 5236 C CA . ALA A 1 365 ? 13.747 -10.738 84.202 1.00 28.36 384 ALA A CA 1
ATOM 5237 C C . ALA A 1 365 ? 12.922 -9.555 83.707 1.00 30.18 384 ALA A C 1
ATOM 5238 O O . ALA A 1 365 ? 11.753 -9.720 83.316 1.00 30.19 384 ALA A O 1
ATOM 5245 N N . GLU A 1 366 ? 13.496 -8.348 83.764 1.00 32.89 385 GLU A N 1
ATOM 5246 C CA . GLU A 1 366 ? 12.931 -7.158 83.113 1.00 37.86 385 GLU A CA 1
ATOM 5247 C C . GLU A 1 366 ? 13.757 -6.850 81.857 1.00 36.05 385 GLU A C 1
ATOM 5248 O O . GLU A 1 366 ? 14.659 -6.012 81.847 1.00 37.54 385 GLU A O 1
ATOM 5260 N N . ALA A 1 367 ? 13.422 -7.529 80.769 1.00 32.24 386 ALA A N 1
ATOM 5261 C CA . ALA A 1 367 ? 14.145 -7.348 79.517 1.00 31.04 386 ALA A CA 1
ATOM 5262 C C . ALA A 1 367 ? 13.667 -6.095 78.778 1.00 27.84 386 ALA A C 1
ATOM 5263 O O . ALA A 1 367 ? 12.485 -5.741 78.770 1.00 26.61 386 ALA A O 1
ATOM 5270 N N . ALA A 1 368 ? 14.551 -5.441 78.197 1.00 24.61 387 ALA A N 1
ATOM 5271 C CA . ALA A 1 368 ? 14.198 -4.118 77.716 1.00 20.49 387 ALA A CA 1
ATOM 5272 C C . ALA A 1 368 ? 13.646 -4.193 76.282 1.00 16.58 387 ALA A C 1
ATOM 5273 O O . ALA A 1 368 ? 14.229 -4.882 75.426 1.00 15.83 387 ALA A O 1
ATOM 5280 N N . PRO A 1 369 ? 12.501 -3.550 76.000 1.00 15.81 388 PRO A N 1
ATOM 5281 C CA . PRO A 1 369 ? 11.941 -3.592 74.642 1.00 15.30 388 PRO A CA 1
ATOM 5282 C C . PRO A 1 369 ? 12.905 -3.212 73.526 1.00 14.10 388 PRO A C 1
ATOM 5283 O O . PRO A 1 369 ? 12.877 -3.802 72.436 1.00 14.59 388 PRO A O 1
ATOM 5294 N N . LEU A 1 370 ? 13.739 -2.205 73.743 1.00 11.52 389 LEU A N 1
ATOM 5295 C CA . LEU A 1 370 ? 14.626 -1.775 72.665 1.00 10.95 389 LEU A CA 1
ATOM 5296 C C . LEU A 1 370 ? 15.668 -2.854 72.375 1.00 11.74 389 LEU A C 1
ATOM 5297 O O . LEU A 1 370 ? 15.993 -3.123 71.212 1.00 11.85 389 LEU A O 1
ATOM 5313 N N . THR A 1 371 ? 16.178 -3.510 73.414 1.00 12.87 390 THR A N 1
ATOM 5314 C CA . THR A 1 371 ? 17.120 -4.602 73.186 1.00 14.80 390 THR A CA 1
ATOM 5315 C C . THR A 1 371 ? 16.428 -5.770 72.481 1.00 15.91 390 THR A C 1
ATOM 5316 O O . THR A 1 371 ? 17.040 -6.429 71.632 1.00 16.51 390 THR A O 1
ATOM 5327 N N . LYS A 1 372 ? 15.147 -6.019 72.787 1.00 16.84 391 LYS A N 1
ATOM 5328 C CA . LYS A 1 372 ? 14.400 -7.046 72.066 1.00 18.82 391 LYS A CA 1
ATOM 5329 C C . LYS A 1 372 ? 14.329 -6.698 70.581 1.00 18.49 391 LYS A C 1
ATOM 5330 O O . LYS A 1 372 ? 14.510 -7.568 69.722 1.00 19.82 391 LYS A O 1
ATOM 5349 N N . ALA A 1 373 ? 14.077 -5.423 70.262 1.00 17.01 392 ALA A N 1
ATOM 5350 C CA . ALA A 1 373 ? 14.005 -5.005 68.865 1.00 16.66 392 ALA A CA 1
ATOM 5351 C C . ALA A 1 373 ? 15.353 -5.146 68.160 1.00 15.94 392 ALA A C 1
ATOM 5352 O O . ALA A 1 373 ? 15.408 -5.547 66.992 1.00 17.80 392 ALA A O 1
ATOM 5359 N N . ILE A 1 374 ? 16.449 -4.803 68.839 1.00 14.71 393 ILE A N 1
ATOM 5360 C CA . ILE A 1 374 ? 17.765 -4.996 68.230 1.00 15.31 393 ILE A CA 1
ATOM 5361 C C . ILE A 1 374 ? 18.008 -6.481 67.989 1.00 17.76 393 ILE A C 1
ATOM 5362 O O . ILE A 1 374 ? 18.487 -6.894 66.922 1.00 18.18 393 ILE A O 1
ATOM 5378 N N . GLY A 1 375 ? 17.640 -7.310 68.971 1.00 19.00 394 GLY A N 1
ATOM 5379 C CA . GLY A 1 375 ? 17.777 -8.749 68.814 1.00 21.37 394 GLY A CA 1
ATOM 5380 C C . GLY A 1 375 ? 16.992 -9.283 67.633 1.00 23.28 394 GLY A C 1
ATOM 5381 O O . GLY A 1 375 ? 17.475 -10.154 66.901 1.00 24.95 394 GLY A O 1
ATOM 5385 N N . GLU A 1 376 ? 15.778 -8.765 67.421 1.00 24.48 395 GLU A N 1
ATOM 5386 C CA . GLU A 1 376 ? 14.954 -9.232 66.308 1.00 26.64 395 GLU A CA 1
ATOM 5387 C C . GLU A 1 376 ? 15.577 -8.850 64.971 1.00 25.63 395 GLU A C 1
ATOM 5388 O O . GLU A 1 376 ? 15.560 -9.645 64.021 1.00 26.65 395 GLU A O 1
ATOM 5400 N N . ALA A 1 377 ? 16.157 -7.649 64.889 1.00 24.79 396 ALA A N 1
ATOM 5401 C CA . ALA A 1 377 ? 16.829 -7.218 63.665 1.00 24.59 396 ALA A CA 1
ATOM 5402 C C . ALA A 1 377 ? 18.057 -8.073 63.365 1.00 25.24 396 ALA A C 1
ATOM 5403 O O . ALA A 1 377 ? 18.346 -8.359 62.195 1.00 25.65 396 ALA A O 1
ATOM 5410 N N . GLN A 1 378 ? 18.803 -8.475 64.400 1.00 26.25 397 GLN A N 1
ATOM 5411 C CA . GLN A 1 378 ? 19.990 -9.311 64.202 1.00 28.82 397 GLN A CA 1
ATOM 5412 C C . GLN A 1 378 ? 19.602 -10.748 63.854 1.00 28.65 397 GLN A C 1
ATOM 5413 O O . GLN A 1 378 ? 20.188 -11.356 62.943 1.00 29.52 397 GLN A O 1
ATOM 5427 N N . ALA A 1 379 ? 18.599 -11.291 64.555 1.00 27.90 398 ALA A N 1
ATOM 5428 C CA . ALA A 1 379 ? 18.198 -12.682 64.376 1.00 28.90 398 ALA A CA 1
ATOM 5429 C C . ALA A 1 379 ? 17.615 -12.926 62.993 1.00 29.62 398 ALA A C 1
ATOM 5430 O O . ALA A 1 379 ? 17.829 -13.997 62.408 1.00 31.33 398 ALA A O 1
ATOM 5437 N N . SER A 1 380 ? 16.849 -11.973 62.463 1.00 28.97 399 SER A N 1
ATOM 5438 C CA . SER A 1 380 ? 16.232 -12.168 61.157 1.00 28.75 399 SER A CA 1
ATOM 5439 C C . SER A 1 380 ? 17.166 -11.827 60.000 1.00 26.56 399 SER A C 1
ATOM 5440 O O . SER A 1 380 ? 16.775 -12.025 58.848 1.00 27.55 399 SER A O 1
ATOM 5448 N N . ALA A 1 381 ? 18.360 -11.297 60.269 1.00 23.88 400 ALA A N 1
ATOM 5449 C CA . ALA A 1 381 ? 19.328 -11.038 59.213 1.00 20.97 400 ALA A CA 1
ATOM 5450 C C . ALA A 1 381 ? 19.867 -12.348 58.655 1.00 19.86 400 ALA A C 1
ATOM 5451 O O . ALA A 1 381 ? 19.961 -13.357 59.357 1.00 21.37 400 ALA A O 1
ATOM 5458 N N . LYS A 1 382 ? 20.211 -12.327 57.366 1.00 18.10 401 LYS A N 1
ATOM 5459 C CA . LYS A 1 382 ? 20.820 -13.494 56.729 1.00 19.16 401 LYS A CA 1
ATOM 5460 C C . LYS A 1 382 ? 22.156 -13.827 57.380 1.00 17.34 401 LYS A C 1
ATOM 5461 O O . LYS A 1 382 ? 22.471 -15.001 57.617 1.00 18.66 401 LYS A O 1
ATOM 5480 N N . ALA A 1 383 ? 22.947 -12.807 57.687 1.00 15.69 402 ALA A N 1
ATOM 5481 C CA . ALA A 1 383 ? 24.282 -12.962 58.248 1.00 14.55 402 ALA A CA 1
ATOM 5482 C C . ALA A 1 383 ? 24.757 -11.600 58.728 1.00 13.94 402 ALA A C 1
ATOM 5483 O O . ALA A 1 383 ? 24.166 -10.565 58.409 1.00 13.44 402 ALA A O 1
ATOM 5490 N N . ALA A 1 384 ? 25.847 -11.614 59.484 1.00 12.72 403 ALA A N 1
ATOM 5491 C CA . ALA A 1 384 ? 26.532 -10.392 59.886 1.00 11.93 403 ALA A CA 1
ATOM 5492 C C . ALA A 1 384 ? 27.811 -10.205 59.075 1.00 11.69 403 ALA A C 1
ATOM 5493 O O . ALA A 1 384 ? 28.351 -11.154 58.494 1.00 14.20 403 ALA A O 1
ATOM 5500 N N . PHE A 1 385 ? 28.293 -8.965 59.041 1.00 10.79 404 PHE A N 1
ATOM 5501 C CA . PHE A 1 385 ? 29.591 -8.651 58.483 1.00 10.49 404 PHE A CA 1
ATOM 5502 C C . PHE A 1 385 ? 30.350 -7.774 59.474 1.00 9.33 404 PHE A C 1
ATOM 5503 O O . PHE A 1 385 ? 29.748 -6.928 60.152 1.00 9.41 404 PHE A O 1
ATOM 5520 N N . PRO A 1 386 ? 31.657 -7.951 59.590 1.00 10.26 405 PRO A N 1
ATOM 5521 C CA . PRO A 1 386 ? 32.434 -7.144 60.536 1.00 10.45 405 PRO A CA 1
ATOM 5522 C C . PRO A 1 386 ? 32.566 -5.708 60.055 1.00 10.16 405 PRO A C 1
ATOM 5523 O O . PRO A 1 386 ? 32.320 -5.378 58.892 1.00 10.04 405 PRO A O 1
ATOM 5534 N N . ALA A 1 387 ? 32.950 -4.835 60.977 1.00 9.74 406 ALA A N 1
ATOM 5535 C CA . ALA A 1 387 ? 33.280 -3.468 60.601 1.00 9.91 406 ALA A CA 1
ATOM 5536 C C . ALA A 1 387 ? 34.511 -3.457 59.703 1.00 9.44 406 ALA A C 1
ATOM 5537 O O . ALA A 1 387 ? 35.439 -4.261 59.864 1.00 9.36 406 ALA A O 1
ATOM 5544 N N . PHE A 1 388 ? 34.522 -2.526 58.742 1.00 9.47 407 PHE A N 1
ATOM 5545 C CA . PHE A 1 388 ? 35.620 -2.467 57.784 1.00 9.44 407 PHE A CA 1
ATOM 5546 C C . PHE A 1 388 ? 36.975 -2.284 58.474 1.00 9.14 407 PHE A C 1
ATOM 5547 O O . PHE A 1 388 ? 38.002 -2.715 57.932 1.00 10.55 407 PHE A O 1
ATOM 5564 N N . ASP A 1 389 ? 37.010 -1.686 59.670 1.00 9.13 408 ASP A N 1
ATOM 5565 C CA . ASP A 1 389 ? 38.279 -1.443 60.362 1.00 8.76 408 ASP A CA 1
ATOM 5566 C C . ASP A 1 389 ? 38.852 -2.694 60.997 1.00 8.38 408 ASP A C 1
ATOM 5567 O O . ASP A 1 389 ? 40.017 -2.683 61.412 1.00 9.54 408 ASP A O 1
ATOM 5576 N N . ALA A 1 390 ? 38.110 -3.804 60.967 1.00 9.13 409 ALA A N 1
ATOM 5577 C CA . ALA A 1 390 ? 38.714 -5.093 61.258 1.00 9.15 409 ALA A CA 1
ATOM 5578 C C . ALA A 1 390 ? 39.549 -5.603 60.088 1.00 9.70 409 ALA A C 1
ATOM 5579 O O . ALA A 1 390 ? 40.433 -6.450 60.289 1.00 10.04 409 ALA A O 1
ATOM 5586 N N . LEU A 1 391 ? 39.297 -5.089 58.879 1.00 9.83 410 LEU A N 1
ATOM 5587 C CA . LEU A 1 391 ? 39.769 -5.689 57.635 1.00 10.81 410 LEU A CA 1
ATOM 5588 C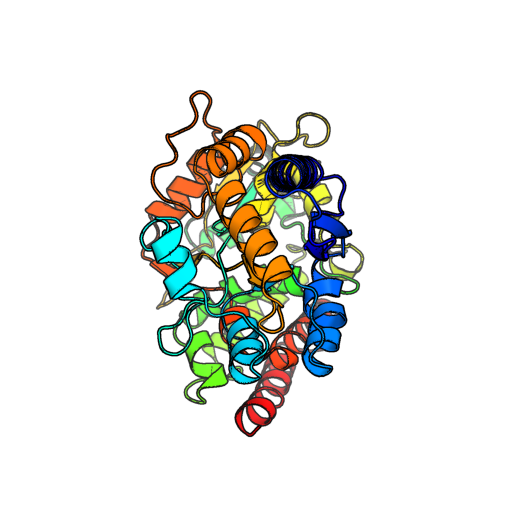 C . LEU A 1 391 ? 40.798 -4.859 56.887 1.00 11.46 410 LEU A C 1
ATOM 5589 O O . LEU A 1 391 ? 41.365 -5.362 55.904 1.00 14.10 410 LEU A O 1
ATOM 5605 N N . VAL A 1 392 ? 40.989 -3.592 57.249 1.00 10.99 411 VAL A N 1
ATOM 5606 C CA . VAL A 1 392 ? 41.918 -2.721 56.550 1.00 12.08 411 VAL A CA 1
ATOM 5607 C C . VAL A 1 392 ? 42.934 -2.182 57.544 1.00 11.33 411 VAL A C 1
ATOM 5608 O O . VAL A 1 392 ? 42.708 -2.136 58.754 1.00 11.00 411 VAL A O 1
ATOM 5621 N N . GLN A 1 393 ? 44.057 -1.756 57.003 1.00 11.55 412 GLN A N 1
ATOM 5622 C CA . GLN A 1 393 ? 45.144 -1.269 57.819 1.00 12.57 412 GLN A CA 1
ATOM 5623 C C . GLN A 1 393 ? 44.747 0.043 58.500 1.00 11.98 412 GLN A C 1
ATOM 5624 O O . GLN A 1 393 ? 43.955 0.816 57.949 1.00 11.87 412 GLN A O 1
ATOM 5638 N N . PRO A 1 394 ? 45.296 0.319 59.703 1.00 12.41 413 PRO A N 1
ATOM 5639 C CA . PRO A 1 394 ? 44.974 1.574 60.404 1.00 13.41 413 PRO A CA 1
ATOM 5640 C C . PRO A 1 394 ? 45.111 2.823 59.551 1.00 12.77 413 PRO A C 1
ATOM 5641 O O . PRO A 1 394 ? 44.259 3.720 59.612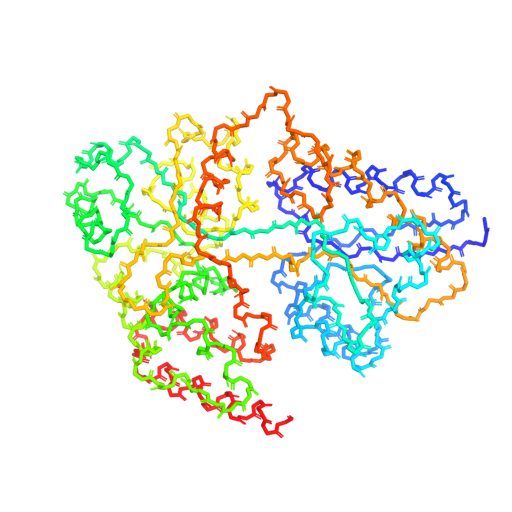 1.00 13.05 413 PRO A O 1
ATOM 5652 N N . LYS A 1 395 ? 46.152 2.900 58.733 1.00 13.72 414 LYS A N 1
ATOM 5653 C CA . LYS A 1 395 ? 46.316 4.063 57.874 1.00 14.85 414 LYS A CA 1
ATOM 5654 C C . LYS A 1 395 ? 45.150 4.236 56.905 1.00 14.05 414 LYS A C 1
ATOM 5655 O O . LYS A 1 395 ? 44.744 5.372 56.601 1.00 14.01 414 LYS A O 1
ATOM 5674 N N . VAL A 1 396 ? 44.634 3.129 56.373 1.00 12.66 415 VAL A N 1
ATOM 5675 C CA . VAL A 1 396 ? 43.488 3.186 55.469 1.00 12.52 415 VAL A CA 1
ATOM 5676 C C . VAL A 1 396 ? 42.259 3.694 56.217 1.00 11.77 415 VAL A C 1
ATOM 5677 O O . VAL A 1 396 ? 41.524 4.562 55.729 1.00 12.87 415 VAL A O 1
ATOM 5690 N N . LYS A 1 397 ? 42.029 3.170 57.418 1.00 10.39 416 LYS A N 1
ATOM 5691 C CA . LYS A 1 397 ? 40.901 3.611 58.230 1.00 10.58 416 LYS A CA 1
ATOM 5692 C C . LYS A 1 397 ? 40.945 5.114 58.481 1.00 11.41 416 LYS A C 1
ATOM 5693 O O . LYS A 1 397 ? 39.941 5.814 58.294 1.00 11.21 416 LYS A O 1
ATOM 5712 N N . VAL A 1 398 ? 42.083 5.623 58.961 1.00 12.06 417 VAL A N 1
ATOM 5713 C CA A VAL A 1 398 ? 42.139 7.041 59.298 0.42 12.56 417 VAL A CA 1
ATOM 5714 C CA B VAL A 1 398 ? 42.188 7.043 59.294 0.58 12.92 417 VAL A CA 1
ATOM 5715 C C . VAL A 1 398 ? 42.018 7.899 58.040 1.00 12.58 417 VAL A C 1
ATOM 5716 O O . VAL A 1 398 ? 41.408 8.976 58.070 1.00 13.17 417 VAL A O 1
ATOM 5741 N N . THR A 1 399 ? 42.532 7.427 56.905 1.00 12.21 418 THR A N 1
ATOM 5742 C CA . THR A 1 399 ? 42.330 8.160 55.663 1.00 13.18 418 THR A CA 1
ATOM 5743 C C . THR A 1 399 ? 40.852 8.209 55.291 1.00 12.60 418 THR A C 1
ATOM 5744 O O . THR A 1 399 ? 40.363 9.241 54.810 1.00 13.78 418 THR A O 1
ATOM 5755 N N . LEU A 1 400 ? 40.113 7.111 55.491 1.00 11.59 419 LEU A N 1
ATOM 5756 C CA . LEU A 1 400 ? 38.682 7.157 55.193 1.00 11.60 419 LEU A CA 1
ATOM 5757 C C . LEU A 1 400 ? 37.966 8.145 56.104 1.00 11.05 419 LEU A C 1
ATOM 5758 O O . LEU A 1 400 ? 37.081 8.880 55.656 1.00 11.67 419 LEU A O 1
ATOM 5774 N N . GLU A 1 401 ? 38.321 8.172 57.393 1.00 11.21 420 GLU A N 1
ATOM 5775 C CA . GLU A 1 401 ? 37.730 9.133 58.327 1.00 11.40 420 GLU A CA 1
ATOM 5776 C C . GLU A 1 401 ? 37.891 10.562 57.827 1.00 11.94 420 GLU A C 1
ATOM 5777 O O . GLU A 1 401 ? 36.923 11.335 57.782 1.00 13.07 420 GLU A O 1
ATOM 5789 N N . GLN A 1 402 ? 39.119 10.939 57.474 1.00 12.62 421 GLN A N 1
ATOM 5790 C CA . GLN A 1 402 ? 39.348 12.275 56.927 1.00 14.29 421 GLN A CA 1
ATOM 5791 C C . GLN A 1 402 ? 38.552 12.489 55.654 1.00 13.74 421 GLN A C 1
ATOM 5792 O O . GLN A 1 402 ? 38.004 13.580 55.425 1.00 14.77 421 GLN A O 1
ATOM 5806 N N . SER A 1 403 ? 38.553 11.483 54.774 1.00 13.82 422 SER A N 1
ATOM 5807 C CA . SER A 1 403 ? 37.916 11.623 53.469 1.00 14.79 422 SER A CA 1
ATOM 5808 C C . SER A 1 403 ? 36.411 11.801 53.580 1.00 14.48 422 SER A C 1
ATOM 5809 O O . SER A 1 403 ? 35.831 12.606 52.841 1.00 15.77 422 SER A O 1
ATOM 5817 N N . VAL A 1 404 ? 35.751 11.062 54.485 1.00 13.80 423 VAL A N 1
ATOM 5818 C CA . VAL A 1 404 ? 34.298 11.207 54.583 1.00 13.90 423 VAL A CA 1
ATOM 5819 C C . VAL A 1 404 ? 33.934 12.543 55.220 1.00 14.95 423 VAL A C 1
ATOM 5820 O O . VAL A 1 404 ? 32.898 13.128 54.900 1.00 15.38 423 VAL A O 1
ATOM 5833 N N . GLN A 1 405 ? 34.782 13.070 56.099 1.00 14.14 424 GLN A N 1
ATOM 5834 C CA . GLN A 1 405 ? 34.558 14.419 56.603 1.00 15.12 424 GLN A CA 1
ATOM 5835 C C . GLN A 1 405 ? 34.673 15.430 55.469 1.00 16.48 424 GLN A C 1
ATOM 5836 O O . GLN A 1 405 ? 33.844 16.345 55.351 1.00 18.04 424 GLN A O 1
ATOM 5850 N N . GLU A 1 406 ? 35.677 15.256 54.604 1.00 17.15 425 GLU A N 1
ATOM 5851 C CA . GLU A 1 406 ? 35.840 16.113 53.433 1.00 18.22 425 GLU A CA 1
ATOM 5852 C C . GLU A 1 406 ? 34.682 15.950 52.462 1.00 18.67 425 GLU A C 1
ATOM 5853 O O . GLU A 1 406 ? 34.220 16.936 51.883 1.00 19.62 425 GLU A O 1
ATOM 5865 N N . LEU A 1 407 ? 34.210 14.716 52.260 1.00 18.82 426 LEU A N 1
ATOM 5866 C CA . LEU A 1 407 ? 33.045 14.490 51.410 1.00 18.86 426 LEU A CA 1
ATOM 5867 C C . LEU A 1 407 ? 31.835 15.259 51.927 1.00 19.09 426 LEU A C 1
ATOM 5868 O O . LEU A 1 407 ? 31.147 15.947 51.162 1.00 20.97 426 LEU A O 1
ATOM 5884 N N . LEU A 1 408 ? 31.537 15.125 53.227 1.00 19.07 427 LEU A N 1
ATOM 5885 C CA . LEU A 1 408 ? 30.352 15.781 53.769 1.00 20.20 427 LEU A CA 1
ATOM 5886 C C . LEU A 1 408 ? 30.493 17.296 53.753 1.00 21.26 427 LEU A C 1
ATOM 5887 O O . LEU A 1 408 ? 29.488 18.007 53.650 1.00 22.86 427 LEU A O 1
ATOM 5903 N N . GLY A 1 409 ? 31.724 17.803 53.819 1.00 21.09 428 GLY A N 1
ATOM 5904 C CA . GLY A 1 409 ? 32.019 19.221 53.705 1.00 22.86 428 GLY A CA 1
ATOM 5905 C C . GLY A 1 409 ? 32.168 19.759 52.297 1.00 24.17 428 GLY A C 1
ATOM 5906 O O . GLY A 1 409 ? 32.409 20.962 52.127 1.00 26.60 428 GLY A O 1
ATOM 5910 N N . GLY A 1 410 ? 32.036 18.913 51.274 1.00 24.22 429 GLY A N 1
ATOM 5911 C CA . GLY A 1 410 ? 32.076 19.358 49.891 1.00 25.63 429 GLY A CA 1
ATOM 5912 C C . GLY A 1 410 ? 33.456 19.558 49.315 1.00 26.32 429 GLY A C 1
ATOM 5913 O O . GLY A 1 410 ? 33.581 20.099 48.210 1.00 27.16 429 GLY A O 1
ATOM 5917 N N . GLN A 1 411 ? 34.498 19.135 50.020 1.00 26.23 430 GLN A N 1
ATOM 5918 C CA . GLN A 1 411 ? 35.870 19.314 49.566 1.00 26.43 430 GLN A CA 1
ATOM 5919 C C . GLN A 1 411 ? 36.353 18.142 48.735 1.00 26.67 430 GLN A C 1
ATOM 5920 O O . GLN A 1 411 ? 37.405 18.236 48.094 1.00 27.95 430 GLN A O 1
ATOM 5934 N N . LEU A 1 412 ? 35.596 17.054 48.722 1.00 26.46 431 LEU A N 1
ATOM 5935 C CA . LEU A 1 412 ? 35.944 15.850 47.996 1.00 26.73 431 LEU A CA 1
ATOM 5936 C C . LEU A 1 412 ? 34.656 15.335 47.383 1.00 26.05 431 LEU A C 1
ATOM 5937 O O . LEU A 1 412 ? 33.624 15.278 48.061 1.00 27.62 431 LEU A O 1
ATOM 5953 N N . THR A 1 413 ? 34.699 14.982 46.113 1.00 24.09 432 THR A N 1
ATOM 5954 C CA . THR A 1 413 ? 33.553 14.323 45.515 1.00 23.43 432 THR A CA 1
ATOM 5955 C C . THR A 1 413 ? 33.642 12.828 45.812 1.00 21.29 432 THR A C 1
ATOM 5956 O O . THR A 1 413 ? 34.708 12.322 46.173 1.00 20.59 432 THR A O 1
ATOM 5967 N N . PRO A 1 414 ? 32.542 12.087 45.668 1.00 20.33 433 PRO A N 1
ATOM 5968 C CA . PRO A 1 414 ? 32.646 10.629 45.833 1.00 19.62 433 PRO A CA 1
ATOM 5969 C C . PRO A 1 414 ? 33.729 10.020 44.964 1.00 19.40 433 PRO A C 1
ATOM 5970 O O . PRO A 1 414 ? 34.467 9.125 45.407 1.00 18.73 433 PRO A O 1
ATOM 5981 N N . GLU A 1 415 ? 33.838 10.495 43.725 1.00 20.81 434 GLU A N 1
ATOM 5982 C CA . GLU A 1 415 ? 34.814 9.943 42.797 1.00 22.14 434 GLU A CA 1
ATOM 5983 C C . GLU A 1 415 ? 36.243 10.193 43.278 1.00 21.21 434 GLU A C 1
ATOM 5984 O O . GLU A 1 415 ? 37.100 9.299 43.216 1.00 21.47 434 GLU A O 1
ATOM 5996 N N . LYS A 1 416 ? 36.528 11.407 43.747 1.00 20.68 435 LYS A N 1
ATOM 5997 C CA . LYS A 1 416 ? 37.867 11.701 44.242 1.00 20.80 435 LYS A CA 1
ATOM 5998 C C . LYS A 1 416 ? 38.126 10.974 45.557 1.00 19.12 435 LYS A C 1
ATOM 5999 O O . LYS A 1 416 ? 39.268 10.577 45.832 1.00 19.48 435 LYS A O 1
ATOM 6018 N N . LEU A 1 417 ? 37.085 10.765 46.367 1.00 17.65 436 LEU A N 1
ATOM 6019 C CA . LEU A 1 417 ? 37.260 9.991 47.590 1.00 16.45 436 LEU A CA 1
ATOM 6020 C C . LEU A 1 417 ? 37.750 8.579 47.279 1.00 15.74 436 LEU A C 1
ATOM 6021 O O . LEU A 1 417 ? 38.724 8.107 47.875 1.00 15.90 436 LEU A O 1
ATOM 6037 N N . VAL A 1 418 ? 37.080 7.877 46.360 1.00 16.27 437 VAL A N 1
ATOM 6038 C CA . VAL A 1 418 ? 37.475 6.489 46.138 1.00 16.36 437 VAL A CA 1
ATOM 6039 C C . VAL A 1 418 ? 38.860 6.427 45.493 1.00 16.70 437 VAL A C 1
ATOM 6040 O O . VAL A 1 418 ? 39.618 5.484 45.738 1.00 16.29 437 VAL A O 1
ATOM 6053 N N . GLU A 1 419 ? 39.217 7.425 44.672 1.00 18.23 438 GLU A N 1
ATOM 6054 C CA . GLU A 1 419 ? 40.560 7.481 44.093 1.00 19.85 438 GLU A CA 1
ATOM 6055 C C . GLU A 1 419 ? 41.615 7.628 45.189 1.00 18.24 438 GLU A C 1
ATOM 6056 O O . GLU A 1 419 ? 42.635 6.920 45.196 1.00 19.06 438 GLU A O 1
ATOM 6068 N N . LYS A 1 420 ? 41.379 8.551 46.126 1.00 18.22 439 LYS A N 1
ATOM 6069 C CA . LYS A 1 420 ? 42.292 8.752 47.247 1.00 18.68 439 LYS A CA 1
ATOM 6070 C C . LYS A 1 420 ? 42.390 7.493 48.101 1.00 17.55 439 LYS A C 1
ATOM 6071 O O . LYS A 1 420 ? 43.483 7.096 48.522 1.00 18.42 439 LYS A O 1
ATOM 6090 N N . MET A 1 421 ? 41.262 6.829 48.331 1.00 16.21 440 MET A N 1
ATOM 6091 C CA . MET A 1 421 ? 41.258 5.616 49.143 1.00 14.62 440 MET A CA 1
ATOM 6092 C C . MET A 1 421 ? 42.026 4.498 48.475 1.00 14.61 440 MET A C 1
ATOM 6093 O O . MET A 1 421 ? 42.779 3.780 49.135 1.00 14.67 440 MET A O 1
ATOM 6107 N N . GLN A 1 422 ? 41.870 4.332 47.166 1.00 15.63 441 GLN A N 1
ATOM 6108 C CA . GLN A 1 422 ? 42.609 3.249 46.523 1.00 16.21 441 GLN A CA 1
ATOM 6109 C C . GLN A 1 422 ? 44.104 3.549 46.475 1.00 16.61 441 GLN A C 1
ATOM 6110 O O . GLN A 1 422 ? 44.922 2.626 46.567 1.00 16.53 441 GLN A O 1
ATOM 6124 N N . LYS A 1 423 ? 44.486 4.827 46.381 1.00 17.31 442 LYS A N 1
ATOM 6125 C CA . LYS A 1 423 ? 45.900 5.178 46.434 1.00 19.08 442 LYS A CA 1
ATOM 6126 C C . LYS A 1 423 ? 46.502 4.754 47.768 1.00 17.50 442 LYS A C 1
ATOM 6127 O O . LYS A 1 423 ? 47.560 4.112 47.808 1.00 17.98 442 LYS A O 1
ATOM 6146 N N . VAL A 1 424 ? 45.835 5.088 48.880 1.00 16.57 443 VAL A N 1
ATOM 6147 C CA A VAL A 1 424 ? 46.346 4.696 50.194 0.46 16.48 443 VAL A CA 1
ATOM 6148 C CA B VAL A 1 424 ? 46.360 4.692 50.187 0.54 16.67 443 VAL A CA 1
ATOM 6149 C C . VAL A 1 424 ? 46.294 3.178 50.366 1.00 15.12 443 VAL A C 1
ATOM 6150 O O . VAL A 1 424 ? 47.198 2.578 50.970 1.00 15.51 443 VAL A O 1
ATOM 6175 N N . GLN A 1 425 ? 45.252 2.533 49.826 1.00 14.58 444 GLN A N 1
ATOM 6176 C CA . GLN A 1 425 ? 45.129 1.082 49.949 1.00 14.54 444 GLN A CA 1
ATOM 6177 C C . GLN A 1 425 ? 46.259 0.374 49.221 1.00 15.42 444 GLN A C 1
ATOM 6178 O O . GLN A 1 425 ? 46.833 -0.600 49.734 1.00 14.90 444 GLN A O 1
ATOM 6192 N N . ASP A 1 426 ? 46.581 0.843 48.010 1.00 16.61 445 ASP A N 1
ATOM 6193 C CA . ASP A 1 426 ? 47.693 0.280 47.253 1.00 17.78 445 ASP A CA 1
ATOM 6194 C C . ASP A 1 426 ? 49.002 0.440 48.009 1.00 17.79 445 ASP A C 1
ATOM 6195 O O . ASP A 1 426 ? 49.818 -0.488 48.048 1.00 18.18 445 ASP A O 1
ATOM 6204 N N . GLU A 1 427 ? 49.224 1.621 48.595 1.00 17.99 446 GLU A N 1
ATOM 6205 C CA . GLU A 1 427 ? 50.429 1.868 49.382 1.00 19.86 446 GLU A CA 1
ATOM 6206 C C . GLU A 1 427 ? 50.500 0.929 50.575 1.00 18.69 446 GLU A C 1
ATOM 6207 O O . GLU A 1 427 ? 51.553 0.344 50.858 1.00 19.34 446 GLU A O 1
ATOM 6219 N N . ALA A 1 428 ? 49.376 0.737 51.261 1.00 18.16 447 ALA A N 1
ATOM 6220 C CA . ALA A 1 428 ? 49.366 -0.122 52.438 1.00 17.77 447 ALA A CA 1
ATOM 6221 C C . ALA A 1 428 ? 49.575 -1.579 52.055 1.00 18.38 447 ALA A C 1
ATOM 6222 O O . ALA A 1 428 ? 50.211 -2.331 52.797 1.00 19.80 447 ALA A O 1
ATOM 6229 N N . ASN A 1 429 ? 49.031 -1.996 50.909 1.00 17.97 448 ASN A N 1
ATOM 6230 C CA . ASN A 1 429 ? 49.173 -3.385 50.489 1.00 18.70 448 ASN A CA 1
ATOM 6231 C C . ASN A 1 429 ? 50.600 -3.689 50.069 1.00 21.86 448 ASN A C 1
ATOM 6232 O O . ASN A 1 429 ? 51.071 -4.819 50.242 1.00 24.07 448 ASN A O 1
ATOM 6243 N N . ALA A 1 430 ? 51.297 -2.700 49.506 1.00 23.44 449 ALA A N 1
ATOM 6244 C CA . ALA A 1 430 ? 52.688 -2.890 49.120 1.00 27.64 449 ALA A CA 1
ATOM 6245 C C . ALA A 1 430 ? 53.571 -3.032 50.351 1.00 32.72 449 ALA A C 1
ATOM 6246 O O . ALA A 1 430 ? 54.549 -3.791 50.334 1.00 35.22 449 ALA A O 1
ATOM 6253 N N . GLY A 1 431 ? 53.229 -2.323 51.425 1.00 36.47 450 GLY A N 1
ATOM 6254 C CA . GLY A 1 431 ? 53.956 -2.397 52.676 1.00 39.59 450 GLY A CA 1
ATOM 6255 C C . GLY A 1 431 ? 53.711 -3.692 53.427 1.00 41.85 450 GLY A C 1
ATOM 6256 O O . GLY A 1 431 ? 52.747 -4.410 53.152 1.00 42.92 450 GLY A O 1
#

B-factor: mean 19.01, std 10.77, range [7.19, 186.64]